Protein AF-A0A7S0AQD7-F1 (afdb_monomer)

Foldseek 3Di:
DDDFQAQWDDKDPDADDAQDKIWTWHPPDLQWWIKIWIWTHHNDPDDWDWDWAAADPVVPRPDTDIDTQDDFPQPPVRDGRGGTDGDDMGGHTYGQKAWQDWPALDWDFPDQDPQKGKTKTFFFAIDGPQARACPFFQWKFKFKAFPVRDGDDDGQDIDGDDPPVRGGPGHPDSVSTPTRPDMDIGIDGHDPDGFIWMFIFTQGNVRRTHSHYDIGDTDDDPNPPPPPPPPPPPPDDDDDDDDDDDDDDDDDDDDDPDPDPDDPDPFQFKKKKKWKFKKFLFADDLVVLQPDVLLVVLLLVLLCVQLVHDSVQKDKHKAWDDQPPPPPPDPDDPDPPPRGGMIMIIMMGIGDRPDPDDPVSSLCSCVPPCNQVSSQVSSQVSCCVRPNPPTDRMGTPDIDRMDMDGHPPPPPPDPPDPDPDPDDDDDDDDDDDDDDDDDDDDDPDPPPVVVVVVVVVVVVVVVVVVVVVVVVVPPPDDDDDDDDDDDDDDDDDDDDDDDDDDDDDDDDDDDDDDDDDDDDDDDDDDDDDDDDDDDDDDDDDDDDDDDPVPVVVVVVVVVVVVVVVVVVVVVVVVVVVVVVVVVVD

Nearest PDB structures (foldseek):
  9c3c-assembly1_A  TM=2.622E-01  e=1.000E-01  Oryctolagus cuniculus
  2qyg-assembly2_C  TM=3.353E-01  e=2.998E-01  Rhodopseudomonas palustris CGA009
  5n30-assembly1_A  TM=2.919E-01  e=1.829E-01  Mus musculus
  5n4h-assembly1_A  TM=2.894E-01  e=1.829E-01  Mus musculus
  6ifu-assembly1_D  TM=3.171E-01  e=3.168E-01  Streptococcus thermophilus ND03

Organism: NCBI:txid73915

Structure (mmCIF, N/CA/C/O backbone):
data_AF-A0A7S0AQD7-F1
#
_entry.id   AF-A0A7S0AQD7-F1
#
loop_
_atom_site.group_PDB
_atom_site.id
_atom_site.type_symbol
_atom_site.label_atom_id
_atom_site.label_alt_id
_atom_site.label_comp_id
_atom_site.label_asym_id
_atom_site.label_entity_id
_atom_site.label_seq_id
_atom_site.pdbx_PDB_ins_code
_atom_site.Cartn_x
_atom_site.Cartn_y
_atom_site.Cartn_z
_atom_site.occupancy
_atom_site.B_iso_or_equiv
_atom_site.auth_seq_id
_atom_site.auth_comp_id
_atom_site.auth_asym_id
_atom_site.auth_atom_id
_atom_site.pdbx_PDB_model_num
ATOM 1 N N . ALA A 1 1 ? 22.076 16.776 15.623 1.00 42.53 1 ALA A N 1
ATOM 2 C CA . ALA A 1 1 ? 21.385 16.447 14.354 1.00 42.53 1 ALA A CA 1
ATOM 3 C C . ALA A 1 1 ? 21.405 14.952 14.118 1.00 42.53 1 ALA A C 1
ATOM 5 O O . ALA A 1 1 ? 22.385 14.441 13.588 1.00 42.53 1 ALA A O 1
ATOM 6 N N . HIS A 1 2 ? 20.342 14.257 14.512 1.00 40.38 2 HIS A N 1
ATOM 7 C CA . HIS A 1 2 ? 20.218 12.824 14.259 1.00 40.38 2 HIS A CA 1
ATOM 8 C C . HIS A 1 2 ? 19.614 12.570 12.875 1.00 40.38 2 HIS A C 1
ATOM 10 O O . HIS A 1 2 ? 18.674 13.259 12.467 1.00 40.38 2 HIS A O 1
ATOM 16 N N . ALA A 1 3 ? 20.185 11.606 12.149 1.00 40.56 3 ALA A N 1
ATOM 17 C CA . ALA A 1 3 ? 19.622 11.102 10.904 1.00 40.56 3 ALA A CA 1
ATOM 18 C C . ALA A 1 3 ? 18.280 10.386 11.182 1.00 40.56 3 ALA A C 1
ATOM 20 O O . ALA A 1 3 ? 18.102 9.843 12.275 1.00 40.56 3 ALA A O 1
ATOM 21 N N . PRO A 1 4 ? 17.333 10.375 10.224 1.00 55.03 4 PRO A N 1
ATOM 22 C CA . PRO A 1 4 ? 16.108 9.585 10.340 1.00 55.03 4 PRO A CA 1
ATOM 23 C C . PRO A 1 4 ? 16.436 8.102 10.590 1.00 55.03 4 PRO A C 1
ATOM 25 O O . PRO A 1 4 ? 17.536 7.670 10.233 1.00 55.03 4 PRO A O 1
ATOM 28 N N . PRO A 1 5 ? 15.495 7.305 11.138 1.00 62.62 5 PRO A N 1
ATOM 29 C CA . PRO A 1 5 ? 15.662 5.879 11.451 1.00 62.62 5 PRO A CA 1
ATOM 30 C C . PRO A 1 5 ? 15.679 5.007 10.182 1.00 62.62 5 PRO A C 1
ATOM 32 O O . PRO A 1 5 ? 14.995 3.994 10.062 1.00 62.62 5 PRO A O 1
ATOM 35 N N . LEU A 1 6 ? 16.443 5.439 9.189 1.00 71.31 6 LEU A N 1
ATOM 36 C CA . LEU A 1 6 ? 16.831 4.647 8.051 1.00 71.31 6 LEU A CA 1
ATOM 37 C C . LEU A 1 6 ? 18.040 3.811 8.466 1.00 71.31 6 LEU A C 1
ATOM 39 O O . LEU A 1 6 ? 18.947 4.348 9.105 1.00 71.31 6 LEU A O 1
ATOM 43 N N . PRO A 1 7 ? 18.099 2.525 8.087 1.00 70.38 7 PRO A N 1
ATOM 44 C CA . PRO A 1 7 ? 19.323 1.745 8.169 1.00 70.38 7 PRO A CA 1
ATOM 45 C C . PRO A 1 7 ? 20.334 2.342 7.185 1.00 70.38 7 PRO A C 1
ATOM 47 O O . PRO A 1 7 ? 20.459 1.911 6.035 1.00 70.38 7 PRO A O 1
ATOM 50 N N . VAL A 1 8 ? 21.013 3.394 7.623 1.00 79.69 8 VAL A N 1
ATOM 51 C CA . VAL A 1 8 ? 22.197 3.937 6.980 1.00 79.69 8 VAL A CA 1
ATOM 52 C C . VAL A 1 8 ? 23.402 3.190 7.531 1.00 79.69 8 VAL A C 1
ATOM 54 O O . VAL A 1 8 ? 23.478 2.918 8.725 1.00 79.69 8 VAL A O 1
ATOM 57 N N . GLY A 1 9 ? 24.291 2.767 6.637 1.00 76.19 9 GLY A N 1
ATOM 58 C CA . GLY A 1 9 ? 25.615 2.304 7.029 1.00 76.19 9 GLY A CA 1
ATOM 59 C C . GLY A 1 9 ? 26.500 3.497 7.376 1.00 76.19 9 GLY A C 1
ATOM 60 O O . GLY A 1 9 ? 26.005 4.570 7.716 1.00 76.19 9 GLY A O 1
ATOM 61 N N . ASP A 1 10 ? 27.806 3.319 7.207 1.00 75.81 10 ASP A N 1
ATOM 62 C CA . ASP A 1 10 ? 28.794 4.327 7.581 1.00 75.81 10 ASP A CA 1
ATOM 63 C C . ASP A 1 10 ? 28.528 5.682 6.895 1.00 75.81 10 ASP A C 1
ATOM 65 O O . ASP A 1 10 ? 28.462 5.792 5.661 1.00 75.81 10 ASP A O 1
ATOM 69 N N . GLY A 1 11 ? 28.383 6.727 7.712 1.00 71.00 11 GLY A N 1
ATOM 70 C CA . GLY A 1 11 ? 28.195 8.102 7.250 1.00 71.00 11 GLY A CA 1
ATOM 71 C C . GLY A 1 11 ? 27.118 8.871 8.012 1.00 71.00 11 GLY A C 1
ATOM 72 O O . GLY A 1 11 ? 25.981 8.438 8.146 1.00 71.00 11 GLY A O 1
ATOM 73 N N . CYS A 1 12 ? 27.468 10.083 8.447 1.00 83.00 12 CYS A N 1
ATOM 74 C CA . CYS A 1 12 ? 26.589 11.020 9.169 1.00 83.00 12 CYS A CA 1
ATOM 75 C C . CYS A 1 12 ? 26.208 10.606 10.596 1.00 83.00 12 CYS A C 1
ATOM 77 O O . CYS A 1 12 ? 25.248 11.132 11.147 1.00 83.00 12 CYS A O 1
ATOM 79 N N . GLU A 1 13 ? 26.993 9.721 11.211 1.00 81.81 13 GLU A N 1
ATOM 80 C CA . GLU A 1 13 ? 26.879 9.367 12.635 1.00 81.81 13 GLU A CA 1
ATOM 81 C C . GLU A 1 13 ? 27.208 10.546 13.562 1.00 81.81 13 GLU A C 1
ATOM 83 O O . GLU A 1 13 ? 26.710 10.628 14.683 1.00 81.81 13 GLU A O 1
ATOM 88 N N . TRP A 1 14 ? 28.052 11.469 13.092 1.00 81.75 14 TRP A N 1
ATOM 89 C CA . TRP A 1 14 ? 28.499 12.619 13.869 1.00 81.75 14 TRP A CA 1
ATOM 90 C C . TRP A 1 14 ? 27.587 13.835 13.670 1.00 81.75 14 TRP A C 1
ATOM 92 O O . TRP A 1 14 ? 27.143 14.087 12.544 1.00 81.75 14 TRP A O 1
ATOM 102 N N . PRO A 1 15 ? 27.368 14.647 14.725 1.00 79.69 15 PRO A N 1
ATOM 103 C CA . PRO A 1 15 ? 26.637 15.901 14.611 1.00 79.69 15 PRO A CA 1
ATOM 104 C C . PRO A 1 15 ? 27.201 16.791 13.498 1.00 79.69 15 PRO A C 1
ATOM 106 O O . PRO A 1 15 ? 28.398 17.078 13.444 1.00 79.69 15 PRO A O 1
ATOM 109 N N . LEU A 1 16 ? 26.320 17.251 12.611 1.00 82.50 16 LEU A N 1
ATOM 110 C CA . LEU A 1 16 ? 26.675 18.157 11.524 1.00 82.50 16 LEU A CA 1
ATOM 111 C C . LEU A 1 16 ? 26.762 19.597 12.025 1.00 82.50 16 LEU A C 1
ATOM 113 O O . LEU A 1 16 ? 25.863 20.084 12.710 1.00 82.50 16 LEU A O 1
ATOM 117 N N . GLN A 1 17 ? 27.818 20.307 11.623 1.00 85.12 17 GLN A N 1
ATOM 118 C CA . GLN A 1 17 ? 27.912 21.750 11.839 1.00 85.12 17 GLN A CA 1
ATOM 119 C C . GLN A 1 17 ? 26.839 22.481 11.022 1.00 85.12 17 GLN A C 1
ATOM 121 O O . GLN A 1 17 ? 26.440 22.025 9.946 1.00 85.12 17 GLN A O 1
ATOM 126 N N . SER A 1 18 ? 26.395 23.635 11.515 1.00 83.06 18 SER A N 1
ATOM 127 C CA . SER A 1 18 ? 25.463 24.511 10.797 1.00 83.06 18 SER A CA 1
ATOM 128 C C . SER A 1 18 ? 25.981 24.818 9.383 1.00 83.06 18 SER A C 1
ATOM 130 O O . SER A 1 18 ? 27.152 25.160 9.214 1.00 83.06 18 SER A O 1
ATOM 132 N N . GLY A 1 19 ? 25.142 24.622 8.365 1.00 86.56 19 GLY A N 1
ATOM 133 C CA . GLY A 1 19 ? 25.490 24.818 6.952 1.00 86.56 19 GLY A CA 1
ATOM 134 C C . GLY A 1 19 ? 26.265 23.676 6.302 1.00 86.56 19 GLY A C 1
ATOM 135 O O . GLY A 1 19 ? 26.501 23.713 5.093 1.00 86.56 19 GLY A O 1
ATOM 136 N N . SER A 1 20 ? 26.667 22.655 7.060 1.00 90.94 20 SER A N 1
ATOM 137 C CA . SER A 1 20 ? 27.374 21.504 6.503 1.00 90.94 20 SER A CA 1
ATOM 138 C C . SER A 1 20 ? 26.413 20.489 5.878 1.00 90.94 20 SER A C 1
ATOM 140 O O . SER A 1 20 ? 25.196 20.510 6.084 1.00 90.94 20 SER A O 1
ATOM 142 N N . SER A 1 21 ? 26.959 19.597 5.059 1.00 91.31 21 SER A N 1
ATOM 143 C CA . SER A 1 21 ? 26.232 18.466 4.490 1.00 91.31 21 SER A CA 1
ATOM 144 C C . SER A 1 21 ? 27.010 17.190 4.726 1.00 91.31 21 SER A C 1
ATOM 146 O O . SER A 1 21 ? 28.240 17.210 4.719 1.00 91.31 21 SER A O 1
ATOM 148 N N . CYS A 1 22 ? 26.306 16.078 4.836 1.00 92.75 22 CYS A N 1
ATOM 149 C CA . CYS A 1 22 ? 26.914 14.768 4.906 1.00 92.75 22 CYS A CA 1
ATOM 150 C C . CYS A 1 22 ? 26.187 13.786 3.990 1.00 92.75 22 CYS A C 1
ATOM 152 O O . CYS A 1 22 ? 25.016 13.966 3.660 1.00 92.75 22 CYS A O 1
ATOM 154 N N . ARG A 1 23 ? 26.911 12.765 3.531 1.00 92.62 23 ARG A N 1
ATOM 155 C CA . ARG A 1 23 ? 26.369 11.685 2.713 1.00 92.62 23 ARG A CA 1
ATOM 156 C C . ARG A 1 23 ? 26.442 10.386 3.493 1.00 92.62 23 ARG A C 1
ATOM 158 O O . ARG A 1 23 ? 27.518 10.023 3.953 1.00 92.62 23 ARG A O 1
ATOM 165 N N . ALA A 1 24 ? 25.319 9.694 3.571 1.00 91.38 24 ALA A N 1
ATOM 166 C CA . ALA A 1 24 ? 25.226 8.349 4.106 1.00 91.38 24 ALA A CA 1
ATOM 167 C C . ALA A 1 24 ? 24.769 7.407 2.994 1.00 91.38 24 ALA A C 1
ATOM 169 O O . ALA A 1 24 ? 24.068 7.815 2.064 1.00 91.38 24 ALA A O 1
ATOM 170 N N . ARG A 1 25 ? 25.165 6.141 3.065 1.00 91.56 25 ARG A N 1
ATOM 171 C CA . ARG A 1 25 ? 24.617 5.098 2.191 1.00 91.56 25 ARG A CA 1
ATOM 172 C C . ARG A 1 25 ? 23.666 4.240 2.996 1.00 91.56 25 ARG A C 1
ATOM 174 O O . ARG A 1 25 ? 23.909 4.022 4.176 1.00 91.56 25 ARG A O 1
ATOM 181 N N . THR A 1 26 ? 22.605 3.738 2.378 1.00 90.56 26 THR A N 1
ATOM 182 C CA . THR A 1 26 ? 21.819 2.679 3.014 1.00 90.56 26 THR A CA 1
ATOM 183 C C . THR A 1 26 ? 22.696 1.450 3.245 1.00 90.56 26 THR A C 1
ATOM 185 O O . THR A 1 26 ? 23.664 1.214 2.511 1.00 90.56 26 THR A O 1
ATOM 188 N N . ILE A 1 27 ? 22.390 0.686 4.294 1.00 89.88 27 ILE A N 1
ATOM 189 C CA . ILE A 1 27 ? 23.103 -0.555 4.602 1.00 89.88 27 ILE A CA 1
ATOM 190 C C . ILE A 1 27 ? 23.053 -1.470 3.375 1.00 89.88 27 ILE A C 1
ATOM 192 O O . ILE A 1 27 ? 21.999 -1.679 2.773 1.00 89.88 27 ILE A O 1
ATOM 196 N N . GLY A 1 28 ? 24.207 -2.029 3.009 1.00 90.81 28 GLY A N 1
ATOM 197 C CA . GLY A 1 28 ? 24.297 -3.032 1.955 1.00 90.81 28 GLY A CA 1
ATOM 198 C C . GLY A 1 28 ? 23.646 -4.335 2.403 1.00 90.81 28 GLY A C 1
ATOM 199 O O . GLY A 1 28 ? 24.314 -5.180 2.987 1.00 90.81 28 GLY A O 1
ATOM 200 N N . HIS A 1 29 ? 22.354 -4.491 2.126 1.00 94.06 29 HIS A N 1
ATOM 201 C CA . HIS A 1 29 ? 21.588 -5.688 2.456 1.00 94.06 29 HIS A CA 1
ATOM 202 C C . HIS A 1 29 ? 20.755 -6.138 1.256 1.00 94.06 29 HIS A C 1
ATOM 204 O O . HIS A 1 29 ? 20.242 -5.309 0.516 1.00 94.06 29 HIS A O 1
ATOM 210 N N . GLU A 1 30 ? 20.546 -7.443 1.074 1.00 94.81 30 GLU A N 1
ATOM 211 C CA . GLU A 1 30 ? 19.727 -7.967 -0.038 1.00 94.81 30 GLU A CA 1
ATOM 212 C C . GLU A 1 30 ? 18.274 -7.451 -0.016 1.00 94.81 30 GLU A C 1
ATOM 214 O O . GLU A 1 30 ? 17.624 -7.324 -1.054 1.00 94.81 30 GLU A O 1
ATOM 219 N N . CYS A 1 31 ? 17.798 -7.097 1.178 1.00 93.62 31 CYS A N 1
ATOM 220 C CA . CYS A 1 31 ? 16.481 -6.517 1.412 1.00 93.62 31 CYS A CA 1
ATOM 221 C C . CYS A 1 31 ? 16.368 -5.038 1.057 1.00 93.62 31 CYS A C 1
ATOM 223 O O . CYS A 1 31 ? 15.244 -4.559 0.975 1.00 93.62 31 CYS A O 1
ATOM 225 N N . ILE A 1 32 ? 17.476 -4.307 0.922 1.00 92.81 32 ILE A N 1
ATOM 226 C CA . ILE A 1 32 ? 17.473 -2.849 0.783 1.00 92.81 32 ILE A CA 1
ATOM 227 C C . ILE A 1 32 ? 18.276 -2.486 -0.460 1.00 92.81 32 ILE A C 1
ATOM 229 O O . ILE A 1 32 ? 19.462 -2.794 -0.573 1.00 92.81 32 ILE A O 1
ATOM 233 N N . GLU A 1 33 ? 17.642 -1.810 -1.408 1.00 91.31 33 GLU A N 1
ATOM 234 C CA . GLU A 1 33 ? 18.372 -1.244 -2.529 1.00 91.31 33 GLU A CA 1
ATOM 235 C C . GLU A 1 33 ? 19.310 -0.128 -2.047 1.00 91.31 33 GLU A C 1
ATOM 237 O O . GLU A 1 33 ? 18.985 0.676 -1.166 1.00 91.31 33 GLU A O 1
ATOM 242 N N . GLN A 1 34 ? 20.527 -0.120 -2.589 1.00 91.12 34 GLN A N 1
ATOM 243 C CA . GLN A 1 34 ? 21.529 0.852 -2.187 1.00 91.12 34 GLN A CA 1
ATOM 244 C C . GLN A 1 34 ? 21.168 2.243 -2.713 1.00 91.12 34 GLN A C 1
ATOM 246 O O . GLN A 1 34 ? 21.213 2.507 -3.916 1.00 91.12 34 GLN A O 1
ATOM 251 N N . ALA A 1 35 ? 20.907 3.155 -1.784 1.00 90.56 35 ALA A N 1
ATOM 252 C CA . ALA A 1 35 ? 20.730 4.570 -2.040 1.00 90.56 35 ALA A CA 1
ATOM 253 C C . ALA A 1 35 ? 21.814 5.361 -1.306 1.00 90.56 35 ALA A C 1
ATOM 255 O O . ALA A 1 35 ? 22.261 5.001 -0.217 1.00 90.56 35 ALA A O 1
ATOM 256 N N . THR A 1 36 ? 22.242 6.466 -1.904 1.00 91.81 36 THR A N 1
ATOM 257 C CA . THR A 1 36 ? 23.051 7.479 -1.229 1.00 91.81 36 THR A CA 1
ATOM 258 C C . THR A 1 36 ? 22.141 8.628 -0.828 1.00 91.81 36 THR A C 1
ATOM 260 O O . THR A 1 36 ? 21.556 9.300 -1.679 1.00 91.81 36 THR A O 1
ATOM 263 N N . LEU A 1 37 ? 22.040 8.843 0.475 1.00 90.06 37 LEU A N 1
ATOM 264 C CA . LEU A 1 37 ? 21.275 9.898 1.114 1.00 90.06 37 LEU A CA 1
ATOM 265 C C . LEU A 1 37 ? 22.211 11.072 1.389 1.00 90.06 37 LEU A C 1
ATOM 267 O O . LEU A 1 37 ? 23.269 10.899 1.991 1.00 90.06 37 LEU A O 1
ATOM 271 N N . THR A 1 38 ? 21.855 12.269 0.937 1.00 90.38 38 THR A N 1
ATOM 272 C CA . THR A 1 38 ? 22.589 13.496 1.260 1.00 90.38 38 THR A CA 1
ATOM 273 C C . THR A 1 38 ? 21.762 14.320 2.225 1.00 90.38 38 THR A C 1
ATOM 275 O O . THR A 1 38 ? 20.690 14.806 1.869 1.00 90.38 38 THR A O 1
ATOM 278 N N . PHE A 1 39 ? 22.292 14.500 3.426 1.00 88.62 39 PHE A N 1
ATOM 279 C CA . PHE A 1 39 ? 21.726 15.334 4.470 1.00 88.62 39 PHE A CA 1
ATOM 280 C C . PHE A 1 39 ? 22.409 16.701 4.482 1.00 88.62 39 PHE A C 1
ATOM 282 O O . PHE A 1 39 ? 23.616 16.803 4.261 1.00 88.62 39 PHE A O 1
ATOM 289 N N . HIS A 1 40 ? 21.655 17.754 4.762 1.00 88.31 40 HIS A N 1
ATOM 290 C CA . HIS A 1 40 ? 22.141 19.117 4.918 1.00 88.31 40 HIS A CA 1
ATOM 291 C C . HIS A 1 40 ? 21.597 19.714 6.212 1.00 88.31 40 HIS A C 1
ATOM 293 O O . HIS A 1 40 ? 20.396 19.680 6.465 1.00 88.31 40 HIS A O 1
ATOM 299 N N . CYS A 1 41 ? 22.484 20.265 7.033 1.00 85.56 41 CYS A N 1
ATOM 300 C CA . CYS A 1 41 ? 22.106 21.017 8.219 1.00 85.56 41 CYS A CA 1
ATOM 301 C C . CYS A 1 41 ? 21.947 22.493 7.816 1.00 85.56 41 CYS A C 1
ATOM 303 O O . CYS A 1 41 ? 22.946 23.111 7.439 1.00 85.56 41 CYS A O 1
ATOM 305 N N . PRO A 1 42 ? 20.737 23.077 7.833 1.00 81.12 42 PRO A N 1
ATOM 306 C CA . PRO A 1 42 ? 20.544 24.458 7.402 1.00 81.12 42 PRO A CA 1
ATOM 307 C C . PRO A 1 42 ? 21.200 25.461 8.368 1.00 81.12 42 PRO A C 1
ATOM 309 O O . PRO A 1 42 ? 21.244 25.251 9.578 1.00 81.12 42 PRO A O 1
ATOM 312 N N . ASN A 1 43 ? 21.681 26.590 7.828 1.00 79.81 43 ASN A N 1
ATOM 313 C CA . ASN A 1 43 ? 22.330 27.655 8.613 1.00 79.81 43 ASN A CA 1
ATOM 314 C C . ASN A 1 43 ? 21.377 28.376 9.586 1.00 79.81 43 ASN A C 1
ATOM 316 O O . ASN A 1 43 ? 21.800 28.881 10.626 1.00 79.81 43 ASN A O 1
ATOM 320 N N . MET A 1 44 ? 20.095 28.458 9.230 1.00 71.25 44 MET A N 1
ATOM 321 C CA . MET A 1 44 ? 19.032 29.118 9.991 1.00 71.25 44 MET A CA 1
ATOM 322 C C . MET A 1 44 ? 17.817 28.188 10.065 1.00 71.25 44 MET A C 1
ATOM 324 O O . MET A 1 44 ? 17.685 27.301 9.225 1.00 71.25 44 MET A O 1
ATOM 328 N N . SER A 1 45 ? 16.948 28.373 11.064 1.00 60.16 45 SER A N 1
ATOM 329 C CA . SER A 1 45 ? 15.670 27.658 11.190 1.00 60.16 45 SER A CA 1
ATOM 330 C C . SER A 1 45 ? 14.710 28.091 10.078 1.00 60.16 45 SER A C 1
ATOM 332 O O . SER A 1 45 ? 13.815 28.910 10.263 1.00 60.16 45 SER A O 1
ATOM 334 N N . SER A 1 46 ? 14.936 27.598 8.865 1.00 56.28 46 SER A N 1
ATOM 335 C CA . SER A 1 46 ? 13.906 27.616 7.835 1.00 56.28 46 SER A CA 1
ATOM 336 C C . SER A 1 46 ? 12.957 26.446 8.070 1.00 56.28 46 SER A C 1
ATOM 338 O O . SER A 1 46 ? 13.405 25.390 8.503 1.00 56.28 46 SER A O 1
ATOM 340 N N . ALA A 1 47 ? 11.678 26.688 7.784 1.00 54.78 47 ALA A N 1
ATOM 341 C CA . ALA A 1 47 ? 10.516 25.838 8.033 1.00 54.78 47 ALA A CA 1
ATOM 342 C C . ALA A 1 47 ? 10.727 24.318 7.896 1.00 54.78 47 ALA A C 1
ATOM 344 O O . ALA A 1 47 ? 11.543 23.846 7.101 1.00 54.78 47 ALA A O 1
ATOM 345 N N . GLU A 1 48 ? 9.910 23.586 8.654 1.00 59.12 48 GLU A N 1
ATOM 346 C CA . GLU A 1 48 ? 9.775 22.131 8.640 1.00 59.12 48 GLU A CA 1
ATOM 347 C C . GLU A 1 48 ? 9.811 21.559 7.216 1.00 59.12 48 GLU A C 1
ATOM 349 O O . GLU A 1 48 ? 9.089 22.001 6.317 1.00 59.12 48 GLU A O 1
ATOM 354 N N . GLY A 1 49 ? 10.676 20.566 7.008 1.00 60.50 49 GLY A N 1
ATOM 355 C CA . GLY A 1 49 ? 10.780 19.835 5.755 1.00 60.50 49 GLY A CA 1
ATOM 356 C C . GLY A 1 49 ? 10.241 18.421 5.915 1.00 60.50 49 GLY A C 1
ATOM 357 O O . GLY A 1 49 ? 10.820 17.608 6.629 1.00 60.50 49 GLY A O 1
ATOM 358 N N . VAL A 1 50 ? 9.159 18.104 5.209 1.00 66.19 50 VAL A N 1
ATOM 359 C CA . VAL A 1 50 ? 8.714 16.721 5.011 1.00 66.19 50 VAL A CA 1
ATOM 360 C C . VAL A 1 50 ? 9.316 16.230 3.699 1.00 66.19 50 VAL A C 1
ATOM 362 O O . VAL A 1 50 ? 9.099 16.855 2.658 1.00 66.19 50 VAL A O 1
ATOM 365 N N . GLN A 1 51 ? 10.054 15.119 3.720 1.00 69.81 51 GLN A N 1
ATOM 366 C CA . GLN A 1 51 ? 10.494 14.465 2.487 1.00 69.81 51 GLN A CA 1
ATOM 367 C C . GLN A 1 51 ? 9.969 13.035 2.420 1.00 69.81 51 GLN A C 1
ATOM 369 O O . GLN A 1 51 ? 10.149 12.253 3.350 1.00 69.81 51 GLN A O 1
ATOM 374 N N . SER A 1 52 ? 9.324 12.703 1.302 1.00 72.31 52 SER A N 1
ATOM 375 C CA . SER A 1 52 ? 8.793 11.369 1.024 1.00 72.31 52 SER A CA 1
ATOM 376 C C . SER A 1 52 ? 9.699 10.640 0.035 1.00 72.31 52 SER A C 1
ATOM 378 O O . SER A 1 52 ? 10.003 11.154 -1.042 1.00 72.31 52 SER A O 1
ATOM 380 N N . LEU A 1 53 ? 10.131 9.439 0.407 1.00 72.81 53 LEU A N 1
ATOM 381 C CA . LEU A 1 53 ? 10.936 8.535 -0.407 1.00 72.81 53 LEU A CA 1
ATOM 382 C C . LEU A 1 53 ? 10.025 7.462 -0.988 1.00 72.81 53 LEU A C 1
ATOM 384 O O . LEU A 1 53 ? 9.484 6.669 -0.228 1.00 72.81 53 LEU A O 1
ATOM 388 N N . SER A 1 54 ? 9.847 7.421 -2.309 1.00 72.75 54 SER A N 1
ATOM 389 C CA . SER A 1 54 ? 9.067 6.351 -2.943 1.00 72.75 54 SER A CA 1
ATOM 390 C C . SER A 1 54 ? 9.713 5.002 -2.643 1.00 72.75 54 SER A C 1
ATOM 392 O O . SER A 1 54 ? 10.893 4.809 -2.920 1.00 72.75 54 SER A O 1
ATOM 394 N N . LEU A 1 55 ? 8.924 4.085 -2.105 1.00 69.44 55 LEU A N 1
ATOM 395 C CA . LEU A 1 55 ? 9.216 2.661 -2.068 1.00 69.44 55 LEU A CA 1
ATOM 396 C C . LEU A 1 55 ? 8.857 2.115 -3.461 1.00 69.44 55 LEU A C 1
ATOM 398 O O . LEU A 1 55 ? 7.965 2.647 -4.126 1.00 69.44 55 LEU A O 1
ATOM 402 N N . GLY A 1 56 ? 9.599 1.137 -3.973 1.00 67.06 56 GLY A N 1
ATOM 403 C CA . GLY A 1 56 ? 9.422 0.654 -5.342 1.00 67.06 56 GLY A CA 1
ATOM 404 C C . GLY A 1 56 ? 8.064 -0.018 -5.572 1.00 67.06 56 GLY A C 1
ATOM 405 O O . GLY A 1 56 ? 7.260 -0.214 -4.659 1.00 67.06 56 GLY A O 1
ATOM 406 N N . GLY A 1 57 ? 7.813 -0.446 -6.815 1.00 65.69 57 GLY A N 1
ATOM 407 C CA . GLY A 1 57 ? 6.516 -1.006 -7.229 1.00 65.69 57 GLY A CA 1
ATOM 408 C C . GLY A 1 57 ? 6.049 -2.245 -6.444 1.00 65.69 57 GLY A C 1
ATOM 409 O O . GLY A 1 57 ? 4.877 -2.605 -6.520 1.00 65.69 57 GLY A O 1
ATOM 410 N N . HIS A 1 58 ? 6.931 -2.880 -5.665 1.00 64.44 58 HIS A N 1
ATOM 411 C CA . HIS A 1 58 ? 6.617 -4.033 -4.818 1.00 64.44 58 HIS A CA 1
ATOM 412 C C . HIS A 1 58 ? 5.703 -3.713 -3.625 1.00 64.44 58 HIS A C 1
ATOM 414 O O . HIS A 1 58 ? 4.994 -4.608 -3.159 1.00 64.44 58 HIS A O 1
ATOM 420 N N . TRP A 1 59 ? 5.683 -2.462 -3.155 1.00 70.38 59 TRP A N 1
ATOM 421 C CA . TRP A 1 59 ? 4.825 -2.014 -2.048 1.00 70.38 59 TRP A CA 1
ATOM 422 C C . TRP A 1 59 ? 3.530 -1.342 -2.516 1.00 70.38 59 TRP A C 1
ATOM 424 O O . TRP A 1 59 ? 2.704 -0.944 -1.699 1.00 70.38 59 TRP A O 1
ATOM 434 N N . GLY A 1 60 ? 3.332 -1.261 -3.832 1.00 59.59 60 GLY A N 1
ATOM 435 C CA . GLY A 1 60 ? 2.372 -0.354 -4.448 1.00 59.59 60 GLY A CA 1
ATOM 436 C C . GLY A 1 60 ? 3.051 0.971 -4.815 1.00 59.59 60 GLY A C 1
ATOM 437 O O . GLY A 1 60 ? 4.022 1.366 -4.178 1.00 59.59 60 GLY A O 1
ATOM 438 N N . PRO A 1 61 ? 2.591 1.658 -5.866 1.00 48.38 61 PRO A N 1
ATOM 439 C CA . PRO A 1 61 ? 3.272 2.833 -6.406 1.00 48.38 61 PRO A CA 1
ATOM 440 C C . PRO A 1 61 ? 3.109 4.098 -5.554 1.00 48.38 61 PRO A C 1
ATOM 442 O O . PRO A 1 61 ? 3.840 5.054 -5.784 1.00 48.38 61 PRO A O 1
ATOM 445 N N . ASP A 1 62 ? 2.211 4.087 -4.566 1.00 57.09 62 ASP A N 1
ATOM 446 C CA . ASP A 1 62 ? 2.036 5.171 -3.589 1.00 57.09 62 ASP A CA 1
ATOM 447 C C . ASP A 1 62 ? 2.689 4.854 -2.243 1.00 57.09 62 ASP A C 1
ATOM 449 O O . ASP A 1 62 ? 2.537 5.593 -1.272 1.00 57.09 62 ASP A O 1
ATOM 453 N N . ALA A 1 63 ? 3.410 3.738 -2.147 1.00 62.97 63 ALA A N 1
ATOM 454 C CA . ALA A 1 63 ? 4.162 3.451 -0.949 1.00 62.97 63 ALA A CA 1
ATOM 455 C C . ALA A 1 63 ? 5.330 4.433 -0.878 1.00 62.97 63 ALA A C 1
ATOM 457 O O . ALA A 1 63 ? 6.207 4.452 -1.740 1.00 62.97 63 ALA A O 1
ATOM 458 N N . TYR A 1 64 ? 5.346 5.262 0.157 1.00 72.31 64 TYR A N 1
ATOM 459 C CA . TYR A 1 64 ? 6.459 6.148 0.439 1.00 72.31 64 TYR A CA 1
ATOM 460 C C . TYR A 1 64 ? 6.863 6.034 1.902 1.00 72.31 64 TYR A C 1
ATOM 462 O O . TYR A 1 64 ? 6.045 5.797 2.787 1.00 72.31 64 TYR A O 1
ATOM 470 N N . LEU A 1 65 ? 8.150 6.218 2.154 1.00 72.31 65 LEU A N 1
ATOM 471 C CA . LEU A 1 65 ? 8.688 6.428 3.480 1.00 72.31 65 LEU A CA 1
ATOM 472 C C . LEU A 1 65 ? 8.865 7.926 3.682 1.00 72.31 65 LEU A C 1
ATOM 474 O O . LEU A 1 65 ? 9.712 8.553 3.043 1.00 72.31 65 LEU A O 1
ATOM 478 N N . THR A 1 66 ? 8.067 8.503 4.569 1.00 65.94 66 THR A N 1
ATOM 479 C CA . THR A 1 66 ? 8.252 9.894 4.959 1.00 65.94 66 THR A CA 1
ATOM 480 C C . THR A 1 66 ? 9.302 9.979 6.047 1.00 65.94 66 THR A C 1
ATOM 482 O O . THR A 1 66 ? 9.174 9.377 7.109 1.00 65.94 66 THR A O 1
ATOM 485 N N . THR A 1 67 ? 10.348 10.753 5.790 1.00 68.19 67 THR A N 1
ATOM 486 C CA . THR A 1 67 ? 11.262 11.194 6.835 1.00 68.19 67 THR A CA 1
ATOM 487 C C . THR A 1 67 ? 10.824 12.580 7.271 1.00 68.19 67 THR A C 1
ATOM 489 O O . THR A 1 67 ? 10.790 13.507 6.455 1.00 68.19 67 THR A O 1
ATOM 492 N N . TRP A 1 68 ? 10.483 12.716 8.547 1.00 62.44 68 TRP A N 1
ATOM 493 C CA . TRP A 1 68 ? 10.217 14.008 9.157 1.00 62.44 68 TRP A CA 1
ATOM 494 C C . TRP A 1 68 ? 11.484 14.497 9.857 1.00 62.44 68 TRP A C 1
ATOM 496 O O . TRP A 1 68 ? 12.054 13.788 10.687 1.00 62.44 68 TRP A O 1
ATOM 506 N N . SER A 1 69 ? 11.952 15.691 9.499 1.00 62.09 69 SER A N 1
ATOM 507 C CA . SER A 1 69 ? 12.901 16.429 10.331 1.00 62.09 69 SER A CA 1
ATOM 508 C C . SER A 1 69 ? 12.072 17.250 11.313 1.00 62.09 69 SER A C 1
ATOM 510 O O . SER A 1 69 ? 11.520 18.281 10.927 1.00 62.09 69 SER A O 1
ATOM 512 N N . GLY A 1 70 ? 11.912 16.728 12.525 1.00 54.16 70 GLY A N 1
ATOM 513 C CA . GLY A 1 70 ? 10.981 17.279 13.495 1.00 54.16 70 GLY A CA 1
ATOM 514 C C . GLY A 1 70 ? 11.317 18.651 14.046 1.00 54.16 70 GLY A C 1
ATOM 515 O O . GLY A 1 70 ? 12.460 19.108 13.962 1.00 54.16 70 GLY A O 1
ATOM 516 N N . GLU A 1 71 ? 10.289 19.282 14.615 1.00 52.06 71 GLU A N 1
ATOM 517 C CA . GLU A 1 71 ? 10.426 20.467 15.453 1.00 52.06 71 GLU A CA 1
ATOM 518 C C . GLU A 1 71 ? 11.199 20.124 16.737 1.00 52.06 71 GLU A C 1
ATOM 520 O O . GLU A 1 71 ? 11.164 19.005 17.244 1.00 52.06 71 GLU A O 1
ATOM 525 N N . HIS A 1 72 ? 11.973 21.105 17.190 1.00 56.94 72 HIS A N 1
ATOM 526 C CA . HIS A 1 72 ? 12.988 21.008 18.228 1.00 56.94 72 HIS A CA 1
ATOM 527 C C . HIS A 1 72 ? 12.476 20.420 19.554 1.00 56.94 72 HIS A C 1
ATOM 529 O O . HIS A 1 72 ? 11.837 21.129 20.331 1.00 56.94 72 HIS A O 1
ATOM 535 N N . ASP A 1 73 ? 12.903 19.207 19.902 1.00 54.81 73 ASP A N 1
ATOM 536 C CA . ASP A 1 73 ? 13.033 18.846 21.311 1.00 54.81 73 ASP A CA 1
ATOM 537 C C . ASP A 1 73 ? 14.351 19.444 21.808 1.00 54.81 73 ASP A C 1
ATOM 539 O O . ASP A 1 73 ? 15.439 18.952 21.500 1.00 54.81 73 ASP A O 1
ATOM 543 N N . ALA A 1 74 ? 14.268 20.558 22.542 1.00 59.41 74 ALA A N 1
ATOM 544 C CA . ALA A 1 74 ? 15.406 21.012 23.327 1.00 59.41 74 ALA A CA 1
ATOM 545 C C . ALA A 1 74 ? 15.788 19.862 24.260 1.00 59.41 74 ALA A C 1
ATOM 547 O O . ALA A 1 74 ? 14.956 19.387 25.040 1.00 59.41 74 ALA A O 1
ATOM 548 N N . ASP A 1 75 ? 17.030 19.391 24.166 1.00 62.66 75 ASP A N 1
ATOM 549 C CA . ASP A 1 75 ? 17.495 18.387 25.106 1.00 62.66 75 ASP A CA 1
ATOM 550 C C . ASP A 1 75 ? 17.382 18.927 26.547 1.00 62.66 75 ASP A C 1
ATOM 552 O O . ASP A 1 75 ? 17.232 20.130 26.792 1.00 62.66 75 ASP A O 1
ATOM 556 N N . ALA A 1 76 ? 17.471 18.044 27.543 1.00 61.81 76 ALA A N 1
ATOM 557 C CA . ALA A 1 76 ? 17.393 18.448 28.950 1.00 61.81 76 ALA A CA 1
ATOM 558 C C . ALA A 1 76 ? 18.470 19.482 29.360 1.00 61.81 76 ALA A C 1
ATOM 560 O O . ALA A 1 76 ? 18.394 20.043 30.454 1.00 61.81 76 ALA A O 1
ATOM 561 N N . SER A 1 77 ? 19.471 19.733 28.507 1.00 66.94 77 SER A N 1
ATOM 562 C CA . SER A 1 77 ? 20.528 20.722 28.709 1.00 66.94 77 SER A CA 1
ATOM 563 C C . SER A 1 77 ? 20.268 22.072 28.026 1.00 66.94 77 SER A C 1
ATOM 565 O O . SER A 1 77 ? 21.059 22.998 28.205 1.00 66.94 77 SER A O 1
ATOM 567 N N . GLY A 1 78 ? 19.149 22.221 27.310 1.00 71.81 78 GLY A N 1
ATOM 568 C CA . GLY A 1 78 ? 18.785 23.442 26.595 1.00 71.81 78 GLY A CA 1
ATOM 569 C C . GLY A 1 78 ? 19.599 23.674 25.321 1.00 71.81 78 GLY A C 1
ATOM 570 O O . GLY A 1 78 ? 19.585 24.787 24.795 1.00 71.81 78 GLY A O 1
ATOM 571 N N . ASN A 1 79 ? 20.313 22.659 24.825 1.00 67.12 79 ASN A N 1
ATOM 572 C CA . ASN A 1 79 ? 20.973 22.749 23.532 1.00 67.12 79 ASN A CA 1
ATOM 573 C C . ASN A 1 79 ? 19.945 22.445 22.440 1.00 67.12 79 ASN A C 1
ATOM 575 O O . ASN A 1 79 ? 19.354 21.367 22.384 1.00 67.12 79 ASN A O 1
ATOM 579 N N . GLU A 1 80 ? 19.728 23.421 21.561 1.00 64.94 80 GLU A N 1
ATOM 580 C CA . GLU A 1 80 ? 18.885 23.264 20.379 1.00 64.94 80 GLU A CA 1
ATOM 581 C C . GLU A 1 80 ? 19.590 22.363 19.356 1.00 64.94 80 GLU A C 1
ATOM 583 O O . GLU A 1 80 ? 20.269 22.825 18.433 1.00 64.94 80 GLU A O 1
ATOM 588 N N . GLU A 1 81 ? 19.438 21.051 19.506 1.00 66.25 81 GLU A N 1
ATOM 589 C CA . GLU A 1 81 ? 19.783 20.121 18.444 1.00 66.25 81 GLU A CA 1
ATOM 590 C C . GLU A 1 81 ? 18.823 20.310 17.262 1.00 66.25 81 GLU A C 1
ATOM 592 O O . GLU A 1 81 ? 17.605 20.247 17.402 1.00 66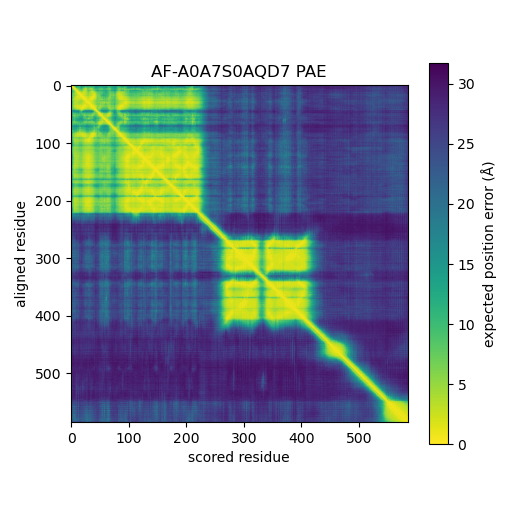.25 81 GLU A O 1
ATOM 597 N N . LYS A 1 82 ? 19.377 20.569 16.073 1.00 69.50 82 LYS A N 1
ATOM 598 C CA . LYS A 1 82 ? 18.618 20.650 14.814 1.00 69.50 82 LYS A CA 1
ATOM 599 C C . LYS A 1 82 ? 18.680 19.322 14.095 1.00 69.50 82 LYS A C 1
ATOM 601 O O . LYS A 1 82 ? 19.761 18.745 14.025 1.00 69.50 82 LYS A O 1
ATOM 606 N N . HIS A 1 83 ? 17.590 18.859 13.498 1.00 72.31 83 HIS A N 1
ATOM 607 C CA . HIS A 1 83 ? 17.640 17.712 12.592 1.00 72.31 83 HIS A CA 1
ATOM 608 C C . HIS A 1 83 ? 18.250 18.111 11.243 1.00 72.31 83 HIS A C 1
ATOM 610 O O . HIS A 1 83 ? 18.032 19.211 10.740 1.00 72.31 83 HIS A O 1
ATOM 616 N N . ALA A 1 84 ? 19.054 17.223 10.656 1.00 78.25 84 ALA A N 1
ATOM 617 C CA . ALA A 1 84 ? 19.570 17.441 9.311 1.00 78.25 84 ALA A CA 1
ATOM 618 C C . ALA A 1 84 ? 18.470 17.121 8.290 1.00 78.25 84 ALA A C 1
ATOM 620 O O . ALA A 1 84 ? 17.780 16.111 8.408 1.00 78.25 84 ALA A O 1
ATOM 621 N N . HIS A 1 85 ? 18.326 17.965 7.273 1.00 82.25 85 HIS A N 1
ATOM 622 C CA . HIS A 1 85 ? 17.324 17.797 6.230 1.00 82.25 85 HIS A CA 1
ATOM 623 C C . HIS A 1 85 ? 17.878 16.860 5.167 1.00 82.25 85 HIS A C 1
ATOM 625 O O . HIS A 1 85 ? 18.986 17.069 4.670 1.00 82.25 85 HIS A O 1
ATOM 631 N N . LEU A 1 86 ? 17.113 15.849 4.773 1.00 84.75 86 LEU A N 1
ATOM 632 C CA . LEU A 1 86 ? 17.437 15.097 3.572 1.00 84.75 86 LEU A CA 1
ATOM 633 C C . LEU A 1 86 ? 17.200 16.027 2.365 1.00 84.75 86 LEU A C 1
ATOM 635 O O . LEU A 1 86 ? 16.124 16.592 2.194 1.00 84.75 86 LEU A O 1
ATOM 639 N N . VAL A 1 87 ? 18.250 16.295 1.585 1.00 88.50 87 VAL A N 1
ATOM 640 C CA . VAL A 1 87 ? 18.197 17.235 0.445 1.00 88.50 87 VAL A CA 1
ATOM 641 C C . VAL A 1 87 ? 18.291 16.534 -0.895 1.00 88.50 87 VAL A C 1
ATOM 643 O O . VAL A 1 87 ? 17.848 17.069 -1.907 1.00 88.50 87 VAL A O 1
ATOM 646 N N . ASN A 1 88 ? 18.887 15.346 -0.921 1.00 87.38 88 ASN A N 1
ATOM 647 C CA . ASN A 1 88 ? 19.028 14.577 -2.141 1.00 87.38 88 ASN A CA 1
ATOM 648 C C . ASN A 1 88 ? 19.100 13.087 -1.828 1.00 87.38 88 ASN A C 1
ATOM 650 O O . ASN A 1 88 ? 19.782 12.675 -0.888 1.00 87.38 88 ASN A O 1
ATOM 654 N N . VAL A 1 89 ? 18.465 12.292 -2.678 1.00 88.31 89 VAL A N 1
ATOM 655 C CA . VAL A 1 89 ? 18.600 10.840 -2.702 1.00 88.31 89 VAL A CA 1
ATOM 656 C C . VAL A 1 89 ? 19.022 10.442 -4.103 1.00 88.31 89 VAL A C 1
ATOM 658 O O . VAL A 1 89 ? 18.336 10.736 -5.077 1.00 88.31 89 VAL A O 1
ATOM 661 N N . SER A 1 90 ? 20.178 9.792 -4.209 1.00 90.19 90 SER A N 1
ATOM 662 C CA . SER A 1 90 ? 20.677 9.251 -5.472 1.00 90.19 90 SER A CA 1
ATOM 663 C C . SER A 1 90 ? 20.790 7.733 -5.387 1.00 90.19 90 SER A C 1
ATOM 665 O O . SER A 1 90 ? 21.434 7.226 -4.469 1.00 90.19 90 SER A O 1
ATOM 667 N N . GLY A 1 91 ? 20.216 7.027 -6.359 1.00 87.75 91 GLY A N 1
ATOM 668 C CA . GLY A 1 91 ? 20.048 5.569 -6.346 1.00 87.75 91 GLY A CA 1
ATOM 669 C C . GLY A 1 91 ? 18.571 5.182 -6.236 1.00 87.75 91 GLY A C 1
ATOM 670 O O . GLY A 1 91 ? 17.707 6.059 -6.246 1.00 87.75 91 GLY A O 1
ATOM 671 N N . GLY A 1 92 ? 18.287 3.883 -6.159 1.00 81.31 92 GLY A N 1
ATOM 672 C CA . GLY A 1 92 ? 16.958 3.370 -5.829 1.00 81.31 92 GLY A CA 1
ATOM 673 C C . GLY A 1 92 ? 16.866 3.117 -4.328 1.00 81.31 92 GLY A C 1
ATOM 674 O O . GLY A 1 92 ? 17.762 2.501 -3.757 1.00 81.31 92 GLY A O 1
ATOM 675 N N . PHE A 1 93 ? 15.814 3.621 -3.683 1.00 81.56 93 PHE A N 1
ATOM 676 C CA . PHE A 1 93 ? 15.459 3.217 -2.326 1.00 81.56 93 PHE A CA 1
ATOM 677 C C . PHE A 1 93 ? 14.249 2.295 -2.423 1.00 81.56 93 PHE A C 1
ATOM 679 O O . PHE A 1 93 ? 13.118 2.753 -2.534 1.00 81.56 93 PHE A O 1
ATOM 686 N N . ASP A 1 94 ? 14.499 0.993 -2.425 1.00 86.31 94 ASP A N 1
ATOM 687 C CA . ASP A 1 94 ? 13.442 -0.007 -2.420 1.00 86.31 94 ASP A CA 1
ATOM 688 C C . ASP A 1 94 ? 13.718 -1.063 -1.358 1.00 86.31 94 ASP A C 1
ATOM 690 O O . ASP A 1 94 ? 14.870 -1.389 -1.058 1.00 86.31 94 ASP A O 1
ATOM 694 N N . ILE A 1 95 ? 12.647 -1.595 -0.783 1.00 90.31 95 ILE A N 1
ATOM 695 C CA . ILE A 1 95 ? 12.712 -2.636 0.233 1.00 90.31 95 ILE A CA 1
ATOM 696 C C . ILE A 1 95 ? 12.168 -3.910 -0.396 1.00 90.31 95 ILE A C 1
ATOM 698 O O . ILE A 1 95 ? 10.976 -4.060 -0.620 1.00 90.31 95 ILE A O 1
ATOM 702 N N . LYS A 1 96 ? 13.049 -4.848 -0.715 1.00 93.12 96 LYS A N 1
ATOM 703 C CA . LYS A 1 96 ? 12.690 -6.054 -1.476 1.00 93.12 96 LYS A CA 1
ATOM 704 C C . LYS A 1 96 ? 12.119 -7.168 -0.603 1.00 93.12 96 LYS A C 1
ATOM 706 O O . LYS A 1 96 ? 11.449 -8.066 -1.106 1.00 93.12 96 LYS A O 1
ATOM 711 N N . CYS A 1 97 ? 12.419 -7.121 0.691 1.00 95.50 97 CYS A N 1
ATOM 712 C CA . CYS A 1 97 ? 11.995 -8.113 1.669 1.00 95.50 97 CYS A CA 1
ATOM 713 C C . CYS A 1 97 ? 10.607 -7.794 2.212 1.00 95.50 97 CYS A C 1
ATOM 715 O O . CYS A 1 97 ? 10.344 -6.669 2.635 1.00 95.50 97 CYS A O 1
ATOM 717 N N . ARG A 1 98 ? 9.732 -8.798 2.229 1.00 94.81 98 ARG A N 1
ATOM 718 C CA . ARG A 1 98 ? 8.353 -8.664 2.692 1.00 94.81 98 ARG A CA 1
ATOM 719 C C . ARG A 1 98 ? 7.962 -9.837 3.580 1.00 94.81 98 ARG A C 1
ATOM 721 O O . ARG A 1 98 ? 8.105 -10.988 3.186 1.00 94.81 98 ARG A O 1
ATOM 728 N N . VAL A 1 99 ? 7.371 -9.544 4.736 1.00 96.25 99 VAL A N 1
ATOM 729 C CA . VAL A 1 99 ? 6.768 -10.571 5.597 1.00 96.25 99 VAL A CA 1
ATOM 730 C C . VAL A 1 99 ? 5.570 -11.183 4.894 1.00 96.25 99 VAL A C 1
ATOM 732 O O . VAL A 1 99 ? 4.708 -10.481 4.346 1.00 96.25 99 VAL A O 1
ATOM 735 N N . CYS A 1 100 ? 5.499 -12.502 4.925 1.00 94.69 100 CYS A N 1
ATOM 736 C CA . CYS A 1 100 ? 4.526 -13.204 4.141 1.00 94.69 100 CYS A CA 1
ATOM 737 C C . CYS A 1 100 ? 3.151 -13.323 4.797 1.00 94.69 100 CYS A C 1
ATOM 739 O O . CYS A 1 100 ? 2.777 -14.368 5.329 1.00 94.69 100 CYS A O 1
ATOM 741 N N . GLY A 1 101 ? 2.381 -12.244 4.690 1.00 93.25 101 GLY A N 1
ATOM 742 C CA . GLY A 1 101 ? 0.964 -12.214 5.029 1.00 93.25 101 GLY A CA 1
ATOM 743 C C . GLY A 1 101 ? 0.652 -12.471 6.506 1.00 93.25 101 GLY A C 1
ATOM 744 O O . GLY A 1 101 ? 1.475 -12.936 7.295 1.00 93.25 101 GLY A O 1
ATOM 745 N N . LEU A 1 102 ? -0.571 -12.112 6.889 1.00 94.25 102 LEU A N 1
ATOM 746 C CA . LEU A 1 102 ? -1.138 -12.437 8.195 1.00 94.25 102 LEU A CA 1
ATOM 747 C C . LEU A 1 102 ? -2.103 -13.600 8.015 1.00 94.25 102 LEU A C 1
ATOM 749 O O . LEU A 1 102 ? -2.890 -13.593 7.070 1.00 94.25 102 LEU A O 1
ATOM 753 N N . ALA A 1 103 ? -2.101 -14.570 8.932 1.00 92.44 103 ALA A N 1
ATOM 754 C CA . ALA A 1 103 ? -3.090 -15.650 8.875 1.00 92.44 103 ALA A CA 1
ATOM 755 C C . ALA A 1 103 ? -4.517 -15.122 9.061 1.00 92.44 103 ALA A C 1
ATOM 757 O O . ALA A 1 103 ? -5.470 -15.699 8.541 1.00 92.44 103 ALA A O 1
ATOM 758 N N . ARG A 1 104 ? -4.664 -14.036 9.828 1.00 89.62 104 ARG A N 1
ATOM 759 C CA . ARG A 1 104 ? -5.918 -13.306 10.012 1.00 89.62 104 ARG A CA 1
ATOM 760 C C . ARG A 1 104 ? -5.609 -11.810 10.039 1.00 89.62 104 ARG A C 1
ATOM 762 O O . ARG A 1 104 ? -4.846 -11.396 10.911 1.00 89.62 104 ARG A O 1
ATOM 769 N N . PRO A 1 105 ? -6.148 -11.012 9.102 1.00 82.44 105 PRO A N 1
ATOM 770 C CA . PRO A 1 105 ? -5.930 -9.569 9.108 1.00 82.44 105 PRO A CA 1
ATOM 771 C C . PRO A 1 105 ? -6.689 -8.887 10.251 1.00 82.44 105 PRO A C 1
ATOM 773 O O . PRO A 1 105 ? -6.179 -7.929 10.826 1.00 82.44 105 PRO A O 1
ATOM 776 N N . GLU A 1 106 ? -7.871 -9.403 10.596 1.00 89.38 106 GLU A N 1
ATOM 777 C CA . GLU A 1 106 ? -8.690 -8.937 11.715 1.00 89.38 106 GLU A CA 1
ATOM 778 C C . GLU A 1 106 ? -8.125 -9.458 13.037 1.00 89.38 106 GLU A C 1
ATOM 780 O O . GLU A 1 106 ? -8.083 -10.669 13.297 1.00 89.38 106 GLU A O 1
ATOM 785 N N . LEU A 1 107 ? -7.680 -8.526 13.875 1.00 94.38 107 LEU A N 1
ATOM 786 C CA . LEU A 1 107 ? -7.155 -8.821 15.197 1.00 94.38 107 LEU A CA 1
ATOM 787 C C . LEU A 1 107 ? -8.279 -8.697 16.216 1.00 94.38 107 LEU A C 1
ATOM 789 O O . LEU A 1 107 ? -8.902 -7.652 16.354 1.00 94.38 107 LEU A O 1
ATOM 793 N N . LYS A 1 108 ? -8.532 -9.788 16.938 1.00 95.06 108 LYS A N 1
ATOM 794 C CA . LYS A 1 108 ? -9.506 -9.802 18.025 1.00 95.06 108 LYS A CA 1
ATOM 795 C C . LYS A 1 108 ? -8.799 -9.479 19.328 1.00 95.06 108 LYS A C 1
ATOM 797 O O . LYS A 1 108 ? -8.091 -10.337 19.859 1.00 95.06 108 LYS A O 1
ATOM 802 N N . ASP A 1 109 ? -9.033 -8.278 19.832 1.00 96.06 109 ASP A N 1
ATOM 803 C CA . ASP A 1 109 ? -8.614 -7.900 21.171 1.00 96.06 109 ASP A CA 1
ATOM 804 C C . ASP A 1 109 ? -9.343 -8.750 22.230 1.00 96.06 109 ASP A C 1
ATOM 806 O O . ASP A 1 109 ? -10.551 -9.017 22.148 1.00 96.06 109 ASP A O 1
ATOM 810 N N . VAL A 1 110 ? -8.577 -9.280 23.182 1.00 96.44 110 VAL A N 1
ATOM 811 C CA . VAL A 1 110 ? -9.089 -10.055 24.317 1.00 96.44 110 VAL A CA 1
ATOM 812 C C . VAL A 1 110 ? -8.941 -9.331 25.650 1.00 96.44 110 VAL A C 1
ATOM 814 O O . VAL A 1 110 ? -9.435 -9.857 26.652 1.00 96.44 110 VAL A O 1
ATOM 817 N N . ASP A 1 111 ? -8.288 -8.168 25.681 1.00 95.75 111 ASP A N 1
ATOM 818 C CA . ASP A 1 111 ? -8.304 -7.304 26.854 1.00 95.75 111 ASP A CA 1
ATOM 819 C C . ASP A 1 111 ? -9.699 -6.673 27.001 1.00 95.75 111 ASP A C 1
ATOM 821 O O . ASP A 1 111 ? -10.482 -6.570 26.059 1.00 95.75 111 ASP A O 1
ATOM 825 N N . ILE A 1 112 ? -10.065 -6.367 28.239 1.00 94.88 112 ILE A N 1
ATOM 826 C CA . ILE A 1 112 ? -11.354 -5.752 28.584 1.00 94.88 112 ILE A CA 1
ATOM 827 C C . ILE A 1 112 ? -11.163 -4.362 29.182 1.00 94.88 112 ILE A C 1
ATOM 829 O O . ILE A 1 112 ? -12.136 -3.744 29.607 1.00 94.88 112 ILE A O 1
ATOM 833 N N . ARG A 1 113 ? -9.917 -3.911 29.329 1.00 95.25 113 ARG A N 1
ATOM 834 C CA . ARG A 1 113 ? -9.578 -2.611 29.895 1.00 95.25 113 ARG A CA 1
ATOM 835 C C . ARG A 1 113 ? -9.544 -1.588 28.771 1.00 95.25 113 ARG A C 1
ATOM 837 O O . ARG A 1 113 ? -8.861 -1.803 27.781 1.00 95.25 113 ARG A O 1
ATOM 844 N N . GLU A 1 114 ? -10.214 -0.464 28.986 1.00 93.50 114 GLU A N 1
ATOM 845 C CA . GLU A 1 114 ? -10.176 0.678 28.074 1.00 93.50 114 GLU A CA 1
ATOM 846 C C . GLU A 1 114 ? -8.737 1.100 27.754 1.00 93.50 114 GLU A C 1
ATOM 848 O O . GLU A 1 114 ? -7.876 1.189 28.643 1.00 93.50 114 GLU A O 1
ATOM 853 N N . GLY A 1 115 ? -8.477 1.340 26.472 1.00 94.50 115 GLY A N 1
ATOM 854 C CA . GLY A 1 115 ? -7.186 1.768 25.957 1.00 94.50 115 GLY A CA 1
ATOM 855 C C . GLY A 1 115 ? -6.093 0.711 26.082 1.00 94.50 115 GLY A C 1
ATOM 856 O O . GLY A 1 115 ? -4.919 1.066 26.069 1.00 94.50 115 GLY A O 1
ATOM 857 N N . HIS A 1 116 ? -6.425 -0.570 26.250 1.00 96.56 116 HIS A N 1
ATOM 858 C CA . HIS A 1 116 ? -5.449 -1.659 26.265 1.00 96.56 116 HIS A CA 1
ATOM 859 C C . HIS A 1 116 ? -5.858 -2.732 25.277 1.00 96.56 116 HIS A C 1
ATOM 861 O O . HIS A 1 116 ? -7.025 -3.079 25.193 1.00 96.56 116 HIS A O 1
ATOM 867 N N . VAL A 1 117 ? -4.875 -3.299 24.585 1.00 97.19 117 VAL A N 1
ATOM 868 C CA . VAL A 1 117 ? -5.101 -4.419 23.676 1.00 97.19 117 VAL A CA 1
ATOM 869 C C . VAL A 1 117 ? -4.235 -5.612 24.044 1.00 97.19 117 VAL A C 1
ATOM 871 O O . VAL A 1 117 ? -3.059 -5.474 24.390 1.00 97.19 117 VAL A O 1
ATOM 874 N N . ASP A 1 118 ? -4.818 -6.800 23.926 1.00 97.62 118 ASP A N 1
ATOM 875 C CA . ASP A 1 118 ? -4.145 -8.092 23.996 1.00 97.62 118 ASP A CA 1
ATOM 876 C C . ASP A 1 118 ? -4.565 -8.905 22.770 1.00 97.62 118 ASP A C 1
ATOM 878 O O . ASP A 1 118 ? -5.691 -9.395 22.677 1.00 97.62 118 ASP A O 1
ATOM 882 N N . VAL A 1 119 ? -3.664 -9.030 21.798 1.00 97.44 119 VAL A N 1
ATOM 883 C CA . VAL A 1 119 ? -3.937 -9.702 20.523 1.00 97.44 119 VAL A CA 1
ATOM 884 C C . VAL A 1 119 ? -2.910 -10.792 20.252 1.00 97.44 119 VAL A C 1
ATOM 886 O O . VAL A 1 119 ? -1.750 -10.720 20.667 1.00 97.44 119 VAL A O 1
ATOM 889 N N . ARG A 1 120 ? -3.333 -11.831 19.527 1.00 97.81 120 ARG A N 1
ATOM 890 C CA . ARG A 1 120 ? -2.429 -12.846 18.973 1.00 97.81 120 ARG A CA 1
ATOM 891 C C . ARG A 1 120 ? -2.252 -12.612 17.488 1.00 97.81 120 ARG A C 1
ATOM 893 O O . ARG A 1 120 ? -3.231 -12.595 16.745 1.00 97.81 120 ARG A O 1
ATOM 900 N N . LEU A 1 121 ? -1.003 -12.470 17.076 1.00 97.44 121 LEU A N 1
ATOM 901 C CA . LEU A 1 121 ? -0.619 -12.213 15.704 1.00 97.44 121 LEU A CA 1
ATOM 902 C C . LEU A 1 121 ? 0.052 -13.458 15.128 1.00 97.44 121 LEU A C 1
ATOM 904 O O . LEU A 1 121 ? 0.991 -13.997 15.709 1.00 97.44 121 LEU A O 1
ATOM 908 N N . HIS A 1 122 ? -0.446 -13.893 13.976 1.00 97.19 122 HIS A N 1
ATOM 909 C CA . HIS A 1 122 ? 0.097 -15.008 13.211 1.00 97.19 122 HIS A CA 1
ATOM 910 C C . HIS A 1 122 ? 0.526 -14.495 11.843 1.00 97.19 122 HIS A C 1
ATOM 912 O O . HIS A 1 122 ? -0.295 -13.894 11.141 1.00 97.19 122 HIS A O 1
ATOM 918 N N . PHE A 1 123 ? 1.784 -14.716 11.481 1.00 97.56 123 PHE A N 1
ATOM 919 C CA . PHE A 1 123 ? 2.351 -14.215 10.231 1.00 97.56 123 PHE A CA 1
ATOM 920 C C . PHE A 1 123 ? 3.345 -15.205 9.612 1.00 97.56 123 PHE A C 1
ATOM 922 O O . PHE A 1 123 ? 3.806 -16.145 10.267 1.00 97.56 123 PHE A O 1
ATOM 929 N N . GLY A 1 124 ? 3.615 -15.040 8.317 1.00 97.19 124 GLY A N 1
ATOM 930 C CA . GLY A 1 124 ? 4.541 -15.894 7.573 1.00 97.19 124 GLY A CA 1
ATOM 931 C C . GLY A 1 124 ? 5.979 -15.373 7.516 1.00 97.19 124 GLY A C 1
ATOM 932 O O . GLY A 1 124 ? 6.256 -14.274 7.987 1.00 97.19 124 GLY A O 1
ATOM 933 N N . PRO A 1 125 ? 6.902 -16.156 6.937 1.00 97.50 125 PRO A N 1
ATOM 934 C CA . PRO A 1 125 ? 8.318 -15.808 6.841 1.00 97.50 125 PRO A CA 1
ATOM 935 C C . PRO A 1 125 ? 8.585 -14.696 5.828 1.00 97.50 125 PRO A C 1
ATOM 937 O O . PRO A 1 125 ? 7.688 -14.253 5.113 1.00 97.50 125 PRO A O 1
ATOM 940 N N . ASN A 1 126 ? 9.826 -14.228 5.756 1.00 97.25 126 ASN A N 1
ATOM 941 C CA . ASN A 1 126 ? 10.239 -13.217 4.799 1.00 97.25 126 ASN A CA 1
ATOM 942 C C . ASN A 1 126 ? 10.309 -13.796 3.380 1.00 97.25 126 ASN A C 1
ATOM 944 O O . ASN A 1 126 ? 10.861 -14.872 3.153 1.00 97.25 126 ASN A O 1
ATOM 948 N N . ILE A 1 127 ? 9.787 -13.043 2.418 1.00 96.44 127 ILE A N 1
ATOM 949 C CA . ILE A 1 127 ? 9.905 -13.305 0.989 1.00 96.44 127 ILE A CA 1
ATOM 950 C C . ILE A 1 127 ? 10.859 -12.293 0.376 1.00 96.44 127 ILE A C 1
ATOM 952 O O . ILE A 1 127 ? 10.739 -11.091 0.611 1.00 96.44 127 ILE A O 1
ATOM 956 N N . LEU A 1 128 ? 11.735 -12.787 -0.493 1.00 95.50 128 LEU A N 1
ATOM 957 C CA . LEU A 1 128 ? 12.568 -11.997 -1.382 1.00 95.50 128 LEU A CA 1
ATOM 958 C C . LEU A 1 128 ? 12.433 -12.540 -2.808 1.00 95.50 128 LEU A C 1
ATOM 960 O O . LEU A 1 128 ? 12.642 -13.726 -3.052 1.00 95.50 128 LEU A O 1
ATOM 964 N N . ASN A 1 129 ? 12.082 -11.675 -3.764 1.00 93.69 129 ASN A N 1
ATOM 965 C CA . ASN A 1 129 ? 11.948 -12.028 -5.188 1.00 93.69 129 ASN A CA 1
ATOM 966 C C . ASN A 1 129 ? 11.021 -13.233 -5.465 1.00 93.69 129 ASN A C 1
ATOM 968 O O . ASN A 1 129 ? 11.273 -14.014 -6.380 1.00 93.69 129 ASN A O 1
ATOM 972 N N . GLY A 1 130 ? 9.956 -13.395 -4.674 1.00 94.25 130 GLY A N 1
ATOM 973 C CA . GLY A 1 130 ? 9.000 -14.498 -4.829 1.00 94.25 130 GLY A CA 1
ATOM 974 C C . GLY A 1 130 ? 9.450 -15.830 -4.224 1.00 94.25 130 GLY A C 1
ATOM 975 O O . GLY A 1 130 ? 8.802 -16.842 -4.460 1.00 94.25 130 GLY A O 1
ATOM 976 N N . PHE A 1 131 ? 10.523 -15.855 -3.434 1.00 96.31 131 PHE A N 1
ATOM 977 C CA . PHE A 1 131 ? 10.950 -17.030 -2.673 1.00 96.31 131 PHE A CA 1
ATOM 978 C C . PHE A 1 131 ? 10.991 -16.700 -1.188 1.00 96.31 131 PHE A C 1
ATOM 980 O O . PHE A 1 131 ? 11.349 -15.583 -0.818 1.00 96.31 131 PHE A O 1
ATOM 987 N N . ILE A 1 132 ? 10.663 -17.668 -0.335 1.00 96.62 132 ILE A N 1
ATOM 988 C CA . ILE A 1 132 ? 10.951 -17.571 1.096 1.00 96.62 132 ILE A CA 1
ATOM 989 C C . ILE A 1 132 ? 12.472 -17.509 1.241 1.00 96.62 132 ILE A C 1
ATOM 991 O O . ILE A 1 132 ? 13.174 -18.408 0.780 1.00 96.62 132 ILE A O 1
ATOM 995 N N . ASN A 1 133 ? 12.982 -16.421 1.809 1.00 96.81 133 ASN A N 1
ATOM 996 C CA . ASN A 1 133 ? 14.404 -16.236 2.069 1.00 96.81 133 ASN A CA 1
ATOM 997 C C . ASN A 1 133 ? 14.568 -15.391 3.332 1.00 96.81 133 ASN A C 1
ATOM 999 O O . ASN A 1 133 ? 14.348 -14.178 3.334 1.00 96.81 133 ASN A O 1
ATOM 1003 N N . GLU A 1 134 ? 14.973 -16.057 4.402 1.00 97.06 134 GLU A N 1
ATOM 1004 C CA . GLU A 1 134 ? 15.259 -15.482 5.707 1.00 97.06 134 GLU A CA 1
ATOM 1005 C C . GLU A 1 134 ? 16.768 -15.529 6.021 1.00 97.06 134 GLU A C 1
ATOM 1007 O O . GLU A 1 134 ? 17.173 -15.363 7.175 1.00 97.06 134 GLU A O 1
ATOM 1012 N N . SER A 1 135 ? 17.633 -15.761 5.024 1.00 95.75 135 SER A N 1
ATOM 1013 C CA . SER A 1 135 ? 19.083 -15.892 5.236 1.00 95.75 135 SER A CA 1
ATOM 1014 C C . SER A 1 135 ? 19.711 -14.608 5.794 1.00 95.75 135 SER A C 1
ATOM 1016 O O . SER A 1 135 ? 20.502 -14.683 6.734 1.00 95.75 135 SER A O 1
ATOM 1018 N N . GLY A 1 136 ? 19.280 -13.437 5.316 1.00 95.31 136 GLY A N 1
ATOM 1019 C CA . GLY A 1 136 ? 19.642 -12.130 5.867 1.00 95.31 136 GLY A CA 1
ATOM 1020 C C . GLY A 1 136 ? 18.782 -11.640 7.041 1.00 95.31 136 GLY A C 1
ATOM 1021 O O . GLY A 1 136 ? 18.937 -10.491 7.444 1.00 95.31 136 GLY A O 1
ATOM 1022 N N . ILE A 1 137 ? 17.868 -12.452 7.585 1.00 97.62 137 ILE A N 1
ATOM 1023 C CA . ILE A 1 137 ? 16.921 -12.050 8.641 1.00 97.62 137 ILE A CA 1
ATOM 1024 C C . ILE A 1 137 ? 17.285 -12.723 9.975 1.00 97.62 137 ILE A C 1
ATOM 1026 O O . ILE A 1 137 ? 17.447 -13.943 10.043 1.00 97.62 137 ILE A O 1
ATOM 1030 N N . LEU A 1 138 ? 17.398 -11.927 11.045 1.00 97.62 138 LEU A N 1
ATOM 1031 C CA . LEU A 1 138 ? 17.578 -12.403 12.426 1.00 97.62 138 LEU A CA 1
ATOM 1032 C C . LEU A 1 138 ? 16.246 -12.743 13.096 1.00 97.62 138 LEU A C 1
ATOM 1034 O O . LEU A 1 138 ? 16.172 -13.670 13.898 1.00 97.62 138 LEU A O 1
ATOM 1038 N N . GLY A 1 139 ? 15.199 -11.993 12.766 1.00 97.94 139 GLY A N 1
ATOM 1039 C CA . GLY A 1 139 ? 13.885 -12.134 13.372 1.00 97.94 139 GLY A CA 1
ATOM 1040 C C . GLY A 1 139 ? 12.933 -11.033 12.928 1.00 97.94 139 GLY A C 1
ATOM 1041 O O . GLY A 1 139 ? 13.136 -10.391 11.895 1.00 97.94 139 GLY A O 1
ATOM 1042 N N . TYR A 1 140 ? 11.892 -10.809 13.720 1.00 98.44 140 TYR A N 1
ATOM 1043 C CA . TYR A 1 140 ? 10.809 -9.880 13.416 1.00 98.44 140 TYR A CA 1
ATOM 1044 C C . TYR A 1 140 ? 10.490 -9.016 14.625 1.00 98.44 140 TYR A C 1
ATOM 1046 O O . TYR A 1 140 ? 10.214 -9.536 15.705 1.00 98.44 140 TYR A O 1
ATOM 1054 N N . ALA A 1 141 ? 10.487 -7.702 14.429 1.00 98.12 141 ALA A N 1
ATOM 1055 C CA . ALA A 1 141 ? 10.044 -6.732 15.418 1.00 98.12 141 ALA A CA 1
ATOM 1056 C C . ALA A 1 141 ? 8.582 -6.354 15.160 1.00 98.12 141 ALA A C 1
ATOM 1058 O O . ALA A 1 141 ? 8.162 -6.182 14.012 1.00 98.12 141 ALA A O 1
ATOM 1059 N N . VAL A 1 142 ? 7.804 -6.217 16.232 1.00 97.94 142 VAL A N 1
ATOM 1060 C CA . VAL A 1 142 ? 6.414 -5.760 16.165 1.00 97.94 142 VAL A CA 1
ATOM 1061 C C . VAL A 1 142 ? 6.308 -4.368 16.768 1.00 97.94 142 VAL A C 1
ATOM 1063 O O . VAL A 1 142 ? 6.722 -4.151 17.907 1.00 97.94 142 VAL A O 1
ATOM 1066 N N . HIS A 1 143 ? 5.719 -3.441 16.018 1.00 97.88 143 HIS A N 1
ATOM 1067 C CA . HIS A 1 143 ? 5.508 -2.055 16.433 1.00 97.88 143 HIS A CA 1
ATOM 1068 C C . HIS A 1 143 ? 4.032 -1.689 16.401 1.00 97.88 143 HIS A C 1
ATOM 1070 O O . HIS A 1 143 ? 3.269 -2.225 15.592 1.00 97.88 143 HIS A O 1
ATOM 1076 N N . LEU A 1 144 ? 3.662 -0.727 17.244 1.00 97.00 144 LEU A N 1
ATOM 1077 C CA . LEU A 1 144 ? 2.437 0.036 17.063 1.00 97.00 144 LEU A CA 1
ATOM 1078 C C . LEU A 1 144 ? 2.681 1.086 15.980 1.00 97.00 144 LEU A C 1
ATOM 1080 O O . LEU A 1 144 ? 3.708 1.764 16.009 1.00 97.00 144 LEU A O 1
ATOM 1084 N N . VAL A 1 145 ? 1.763 1.214 15.030 1.00 95.69 145 VAL A N 1
ATOM 1085 C CA . VAL A 1 145 ? 1.824 2.250 13.997 1.00 95.69 145 VAL A CA 1
ATOM 1086 C C . VAL A 1 145 ? 0.487 2.962 13.858 1.00 95.69 145 VAL A C 1
ATOM 1088 O O . VAL A 1 145 ? -0.563 2.352 14.063 1.00 95.69 145 VAL A O 1
ATOM 1091 N N . ASP A 1 146 ? 0.521 4.246 13.520 1.00 93.31 146 ASP A N 1
ATOM 1092 C CA . ASP A 1 146 ? -0.681 5.043 13.254 1.00 93.31 146 ASP A CA 1
ATOM 1093 C C . ASP A 1 146 ? -1.195 4.863 11.811 1.00 93.31 146 ASP A C 1
ATOM 1095 O O . ASP A 1 146 ? -0.677 4.069 11.014 1.00 93.31 146 ASP A O 1
ATOM 1099 N N . THR A 1 147 ? -2.237 5.617 11.452 1.00 87.06 147 THR A N 1
ATOM 1100 C CA . THR A 1 147 ? -2.786 5.661 10.087 1.00 87.06 147 THR A CA 1
ATOM 1101 C C . THR A 1 147 ? -1.826 6.248 9.054 1.00 87.06 147 THR A C 1
ATOM 1103 O O . THR A 1 147 ? -2.032 6.044 7.862 1.00 87.06 147 THR A O 1
ATOM 1106 N N . CYS A 1 148 ? -0.794 6.963 9.500 1.00 85.19 148 CYS A N 1
ATOM 1107 C CA . CYS A 1 148 ? 0.269 7.533 8.676 1.00 85.19 148 CYS A CA 1
ATOM 1108 C C . CYS A 1 148 ? 1.501 6.611 8.595 1.00 85.19 148 CYS A C 1
ATOM 1110 O O . CYS A 1 148 ? 2.507 6.989 8.000 1.00 85.19 148 CYS A O 1
ATOM 1112 N N . HIS A 1 149 ? 1.416 5.405 9.168 1.00 87.31 149 HIS A N 1
ATOM 1113 C CA . HIS A 1 149 ? 2.475 4.396 9.234 1.00 87.31 149 HIS A CA 1
ATOM 1114 C C . HIS A 1 149 ? 3.699 4.802 10.070 1.00 87.31 149 HIS A C 1
ATOM 1116 O O . HIS A 1 149 ? 4.753 4.170 9.963 1.00 87.31 149 HIS A O 1
ATOM 1122 N N . ASN A 1 150 ? 3.581 5.810 10.936 1.00 88.00 150 ASN A N 1
ATOM 1123 C CA . ASN A 1 150 ? 4.660 6.153 11.856 1.00 88.00 150 ASN A CA 1
ATOM 1124 C C . ASN A 1 150 ? 4.712 5.128 12.987 1.00 88.00 150 ASN A C 1
ATOM 1126 O O . ASN A 1 150 ? 3.677 4.752 13.534 1.00 88.00 150 ASN A O 1
ATOM 1130 N N . LYS A 1 151 ? 5.919 4.688 13.359 1.00 92.25 151 LYS A N 1
ATOM 1131 C CA . LYS A 1 151 ? 6.135 3.833 14.534 1.00 92.25 151 LYS A CA 1
ATOM 1132 C C . LYS A 1 151 ? 5.927 4.654 15.810 1.00 92.25 151 LYS A C 1
ATOM 1134 O O . LYS A 1 151 ? 6.562 5.689 15.981 1.00 92.25 151 LYS A O 1
ATOM 1139 N N . HIS A 1 152 ? 5.083 4.159 16.710 1.00 92.62 152 HIS A N 1
ATOM 1140 C CA . HIS A 1 152 ? 4.825 4.753 18.021 1.00 92.62 152 HIS A CA 1
ATOM 1141 C C . HIS A 1 152 ? 5.521 3.953 19.120 1.00 92.62 152 HIS A C 1
ATOM 1143 O O . HIS A 1 152 ? 5.275 2.756 19.276 1.00 92.62 152 HIS A O 1
ATOM 1149 N N . GLY A 1 153 ? 6.355 4.637 19.905 1.00 91.25 153 GLY A N 1
ATOM 1150 C CA . GLY A 1 153 ? 7.072 4.051 21.037 1.00 91.25 153 GLY A CA 1
ATOM 1151 C C . GLY A 1 153 ? 8.183 3.070 20.647 1.00 91.25 153 GLY A C 1
ATOM 1152 O O . GLY A 1 153 ? 8.670 3.043 19.516 1.00 91.25 153 GLY A O 1
ATOM 1153 N N . GLU A 1 154 ? 8.615 2.276 21.625 1.00 93.94 154 GLU A N 1
ATOM 1154 C CA . GLU A 1 154 ? 9.605 1.216 21.423 1.00 93.94 154 GLU A CA 1
ATOM 1155 C C . GLU A 1 154 ? 8.989 -0.019 20.746 1.00 93.94 154 GLU A C 1
ATOM 1157 O O . GLU A 1 154 ? 7.771 -0.138 20.580 1.00 93.94 154 GLU A O 1
ATOM 1162 N N . ARG A 1 155 ? 9.838 -0.979 20.356 1.00 96.00 155 ARG A N 1
ATOM 1163 C CA . ARG A 1 155 ? 9.365 -2.283 19.877 1.00 96.00 155 ARG A CA 1
ATOM 1164 C C . ARG A 1 155 ? 8.460 -2.915 20.942 1.00 96.00 155 ARG A C 1
ATOM 1166 O O . ARG A 1 155 ? 8.855 -3.055 22.097 1.00 96.00 155 ARG A O 1
ATOM 1173 N N . LEU A 1 156 ? 7.258 -3.331 20.554 1.00 97.50 156 LEU A N 1
ATOM 1174 C CA . LEU A 1 156 ? 6.324 -3.984 21.474 1.00 97.50 156 LEU A CA 1
ATOM 1175 C C . LEU A 1 156 ? 6.758 -5.416 21.775 1.00 97.50 156 LEU A C 1
ATOM 1177 O O . LEU A 1 156 ? 6.521 -5.942 22.861 1.00 97.50 156 LEU A O 1
ATOM 1181 N N . SER A 1 157 ? 7.335 -6.084 20.776 1.00 98.12 157 SER A N 1
ATOM 1182 C CA . SER A 1 157 ? 7.756 -7.472 20.891 1.00 98.12 157 SER A CA 1
ATOM 1183 C C . SER A 1 157 ? 8.720 -7.857 19.768 1.00 98.12 157 SER A C 1
ATOM 1185 O O . SER A 1 157 ? 8.853 -7.136 18.776 1.00 98.12 157 SER A O 1
ATOM 1187 N N . TYR A 1 158 ? 9.399 -8.989 19.935 1.00 98.00 158 TYR A N 1
ATOM 1188 C CA . TYR A 1 158 ? 10.385 -9.510 18.995 1.00 98.00 158 TYR A CA 1
ATOM 1189 C C . TYR A 1 158 ? 10.307 -11.039 18.934 1.00 98.00 158 TYR A C 1
ATOM 1191 O O . TYR A 1 158 ? 10.092 -11.686 19.961 1.00 98.00 158 TYR A O 1
ATOM 1199 N N . VAL A 1 159 ? 10.469 -11.608 17.740 1.00 97.88 159 VAL A N 1
ATOM 1200 C CA . VAL A 1 159 ? 10.475 -13.059 17.502 1.00 97.88 159 VAL A CA 1
ATOM 1201 C C . VAL A 1 159 ? 11.720 -13.422 16.718 1.00 97.88 159 VAL A C 1
ATOM 1203 O O . VAL A 1 159 ? 11.926 -12.888 15.629 1.00 97.88 159 VAL A O 1
ATOM 1206 N N . ASP A 1 160 ? 12.521 -14.340 17.249 1.00 98.19 160 ASP A N 1
ATOM 1207 C CA . ASP A 1 160 ? 13.657 -14.905 16.524 1.00 98.19 160 ASP A CA 1
ATOM 1208 C C . ASP A 1 160 ? 13.197 -15.652 15.269 1.00 98.19 160 ASP A C 1
ATOM 1210 O O . ASP A 1 160 ? 12.118 -16.253 15.236 1.00 98.19 160 ASP A O 1
ATOM 1214 N N . LYS A 1 161 ? 14.035 -15.641 14.230 1.00 96.62 161 LYS A N 1
ATOM 1215 C CA . LYS A 1 161 ? 13.819 -16.465 13.040 1.00 96.62 161 LYS A CA 1
ATOM 1216 C C . LYS A 1 161 ? 13.684 -17.938 13.441 1.00 96.62 161 LYS A C 1
ATOM 1218 O O . LYS A 1 161 ? 14.540 -18.487 14.132 1.00 96.62 161 LYS A O 1
ATOM 1223 N N . ALA A 1 162 ? 12.636 -18.597 12.955 1.00 92.81 162 ALA A N 1
ATOM 1224 C CA . ALA A 1 162 ? 12.418 -20.012 13.205 1.00 92.81 162 ALA A CA 1
ATOM 1225 C C . ALA A 1 162 ? 13.307 -20.869 12.276 1.00 92.81 162 ALA A C 1
ATOM 1227 O O . ALA A 1 162 ? 13.490 -20.521 11.107 1.00 92.81 162 ALA A O 1
ATOM 1228 N N . PRO A 1 163 ? 13.837 -22.018 12.737 1.00 91.19 163 PRO A N 1
ATOM 1229 C CA . PRO A 1 163 ? 14.578 -22.955 11.895 1.00 91.19 163 PRO A CA 1
ATOM 1230 C C . PRO A 1 163 ? 13.594 -23.772 11.043 1.00 91.19 163 PRO A C 1
ATOM 1232 O O . PRO A 1 163 ? 13.372 -24.957 11.267 1.00 91.19 163 PRO A O 1
ATOM 1235 N N . THR A 1 164 ? 12.925 -23.118 10.097 1.00 82.62 164 THR A N 1
ATOM 1236 C CA . THR A 1 164 ? 11.793 -23.713 9.371 1.00 82.62 164 THR A CA 1
ATOM 1237 C C . THR A 1 164 ? 12.219 -24.639 8.236 1.00 82.62 164 THR A C 1
ATOM 1239 O O . THR A 1 164 ? 11.423 -25.459 7.784 1.00 82.62 164 THR A O 1
ATOM 1242 N N . GLY A 1 165 ? 13.451 -24.491 7.736 1.00 89.19 165 GLY A N 1
ATOM 1243 C CA . GLY A 1 165 ? 13.907 -25.172 6.522 1.00 89.19 165 GLY A CA 1
ATOM 1244 C C . GLY A 1 165 ? 13.127 -24.766 5.263 1.00 89.19 165 GLY A C 1
ATOM 1245 O O . GLY A 1 165 ? 13.183 -25.479 4.266 1.00 89.19 165 GLY A O 1
ATOM 1246 N N . LEU A 1 166 ? 12.382 -23.651 5.305 1.00 92.69 166 LEU A N 1
ATOM 1247 C CA . LEU A 1 166 ? 11.565 -23.167 4.187 1.00 92.69 166 LEU A CA 1
ATOM 1248 C C . LEU A 1 166 ? 12.342 -22.278 3.207 1.00 92.69 166 LEU A C 1
ATOM 1250 O O . LEU A 1 166 ? 11.812 -21.963 2.138 1.00 92.69 166 LEU A O 1
ATOM 1254 N N . ASP A 1 167 ? 13.573 -21.889 3.543 1.00 95.44 167 ASP A N 1
ATOM 1255 C CA . ASP A 1 167 ? 14.428 -21.070 2.683 1.00 95.44 167 ASP A CA 1
ATOM 1256 C C . ASP A 1 167 ? 14.577 -21.690 1.282 1.00 95.44 167 ASP A C 1
ATOM 1258 O O . ASP A 1 167 ? 14.873 -22.873 1.114 1.00 95.44 167 ASP A O 1
ATOM 1262 N N . GLY A 1 168 ? 14.349 -20.870 0.255 1.00 94.62 168 GLY A N 1
ATOM 1263 C CA . GLY A 1 168 ? 14.347 -21.266 -1.153 1.00 94.62 168 GLY A CA 1
ATOM 1264 C C . GLY A 1 168 ? 12.998 -21.764 -1.683 1.00 94.62 168 GLY A C 1
ATOM 1265 O O . GLY A 1 168 ? 12.884 -22.030 -2.881 1.00 94.62 168 GLY A O 1
ATOM 1266 N N . THR A 1 169 ? 11.958 -21.868 -0.850 1.00 96.31 169 THR A N 1
ATOM 1267 C CA . THR A 1 169 ? 10.617 -22.272 -1.309 1.00 96.31 169 THR A CA 1
ATOM 1268 C C . THR A 1 169 ? 9.974 -21.164 -2.141 1.00 96.31 169 THR A C 1
ATOM 1270 O O . THR A 1 169 ? 9.863 -20.025 -1.691 1.00 96.31 169 THR A O 1
ATOM 1273 N N . ALA A 1 170 ? 9.524 -21.490 -3.355 1.00 95.38 170 ALA A N 1
ATOM 1274 C CA . ALA A 1 170 ? 8.842 -20.540 -4.233 1.00 95.38 170 ALA A CA 1
ATOM 1275 C C . ALA A 1 170 ? 7.435 -20.198 -3.719 1.00 95.38 170 ALA A C 1
ATOM 1277 O O . ALA A 1 170 ? 6.658 -21.085 -3.366 1.00 95.38 170 ALA A O 1
ATOM 1278 N N . VAL A 1 171 ? 7.092 -18.913 -3.753 1.00 95.25 171 VAL A N 1
ATOM 1279 C CA . VAL A 1 171 ? 5.778 -18.367 -3.412 1.00 95.25 171 VAL A CA 1
ATOM 1280 C C . VAL A 1 171 ? 5.202 -17.733 -4.672 1.00 95.25 171 VAL A C 1
ATOM 1282 O O . VAL A 1 171 ? 5.534 -16.606 -5.034 1.00 95.25 171 VAL A O 1
ATOM 1285 N N . ASN A 1 172 ? 4.350 -18.482 -5.373 1.00 90.94 172 ASN A N 1
ATOM 1286 C CA . ASN A 1 172 ? 3.778 -18.037 -6.649 1.00 90.94 172 ASN A CA 1
ATOM 1287 C C . ASN A 1 172 ? 2.627 -17.044 -6.455 1.00 90.94 172 ASN A C 1
ATOM 1289 O O . ASN A 1 172 ? 2.332 -16.240 -7.338 1.00 90.94 172 ASN A O 1
ATOM 1293 N N . SER A 1 173 ? 1.972 -17.098 -5.299 1.00 87.81 173 SER A N 1
ATOM 1294 C CA . SER A 1 173 ? 0.900 -16.193 -4.917 1.00 87.81 173 SER A CA 1
ATOM 1295 C C . SER A 1 173 ? 0.955 -15.889 -3.424 1.00 87.81 173 SER A C 1
ATOM 1297 O O . SER A 1 173 ? 1.481 -16.669 -2.633 1.00 87.81 173 SER A O 1
ATOM 1299 N N . VAL A 1 174 ? 0.340 -14.775 -3.017 1.00 77.38 174 VAL A N 1
ATOM 1300 C CA . VAL A 1 174 ? 0.181 -14.416 -1.594 1.00 77.38 174 VAL A CA 1
ATOM 1301 C C . VAL A 1 174 ? -0.523 -15.535 -0.805 1.00 77.38 174 VAL A C 1
ATOM 1303 O O . VAL A 1 174 ? -0.280 -15.687 0.388 1.00 77.38 174 VAL A O 1
ATOM 1306 N N . CYS A 1 175 ? -1.356 -16.342 -1.470 1.00 83.75 175 CYS A N 1
ATOM 1307 C CA . CYS A 1 175 ? -2.096 -17.449 -0.866 1.00 83.75 175 CYS A CA 1
ATOM 1308 C C . CYS A 1 175 ? -1.256 -18.715 -0.638 1.00 83.75 175 CYS A C 1
ATOM 1310 O O . CYS A 1 175 ? -1.613 -19.509 0.226 1.00 83.75 175 CYS A O 1
ATOM 1312 N N . ASP A 1 176 ? -0.156 -18.909 -1.373 1.00 89.88 176 ASP A N 1
ATOM 1313 C CA . ASP A 1 176 ? 0.699 -20.105 -1.246 1.00 89.88 176 ASP A CA 1
ATOM 1314 C C . ASP A 1 176 ? 1.615 -20.050 -0.025 1.00 89.88 176 ASP A C 1
ATOM 1316 O O . ASP A 1 176 ? 2.406 -20.957 0.239 1.00 89.88 176 ASP A O 1
ATOM 1320 N N . CYS A 1 177 ? 1.545 -18.952 0.709 1.00 92.56 177 CYS A N 1
ATOM 1321 C CA . CYS A 1 177 ? 2.516 -18.663 1.717 1.00 92.56 177 CYS A CA 1
ATOM 1322 C C . CYS A 1 177 ? 2.096 -19.144 3.105 1.00 92.56 177 CYS A C 1
ATOM 1324 O O . CYS A 1 177 ? 0.939 -18.960 3.492 1.00 92.56 177 CYS A O 1
ATOM 1326 N N . PRO A 1 178 ? 3.017 -19.710 3.904 1.00 95.38 178 PRO A N 1
ATOM 1327 C CA . PRO A 1 178 ? 2.691 -20.185 5.239 1.00 95.38 178 PRO A CA 1
ATOM 1328 C C . PRO A 1 178 ? 2.551 -19.012 6.222 1.00 95.38 178 PRO A C 1
ATOM 1330 O O . PRO A 1 178 ? 3.450 -18.719 7.008 1.00 95.38 178 PRO A O 1
ATOM 1333 N N . THR A 1 179 ? 1.386 -18.362 6.219 1.00 95.50 179 THR A N 1
ATOM 1334 C CA . THR A 1 179 ? 1.061 -17.170 7.026 1.00 95.50 179 THR A CA 1
ATOM 1335 C C . THR A 1 179 ? 0.962 -17.420 8.538 1.00 95.50 179 THR A C 1
ATOM 1337 O O . THR A 1 179 ? 0.615 -16.511 9.284 1.00 95.50 179 THR A O 1
ATOM 1340 N N . ALA A 1 180 ? 1.179 -18.648 9.008 1.00 95.25 180 ALA A N 1
ATOM 1341 C CA . ALA A 1 180 ? 1.082 -19.034 10.419 1.00 95.25 180 ALA A CA 1
ATOM 1342 C C . ALA A 1 180 ? 2.392 -19.633 10.959 1.00 95.25 180 ALA A C 1
ATOM 1344 O O . ALA A 1 180 ? 2.375 -20.355 11.952 1.00 95.25 180 ALA A O 1
ATOM 1345 N N . THR A 1 181 ? 3.509 -19.346 10.286 1.00 96.75 181 THR A N 1
ATOM 1346 C CA . THR A 1 181 ? 4.847 -19.815 10.674 1.00 96.75 181 THR A CA 1
ATOM 1347 C C . THR A 1 181 ? 5.272 -19.221 12.014 1.00 96.75 181 THR A C 1
ATOM 1349 O O . THR A 1 181 ? 5.796 -19.925 12.873 1.00 96.75 181 THR A O 1
ATOM 1352 N N . TYR A 1 182 ? 4.979 -17.938 12.215 1.00 97.94 182 TYR A N 1
ATOM 1353 C CA . TYR A 1 182 ? 5.261 -17.209 13.440 1.00 97.94 182 TYR A CA 1
ATOM 1354 C C . TYR A 1 182 ? 3.971 -16.922 14.201 1.00 97.94 182 TYR A C 1
ATOM 1356 O O . TYR A 1 182 ? 2.912 -16.688 13.612 1.00 97.94 182 TYR A O 1
ATOM 1364 N N . ASN A 1 183 ? 4.060 -16.941 15.530 1.00 97.31 183 ASN A N 1
ATOM 1365 C CA . ASN A 1 183 ? 2.954 -16.646 16.432 1.00 97.31 183 ASN A CA 1
ATOM 1366 C C . ASN A 1 183 ? 3.472 -15.853 17.628 1.00 97.31 183 ASN A C 1
ATOM 1368 O O . ASN A 1 183 ? 4.349 -16.320 18.352 1.00 97.31 183 ASN A O 1
ATOM 1372 N N . ILE A 1 184 ? 2.900 -14.677 17.849 1.00 97.88 184 ILE A N 1
ATOM 1373 C CA . ILE A 1 184 ? 3.315 -13.764 18.906 1.00 97.88 184 ILE A CA 1
ATOM 1374 C C . ILE A 1 184 ? 2.094 -13.162 19.596 1.00 97.88 184 ILE A C 1
ATOM 1376 O O . ILE A 1 184 ? 1.075 -12.869 18.967 1.00 97.88 184 ILE A O 1
ATOM 1380 N N . ARG A 1 185 ? 2.183 -12.979 20.914 1.00 97.94 185 ARG A N 1
ATOM 1381 C CA . ARG A 1 185 ? 1.161 -12.286 21.701 1.00 97.94 185 ARG A CA 1
ATOM 1382 C C . ARG A 1 185 ? 1.631 -10.866 21.979 1.00 97.94 185 ARG A C 1
ATOM 1384 O O . ARG A 1 185 ? 2.679 -10.687 22.592 1.00 97.94 185 ARG A O 1
ATOM 1391 N N . VAL A 1 186 ? 0.846 -9.883 21.562 1.00 98.06 186 VAL A N 1
ATOM 1392 C CA . VAL A 1 186 ? 1.152 -8.462 21.730 1.00 98.06 186 VAL A CA 1
ATOM 1393 C C . VAL A 1 186 ? 0.205 -7.886 22.766 1.00 98.06 186 VAL A C 1
ATOM 1395 O O . VAL A 1 186 ? -1.007 -8.053 22.660 1.00 98.06 186 VAL A O 1
ATOM 1398 N N . ARG A 1 187 ? 0.775 -7.228 23.775 1.00 97.94 187 ARG A N 1
ATOM 1399 C CA . ARG A 1 187 ? 0.046 -6.538 24.836 1.00 97.94 187 ARG A CA 1
ATOM 1400 C C . ARG A 1 187 ? 0.564 -5.121 24.930 1.00 97.94 187 ARG A C 1
ATOM 1402 O O . ARG A 1 187 ? 1.752 -4.941 25.176 1.00 97.94 187 ARG A O 1
ATOM 1409 N N . THR A 1 188 ? -0.304 -4.140 24.748 1.00 97.44 188 THR A N 1
ATOM 1410 C CA . THR A 1 188 ? 0.094 -2.734 24.834 1.00 97.44 188 THR A CA 1
ATOM 1411 C C . THR A 1 188 ? -1.071 -1.861 25.263 1.00 97.44 188 THR A C 1
ATOM 1413 O O . THR A 1 188 ? -2.229 -2.214 25.048 1.00 97.44 188 THR A O 1
ATOM 1416 N N . ALA A 1 189 ? -0.755 -0.717 25.864 1.00 96.94 189 ALA A N 1
ATOM 1417 C CA . ALA A 1 189 ? -1.697 0.387 25.939 1.00 96.94 189 ALA A CA 1
ATOM 1418 C C . ALA A 1 189 ? -1.767 1.067 24.563 1.00 96.94 189 ALA A C 1
ATOM 1420 O O . ALA A 1 189 ? -0.744 1.201 23.884 1.00 96.94 189 ALA A O 1
ATOM 1421 N N . LEU A 1 190 ? -2.965 1.462 24.151 1.00 95.56 190 LEU A N 1
ATOM 1422 C CA . LEU A 1 190 ? -3.194 2.287 22.976 1.00 95.56 190 LEU A CA 1
ATOM 1423 C C . LEU A 1 190 ? -3.169 3.764 23.389 1.00 95.56 190 LEU A C 1
ATOM 1425 O O . LEU A 1 190 ? -3.818 4.130 24.374 1.00 95.56 190 LEU A O 1
ATOM 1429 N N . PRO A 1 191 ? -2.448 4.627 22.656 1.00 95.06 191 PRO A N 1
ATOM 1430 C CA . PRO A 1 191 ? -2.593 6.065 22.819 1.00 95.06 191 PRO A CA 1
ATOM 1431 C C . PRO A 1 191 ? -4.042 6.505 22.552 1.00 95.06 191 PRO A C 1
ATOM 1433 O O . PRO A 1 191 ? -4.773 5.882 21.782 1.00 95.06 191 PRO A O 1
ATOM 1436 N N . ALA A 1 192 ? -4.479 7.583 23.199 1.00 92.25 192 ALA A N 1
ATOM 1437 C CA . ALA A 1 192 ? -5.836 8.091 23.022 1.00 92.25 192 ALA A CA 1
ATOM 1438 C C . ALA A 1 192 ? -6.003 8.808 21.669 1.00 92.25 192 ALA A C 1
ATOM 1440 O O . ALA A 1 192 ? -5.123 9.554 21.252 1.00 92.25 192 ALA A O 1
ATOM 1441 N N . GLY A 1 193 ? -7.177 8.662 21.046 1.00 82.19 193 GLY A N 1
ATOM 1442 C CA . GLY A 1 193 ? -7.638 9.548 19.968 1.00 82.19 193 GLY A CA 1
ATOM 1443 C C . GLY A 1 193 ? -7.315 9.124 18.533 1.00 82.19 193 GLY A C 1
ATOM 1444 O O . GLY A 1 193 ? -7.764 9.803 17.613 1.00 82.19 193 GLY A O 1
ATOM 1445 N N . GLU A 1 194 ? -6.616 8.008 18.318 1.00 87.81 194 GLU A N 1
ATOM 1446 C CA . GLU A 1 194 ? -6.224 7.559 16.977 1.00 87.81 194 GLU A CA 1
ATOM 1447 C C . GLU A 1 194 ? -6.493 6.068 16.735 1.00 87.81 194 GLU A C 1
ATOM 1449 O O . GLU A 1 194 ? -6.607 5.259 17.655 1.00 87.81 194 GLU A O 1
ATOM 1454 N N . SER A 1 195 ? -6.620 5.712 15.454 1.00 92.81 195 SER A N 1
ATOM 1455 C CA . SER A 1 195 ? -6.707 4.325 14.998 1.00 92.81 195 SER A CA 1
ATOM 1456 C C . SER A 1 195 ? -5.304 3.766 14.798 1.00 92.81 195 SER A C 1
ATOM 1458 O O . SER A 1 195 ? -4.574 4.215 13.916 1.00 92.81 195 SER A O 1
ATOM 1460 N N . PHE A 1 196 ? -4.945 2.753 15.580 1.00 95.62 196 PHE A N 1
ATOM 1461 C CA . PHE A 1 196 ? -3.633 2.118 15.497 1.00 95.62 196 PHE A CA 1
ATOM 1462 C C . PHE A 1 196 ? -3.689 0.795 14.744 1.00 95.62 196 PHE A C 1
ATOM 1464 O O . PHE A 1 196 ? -4.725 0.140 14.662 1.00 95.62 196 PHE A O 1
ATOM 1471 N N . ARG A 1 197 ? -2.550 0.376 14.206 1.00 96.94 197 ARG A N 1
ATOM 1472 C CA . ARG A 1 197 ? -2.320 -0.941 13.607 1.00 96.94 197 ARG A CA 1
ATOM 1473 C C . ARG A 1 197 ? -1.056 -1.537 14.215 1.00 96.94 197 ARG A C 1
ATOM 1475 O O . ARG A 1 197 ? -0.206 -0.823 14.740 1.00 96.94 197 ARG A O 1
ATOM 1482 N N . LEU A 1 198 ? -0.900 -2.850 14.109 1.00 97.50 198 LEU A N 1
ATOM 1483 C CA . LEU A 1 198 ? 0.397 -3.498 14.313 1.00 97.50 198 LEU A CA 1
ATOM 1484 C C . LEU A 1 198 ? 1.145 -3.614 12.991 1.00 97.50 198 LEU A C 1
ATOM 1486 O O . LEU A 1 198 ? 0.547 -4.018 11.989 1.00 97.50 198 LEU A O 1
ATOM 1490 N N . MET A 1 199 ? 2.446 -3.333 13.022 1.00 97.56 199 MET A N 1
ATOM 1491 C CA . MET A 1 199 ? 3.379 -3.576 11.925 1.00 97.56 199 MET A CA 1
ATOM 1492 C C . MET A 1 199 ? 4.420 -4.619 12.330 1.00 97.56 199 MET A C 1
ATOM 1494 O O . MET A 1 199 ? 5.054 -4.488 13.375 1.00 97.56 199 MET A O 1
ATOM 1498 N N . VAL A 1 200 ? 4.623 -5.625 11.479 1.00 97.62 200 VAL A N 1
ATOM 1499 C CA . VAL A 1 200 ? 5.677 -6.640 11.603 1.00 97.62 200 VAL A CA 1
ATOM 1500 C C . VAL A 1 200 ? 6.805 -6.294 10.640 1.00 97.62 200 VAL A C 1
ATOM 1502 O O . VAL A 1 200 ? 6.648 -6.429 9.425 1.00 97.62 200 VAL A O 1
ATOM 1505 N N . ALA A 1 201 ? 7.933 -5.842 11.178 1.00 97.19 201 ALA A N 1
ATOM 1506 C CA . ALA A 1 201 ? 9.109 -5.448 10.414 1.00 97.19 201 ALA A CA 1
ATOM 1507 C C . ALA A 1 201 ? 10.213 -6.516 10.532 1.00 97.19 201 ALA A C 1
ATOM 1509 O O . ALA A 1 201 ? 10.567 -6.898 11.652 1.00 97.19 201 ALA A O 1
ATOM 1510 N N . PRO A 1 202 ? 10.783 -7.002 9.414 1.00 97.62 202 PRO A N 1
ATOM 1511 C CA . PRO A 1 202 ? 11.958 -7.863 9.462 1.00 97.62 202 PRO A CA 1
ATOM 1512 C C . PRO A 1 202 ? 13.147 -7.146 10.108 1.00 97.62 202 PRO A C 1
ATOM 1514 O O . PRO A 1 202 ? 13.364 -5.954 9.880 1.00 97.62 202 PRO A O 1
ATOM 1517 N N . VAL A 1 203 ? 13.936 -7.886 10.878 1.00 97.31 203 VAL A N 1
ATOM 1518 C CA . VAL A 1 203 ? 15.199 -7.423 11.460 1.00 97.31 203 VAL A CA 1
ATOM 1519 C C . VAL A 1 203 ? 16.333 -8.097 10.715 1.00 97.31 203 VAL A C 1
ATOM 1521 O O . VAL A 1 203 ? 16.427 -9.324 10.697 1.00 97.31 203 VAL A O 1
ATOM 1524 N N . ILE A 1 204 ? 17.164 -7.301 10.051 1.00 96.62 204 ILE A N 1
ATOM 1525 C CA . ILE A 1 204 ? 18.238 -7.809 9.199 1.00 96.62 204 ILE A CA 1
ATOM 1526 C C . ILE A 1 204 ? 19.435 -8.289 10.028 1.00 96.62 204 ILE A C 1
ATOM 1528 O O . ILE A 1 204 ? 19.558 -7.974 11.208 1.00 96.62 204 ILE A O 1
ATOM 1532 N N . SER A 1 205 ? 20.336 -9.037 9.392 1.00 95.56 205 SER A N 1
ATOM 1533 C CA . SER A 1 205 ? 21.561 -9.625 9.969 1.00 95.56 205 SER A CA 1
ATOM 1534 C C . SER A 1 205 ? 22.452 -8.650 10.748 1.00 95.56 205 SER A C 1
ATOM 1536 O O . SER A 1 205 ? 23.179 -9.064 11.646 1.00 95.56 205 SER A O 1
ATOM 1538 N N . THR A 1 206 ? 22.374 -7.353 10.451 1.00 92.50 206 THR A N 1
ATOM 1539 C CA . THR A 1 206 ? 23.097 -6.289 11.161 1.00 92.50 206 THR A CA 1
ATOM 1540 C C . THR A 1 206 ? 22.392 -5.806 12.436 1.00 92.50 206 THR A C 1
ATOM 1542 O O . THR A 1 206 ? 22.881 -4.896 13.094 1.00 92.50 206 THR A O 1
ATOM 1545 N N . GLY A 1 207 ? 21.241 -6.382 12.795 1.00 93.56 207 GLY A N 1
ATOM 1546 C CA . GLY A 1 207 ? 20.441 -6.002 13.964 1.00 93.56 207 GLY A CA 1
ATOM 1547 C C . GLY A 1 207 ? 19.496 -4.821 13.732 1.00 93.56 207 GLY A C 1
ATOM 1548 O O . GLY A 1 207 ? 18.721 -4.479 14.623 1.00 93.56 207 GLY A O 1
ATOM 1549 N N . HIS A 1 208 ? 19.526 -4.210 12.546 1.00 93.06 208 HIS A N 1
ATOM 1550 C CA . HIS A 1 208 ? 18.631 -3.110 12.202 1.00 93.06 208 HIS A CA 1
ATOM 1551 C C . HIS A 1 208 ? 17.255 -3.625 11.772 1.00 93.06 208 HIS A C 1
ATOM 1553 O O . HIS A 1 208 ? 17.126 -4.614 11.054 1.00 93.06 208 HIS A O 1
ATOM 1559 N N . GLU A 1 209 ? 16.207 -2.928 12.190 1.00 94.56 209 GLU A N 1
ATOM 1560 C CA . GLU A 1 209 ? 14.839 -3.186 11.746 1.00 94.56 209 GLU A CA 1
ATOM 1561 C C . GLU A 1 209 ? 14.602 -2.503 10.397 1.00 94.56 209 GLU A C 1
ATOM 1563 O O . GLU A 1 209 ? 15.039 -1.369 10.177 1.00 94.56 209 GLU A O 1
ATOM 1568 N N . LEU A 1 210 ? 13.872 -3.156 9.493 1.00 93.81 210 LEU A N 1
ATOM 1569 C CA . LEU A 1 210 ? 13.403 -2.478 8.291 1.00 93.81 210 LEU A CA 1
ATOM 1570 C C . LEU A 1 210 ? 12.391 -1.376 8.670 1.00 93.81 210 LEU A C 1
ATOM 1572 O O . LEU A 1 210 ? 11.607 -1.535 9.616 1.00 93.81 210 LEU A O 1
ATOM 1576 N N . PRO A 1 211 ? 12.396 -0.233 7.958 1.00 90.62 211 PRO A N 1
ATOM 1577 C CA . PRO A 1 211 ? 11.523 0.892 8.291 1.00 90.62 211 PRO A CA 1
ATOM 1578 C C . PRO A 1 211 ? 10.052 0.606 7.959 1.00 90.62 211 PRO A C 1
ATOM 1580 O O . PRO A 1 211 ? 9.171 1.211 8.561 1.00 90.62 211 PRO A O 1
ATOM 1583 N N . VAL A 1 212 ? 9.791 -0.339 7.052 1.00 91.12 212 VAL A N 1
ATOM 1584 C CA . VAL A 1 212 ? 8.446 -0.783 6.668 1.00 91.12 212 VAL A CA 1
ATOM 1585 C C . VAL A 1 212 ? 8.286 -2.280 6.882 1.00 91.12 212 VAL A C 1
ATOM 1587 O O . VAL A 1 212 ? 9.257 -3.041 6.886 1.00 91.12 212 VAL A O 1
ATOM 1590 N N . GLY A 1 213 ? 7.040 -2.702 7.049 1.00 94.06 213 GLY A N 1
ATOM 1591 C CA . GLY A 1 213 ? 6.694 -4.078 7.342 1.00 94.06 213 GLY A CA 1
ATOM 1592 C C . GLY A 1 213 ? 5.271 -4.419 6.927 1.00 94.06 213 GLY A C 1
ATOM 1593 O O . GLY A 1 213 ? 4.554 -3.622 6.326 1.00 94.06 213 GLY A O 1
ATOM 1594 N N . LEU A 1 214 ? 4.856 -5.634 7.258 1.00 95.25 214 LEU A N 1
ATOM 1595 C CA . LEU A 1 214 ? 3.488 -6.082 7.045 1.00 95.25 214 LEU A CA 1
ATOM 1596 C C . LEU A 1 214 ? 2.576 -5.495 8.119 1.00 95.25 214 LEU A C 1
ATOM 1598 O O . LEU A 1 214 ? 2.837 -5.655 9.309 1.00 95.25 214 LEU A O 1
ATOM 1602 N N . MET A 1 215 ? 1.489 -4.858 7.697 1.00 95.56 215 MET A N 1
ATOM 1603 C CA . MET A 1 215 ? 0.530 -4.225 8.597 1.00 95.56 215 MET A CA 1
ATOM 1604 C C . MET A 1 215 ? -0.726 -5.075 8.787 1.00 95.56 215 MET A C 1
ATOM 1606 O O . MET A 1 215 ? -1.188 -5.758 7.872 1.00 95.56 215 MET A O 1
ATOM 1610 N N . SER A 1 216 ? -1.287 -5.005 9.988 1.00 96.62 216 SER A N 1
ATOM 1611 C CA . SER A 1 216 ? -2.595 -5.573 10.329 1.00 96.62 216 SER A CA 1
ATOM 1612 C C . SER A 1 216 ? -3.752 -4.634 9.980 1.00 96.62 216 SER A C 1
ATOM 1614 O O . SER A 1 216 ? -3.551 -3.491 9.545 1.00 96.62 216 SER A O 1
ATOM 1616 N N . ALA A 1 217 ? -4.986 -5.123 10.149 1.00 94.62 217 ALA A N 1
ATOM 1617 C CA . ALA A 1 217 ? -6.154 -4.252 10.203 1.00 94.62 217 ALA A CA 1
ATOM 1618 C C . ALA A 1 217 ? -6.044 -3.258 11.375 1.00 94.62 217 ALA A C 1
ATOM 1620 O O . ALA A 1 217 ? -5.173 -3.385 12.239 1.00 94.62 217 ALA A O 1
ATOM 1621 N N . VAL A 1 218 ? -6.922 -2.252 11.384 1.00 95.00 218 VAL A N 1
ATOM 1622 C CA . VAL A 1 218 ? -7.038 -1.340 12.528 1.00 95.00 218 VAL A CA 1
ATOM 1623 C C . VAL A 1 218 ? -7.348 -2.159 13.781 1.00 95.00 218 VAL A C 1
ATOM 1625 O O . VAL A 1 218 ? -8.177 -3.067 13.746 1.00 95.00 218 VAL A O 1
ATOM 1628 N N . LEU A 1 219 ? -6.640 -1.862 14.865 1.00 94.94 219 LEU A N 1
ATOM 1629 C CA . LEU A 1 219 ? -6.897 -2.418 16.180 1.00 94.94 219 LEU A CA 1
ATOM 1630 C C . LEU A 1 219 ? -8.179 -1.794 16.722 1.00 94.94 219 LEU A C 1
ATOM 1632 O O . LEU A 1 219 ? -8.231 -0.597 16.995 1.00 94.94 219 LEU A O 1
ATOM 1636 N N . GLU A 1 220 ? -9.201 -2.622 16.883 1.00 92.38 220 GLU A N 1
ATOM 1637 C CA . GLU A 1 220 ? -10.412 -2.256 17.602 1.00 92.38 220 GLU A CA 1
ATOM 1638 C C . GLU A 1 220 ? -10.231 -2.649 19.069 1.00 92.38 220 GLU A C 1
ATOM 1640 O O . GLU A 1 220 ? -10.120 -3.836 19.388 1.00 92.38 220 GLU A O 1
ATOM 1645 N N . ASP A 1 221 ? -10.176 -1.653 19.954 1.00 91.81 221 ASP A N 1
ATOM 1646 C CA . ASP A 1 221 ? -10.257 -1.884 21.396 1.00 91.81 221 ASP A CA 1
ATOM 1647 C C . ASP A 1 221 ? -11.625 -2.501 21.703 1.00 91.81 221 ASP A C 1
ATOM 1649 O O . ASP A 1 221 ? -12.680 -1.933 21.396 1.00 91.81 221 ASP A O 1
ATOM 1653 N N . LYS A 1 222 ? -11.613 -3.698 22.292 1.00 84.19 222 LYS A N 1
ATOM 1654 C CA . LYS A 1 222 ? -12.839 -4.426 22.607 1.00 84.19 222 LYS A CA 1
ATOM 1655 C C . LYS A 1 222 ? -13.530 -3.873 23.852 1.00 84.19 222 LYS A C 1
ATOM 1657 O O . LYS A 1 222 ? -14.514 -4.472 24.299 1.00 84.19 222 LYS A O 1
ATOM 1662 N N . TYR A 1 223 ? -13.091 -2.751 24.415 1.00 78.62 223 TYR A N 1
ATOM 1663 C CA . TYR A 1 223 ? -13.830 -2.019 25.432 1.00 78.62 223 TYR A CA 1
ATOM 1664 C C . TYR A 1 223 ? -15.165 -1.497 24.878 1.00 78.62 223 TYR A C 1
ATOM 1666 O O . TYR A 1 223 ? -15.399 -0.321 24.614 1.00 78.62 223 TYR A O 1
ATOM 1674 N N . THR A 1 224 ? -16.108 -2.421 24.719 1.00 55.38 224 THR A N 1
ATOM 1675 C CA . THR A 1 224 ? -17.514 -2.123 24.556 1.00 55.38 224 THR A CA 1
ATOM 1676 C C . THR A 1 224 ? -17.955 -1.652 25.927 1.00 55.38 224 THR A C 1
ATOM 1678 O O . THR A 1 224 ? -18.297 -2.456 26.799 1.00 55.38 224 THR A O 1
ATOM 1681 N N . ILE A 1 225 ? -17.969 -0.334 26.128 1.00 55.16 225 ILE A N 1
ATOM 1682 C CA . ILE A 1 225 ? -18.877 0.243 27.108 1.00 55.16 225 ILE A CA 1
ATOM 1683 C C . ILE A 1 225 ? -20.256 -0.153 26.601 1.00 55.16 225 ILE A C 1
ATOM 1685 O O . ILE A 1 225 ? -20.852 0.526 25.764 1.00 55.16 225 ILE A O 1
ATOM 1689 N N . SER A 1 226 ? -20.762 -1.292 27.071 1.00 48.00 226 SER A N 1
ATOM 1690 C CA . SER A 1 226 ? -22.181 -1.579 27.022 1.00 48.00 226 SER A CA 1
ATOM 1691 C C . SER A 1 226 ? -22.799 -0.506 27.899 1.00 48.00 226 SER A C 1
ATOM 1693 O O . SER A 1 226 ? -22.983 -0.696 29.104 1.00 48.00 226 SER A O 1
ATOM 1695 N N . THR A 1 227 ? -23.038 0.663 27.297 1.00 46.59 227 THR A N 1
ATOM 1696 C CA . THR A 1 227 ? -23.836 1.746 27.845 1.00 46.59 227 THR A CA 1
ATOM 1697 C C . THR A 1 227 ? -25.234 1.173 27.889 1.00 46.59 227 THR A C 1
ATOM 1699 O O . THR A 1 227 ? -26.079 1.395 27.028 1.00 46.59 227 THR A O 1
ATOM 1702 N N . THR A 1 228 ? -25.437 0.316 28.881 1.00 47.28 228 THR A N 1
ATOM 1703 C CA . THR A 1 228 ? -26.731 -0.153 29.304 1.00 47.28 228 THR A CA 1
ATOM 1704 C C . THR A 1 228 ? -27.338 1.107 29.871 1.00 47.28 228 THR A C 1
ATOM 1706 O O . THR A 1 228 ? -27.071 1.474 31.014 1.00 47.28 228 THR A O 1
ATOM 1709 N N . GLY A 1 229 ? -28.040 1.845 29.012 1.00 49.88 229 GLY A N 1
ATOM 1710 C CA . GLY A 1 229 ? -28.882 2.951 29.407 1.00 49.88 229 GLY A CA 1
ATOM 1711 C C . GLY A 1 229 ? -29.926 2.403 30.365 1.00 49.88 229 GLY A C 1
ATOM 1712 O O . GLY A 1 229 ? -31.037 2.078 29.966 1.00 49.88 229 GLY A O 1
ATOM 1713 N N . SER A 1 230 ? -29.559 2.272 31.638 1.00 43.19 230 SER A N 1
ATOM 1714 C CA . SER A 1 230 ? -30.503 2.262 32.735 1.00 43.19 230 SER A CA 1
ATOM 1715 C C . SER A 1 230 ? -31.095 3.660 32.742 1.00 43.19 230 SER A C 1
ATOM 1717 O O . SER A 1 230 ? -30.574 4.572 33.383 1.00 43.19 230 SER A O 1
ATOM 1719 N N . THR A 1 231 ? -32.163 3.845 31.970 1.00 43.53 231 THR A N 1
ATOM 1720 C CA . THR A 1 231 ? -33.132 4.915 32.174 1.00 43.53 231 THR A CA 1
ATOM 1721 C C . THR A 1 231 ? -33.699 4.756 33.581 1.00 43.53 231 THR A C 1
ATOM 1723 O O . THR A 1 231 ? -34.762 4.175 33.789 1.00 43.53 231 THR A O 1
ATOM 1726 N N . THR A 1 232 ? -32.961 5.245 34.573 1.00 44.38 232 THR A N 1
ATOM 1727 C CA . THR A 1 232 ? -33.492 5.538 35.895 1.00 44.38 232 THR A CA 1
ATOM 1728 C C . THR A 1 232 ? -34.466 6.687 35.690 1.00 44.38 232 THR A C 1
ATOM 1730 O O . THR A 1 232 ? -34.063 7.817 35.421 1.00 44.38 232 THR A O 1
ATOM 1733 N N . ALA A 1 233 ? -35.761 6.378 35.732 1.00 41.91 233 ALA A N 1
ATOM 1734 C CA . ALA A 1 233 ? -36.818 7.372 35.720 1.00 41.91 233 ALA A CA 1
ATOM 1735 C C . ALA A 1 233 ? -36.656 8.277 36.950 1.00 41.91 233 ALA A C 1
ATOM 1737 O O . ALA A 1 233 ? -37.030 7.918 38.066 1.00 41.91 233 ALA A O 1
ATOM 1738 N N . THR A 1 234 ? -36.061 9.450 36.753 1.00 38.88 234 THR A N 1
ATOM 1739 C CA . THR A 1 234 ? -36.031 10.510 37.756 1.00 38.88 234 THR A CA 1
ATOM 1740 C C . THR A 1 234 ? -37.421 11.135 37.807 1.00 38.88 234 THR A C 1
ATOM 1742 O O . THR A 1 234 ? -37.756 12.020 37.021 1.00 38.88 234 THR A O 1
ATOM 1745 N N . THR A 1 235 ? -38.257 10.639 38.717 1.00 39.47 235 THR A N 1
ATOM 1746 C CA . THR A 1 235 ? -39.539 11.254 39.067 1.00 39.47 235 THR A CA 1
ATOM 1747 C C . THR A 1 235 ? -39.271 12.640 39.653 1.00 39.47 235 THR A C 1
ATOM 1749 O O . THR A 1 235 ? -38.799 12.771 40.781 1.00 39.47 235 THR A O 1
ATOM 1752 N N . ALA A 1 236 ? -39.552 13.684 38.875 1.00 40.00 236 ALA A N 1
ATOM 1753 C CA . ALA A 1 236 ? -39.546 15.059 39.349 1.00 40.00 236 ALA A CA 1
ATOM 1754 C C . ALA A 1 236 ? -40.733 15.280 40.300 1.00 40.00 236 ALA A C 1
ATOM 1756 O O . ALA A 1 236 ? -41.896 15.209 39.903 1.00 40.00 236 ALA A O 1
ATOM 1757 N N . THR A 1 237 ? -40.429 15.551 41.568 1.00 39.25 237 THR A N 1
ATOM 1758 C CA . THR A 1 237 ? -41.391 15.976 42.588 1.00 39.25 237 THR A CA 1
ATOM 1759 C C . THR A 1 237 ? -41.875 17.391 42.273 1.00 39.25 237 THR A C 1
ATOM 1761 O O . THR A 1 237 ? -41.179 18.366 42.551 1.00 39.25 237 THR A O 1
ATOM 1764 N N . ALA A 1 238 ? -43.076 17.506 41.705 1.00 38.47 238 ALA A N 1
ATOM 1765 C CA . ALA A 1 238 ? -43.813 18.759 41.624 1.00 38.47 238 ALA A CA 1
ATOM 1766 C C . ALA A 1 238 ? -44.814 18.843 42.786 1.00 38.47 238 ALA A C 1
ATOM 1768 O O . ALA A 1 238 ? -45.742 18.047 42.914 1.00 38.47 238 ALA A O 1
ATOM 1769 N N . THR A 1 239 ? -44.590 19.827 43.648 1.00 48.72 239 THR A N 1
ATOM 1770 C CA . THR A 1 239 ? -45.470 20.253 44.735 1.00 48.72 239 THR A CA 1
ATOM 1771 C C . THR A 1 239 ? -46.732 20.889 44.155 1.00 48.72 239 THR A C 1
ATOM 1773 O O . THR A 1 239 ? -46.606 21.922 43.506 1.00 48.72 239 THR A O 1
ATOM 1776 N N . THR A 1 240 ? -47.934 20.347 44.400 1.00 34.91 240 THR A N 1
ATOM 1777 C CA . THR A 1 240 ? -49.161 21.137 44.676 1.00 34.91 240 THR A CA 1
ATOM 1778 C C . THR A 1 240 ? -50.393 20.274 45.019 1.00 34.91 240 THR A C 1
ATOM 1780 O O . THR A 1 240 ? -50.807 19.402 44.268 1.00 34.91 240 THR A O 1
ATOM 1783 N N . THR A 1 241 ? -50.962 20.597 46.185 1.00 33.59 241 THR A N 1
ATOM 1784 C CA . THR A 1 241 ? -52.392 20.745 46.534 1.00 33.59 241 THR A CA 1
ATOM 1785 C C . THR A 1 241 ? -53.399 19.603 46.302 1.00 33.59 241 THR A C 1
ATOM 1787 O O . THR A 1 241 ? -53.968 19.428 45.234 1.00 33.59 241 THR A O 1
ATOM 1790 N N . THR A 1 242 ? -53.706 18.925 47.412 1.00 38.34 242 THR A N 1
ATOM 1791 C CA . THR A 1 242 ? -55.028 18.545 47.955 1.00 38.34 242 THR A CA 1
ATOM 1792 C C . THR A 1 242 ? -56.266 18.607 47.036 1.00 38.34 242 THR A C 1
ATOM 1794 O O . THR A 1 242 ? -56.764 19.695 46.763 1.00 38.34 242 THR A O 1
ATOM 1797 N N . ALA A 1 243 ? -56.874 17.450 46.728 1.00 42.25 243 ALA A N 1
ATOM 1798 C CA . ALA A 1 243 ? -58.185 16.994 47.244 1.00 42.25 243 ALA A CA 1
ATOM 1799 C C . ALA A 1 243 ? -58.845 15.909 46.356 1.00 42.25 243 ALA A C 1
ATOM 1801 O O . ALA A 1 243 ? -58.737 15.933 45.137 1.00 42.25 243 ALA A O 1
ATOM 1802 N N . ALA A 1 244 ? -59.632 15.056 47.023 1.00 36.91 244 ALA A N 1
ATOM 1803 C CA . ALA A 1 244 ? -60.662 14.137 46.520 1.00 36.91 244 ALA A CA 1
ATOM 1804 C C . ALA A 1 244 ? -60.233 12.747 46.003 1.00 36.91 244 ALA A C 1
ATOM 1806 O O . ALA A 1 244 ? -59.912 12.508 44.844 1.00 36.91 244 ALA A O 1
ATOM 1807 N N . THR A 1 245 ? -60.377 11.806 46.933 1.00 47.38 245 THR A N 1
ATOM 1808 C CA . THR A 1 245 ? -60.628 10.374 46.784 1.00 47.38 245 TH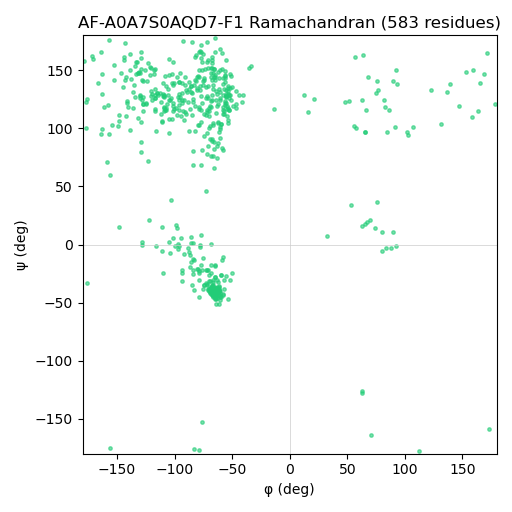R A CA 1
ATOM 1809 C C . THR A 1 245 ? -61.653 10.056 45.686 1.00 47.38 245 THR A C 1
ATOM 1811 O O . THR A 1 245 ? -62.808 10.458 45.808 1.00 47.38 245 THR A O 1
ATOM 1814 N N . VAL A 1 246 ? -61.279 9.240 44.693 1.00 33.06 246 VAL A N 1
ATOM 1815 C CA . VAL A 1 246 ? -62.216 8.372 43.958 1.00 33.06 246 VAL A CA 1
ATOM 1816 C C . VAL A 1 246 ? -61.542 7.030 43.671 1.00 33.06 246 VAL A C 1
ATOM 1818 O O . VAL A 1 246 ? -60.487 6.948 43.048 1.00 33.06 246 VAL A O 1
ATOM 1821 N N . THR A 1 247 ? -62.176 5.976 44.167 1.00 49.22 247 THR A N 1
ATOM 1822 C CA . THR A 1 247 ? -61.908 4.565 43.896 1.00 49.22 247 THR A CA 1
ATOM 1823 C C . THR A 1 247 ? -62.256 4.216 42.442 1.00 49.22 247 THR A C 1
ATOM 1825 O O . THR A 1 247 ? -63.383 4.462 42.023 1.00 49.22 247 THR A O 1
ATOM 1828 N N . ALA A 1 248 ? -61.339 3.588 41.698 1.00 35.97 248 ALA A N 1
ATOM 1829 C CA . ALA A 1 248 ? -61.643 2.823 40.478 1.00 35.97 248 ALA A CA 1
ATOM 1830 C C . ALA A 1 248 ? -60.542 1.762 40.265 1.00 35.97 248 ALA A C 1
ATOM 1832 O O . ALA A 1 248 ? -59.376 2.095 40.092 1.00 35.97 248 ALA A O 1
ATOM 1833 N N . THR A 1 249 ? -60.816 0.498 40.590 1.00 33.28 249 THR A N 1
ATOM 1834 C CA . THR A 1 249 ? -61.174 -0.583 39.648 1.00 33.28 249 THR A CA 1
ATOM 1835 C C . THR A 1 249 ? -60.037 -0.954 38.691 1.00 33.28 249 THR A C 1
ATOM 1837 O O . THR A 1 249 ? -59.854 -0.362 37.630 1.00 33.28 249 THR A O 1
ATOM 1840 N N . THR A 1 250 ? -59.309 -2.004 39.066 1.00 38.00 250 THR A N 1
ATOM 1841 C CA . THR A 1 250 ? -58.401 -2.775 38.216 1.00 38.00 250 THR A CA 1
ATOM 1842 C C . THR A 1 250 ? -59.158 -3.331 37.011 1.00 38.00 250 THR A C 1
ATOM 1844 O O . THR A 1 250 ? -60.005 -4.209 37.155 1.00 38.00 250 THR A O 1
ATOM 1847 N N . THR A 1 251 ? -58.835 -2.829 35.819 1.00 34.12 251 THR A N 1
ATOM 1848 C CA . THR A 1 251 ? -59.240 -3.441 34.549 1.00 34.12 251 THR A CA 1
ATOM 1849 C C . THR A 1 251 ? -57.988 -3.992 33.883 1.00 34.12 251 THR A C 1
ATOM 1851 O O . THR A 1 251 ? -57.137 -3.248 33.405 1.00 34.12 251 THR A O 1
ATOM 1854 N N . THR A 1 252 ? -57.854 -5.312 33.916 1.00 46.12 252 THR A N 1
ATOM 1855 C CA . THR A 1 252 ? -56.955 -6.087 33.065 1.00 46.12 252 THR A CA 1
ATOM 1856 C C . THR A 1 252 ? -57.535 -6.096 31.653 1.00 46.12 252 THR A C 1
ATOM 1858 O O . THR A 1 252 ? -58.575 -6.709 31.421 1.00 46.12 252 THR A O 1
ATOM 1861 N N . THR A 1 253 ? -56.867 -5.430 30.710 1.00 32.28 253 THR A N 1
ATOM 1862 C CA . THR A 1 253 ? -57.209 -5.498 29.283 1.00 32.28 253 THR A CA 1
ATOM 1863 C C . THR A 1 253 ? -56.119 -6.277 28.558 1.00 32.28 253 THR A C 1
ATOM 1865 O O . THR A 1 253 ? -54.954 -5.887 28.570 1.00 32.28 253 THR A O 1
ATOM 1868 N N . ALA A 1 254 ? -56.519 -7.410 27.986 1.00 44.97 254 ALA A N 1
ATOM 1869 C CA . ALA A 1 254 ? -55.727 -8.222 27.076 1.00 44.97 254 ALA A CA 1
ATOM 1870 C C . ALA A 1 254 ? -55.547 -7.528 25.715 1.00 44.97 254 ALA A C 1
ATOM 1872 O O . ALA A 1 254 ? -56.337 -6.655 25.354 1.00 44.97 254 ALA A O 1
ATOM 1873 N N . ASP A 1 255 ? -54.508 -7.968 25.003 1.00 47.53 255 ASP A N 1
ATOM 1874 C CA . ASP A 1 255 ? -54.142 -7.687 23.612 1.00 47.53 255 ASP A CA 1
ATOM 1875 C C . ASP A 1 255 ? -55.222 -7.027 22.745 1.00 47.53 255 ASP A C 1
ATOM 1877 O O . ASP A 1 255 ? -56.242 -7.628 22.397 1.00 47.53 255 ASP A O 1
ATOM 1881 N N . ALA A 1 256 ? -54.918 -5.812 22.295 1.00 33.91 256 ALA A N 1
ATOM 1882 C CA . ALA A 1 256 ? -55.525 -5.222 21.117 1.00 33.91 256 ALA A CA 1
ATOM 1883 C C . ALA A 1 256 ? -54.399 -4.752 20.193 1.00 33.91 256 ALA A C 1
ATOM 1885 O O . ALA A 1 256 ? -53.635 -3.849 20.535 1.00 33.91 256 ALA A O 1
ATOM 1886 N N . ALA A 1 257 ? -54.307 -5.385 19.022 1.00 45.47 257 ALA A N 1
ATOM 1887 C CA . ALA A 1 257 ? -53.475 -4.949 17.913 1.00 45.47 257 ALA A CA 1
ATOM 1888 C C . ALA A 1 257 ? -53.806 -3.489 17.570 1.00 45.47 257 ALA A C 1
ATOM 1890 O O . ALA A 1 257 ? -54.870 -3.176 17.031 1.00 45.47 257 ALA A O 1
ATOM 1891 N N . VAL A 1 258 ? -52.890 -2.589 17.918 1.00 34.31 258 VAL A N 1
ATOM 1892 C CA . VAL A 1 258 ? -52.948 -1.187 17.524 1.00 34.31 258 VAL A CA 1
ATOM 1893 C C . VAL A 1 258 ? -52.507 -1.119 16.066 1.00 34.31 258 VAL A C 1
ATOM 1895 O O . VAL A 1 258 ? -51.327 -1.250 15.755 1.00 34.31 258 VAL A O 1
ATOM 1898 N N . ASN A 1 259 ? -53.470 -0.925 15.164 1.00 41.72 259 ASN A N 1
ATOM 1899 C CA . ASN A 1 259 ? -53.202 -0.440 13.815 1.00 41.72 259 ASN A CA 1
ATOM 1900 C C . ASN A 1 259 ? -52.709 1.005 13.925 1.00 41.72 259 ASN A C 1
ATOM 1902 O O . ASN A 1 259 ? -53.494 1.955 13.918 1.00 41.72 259 ASN A O 1
ATOM 1906 N N . THR A 1 260 ? -51.399 1.164 14.064 1.00 35.06 260 THR A N 1
ATOM 1907 C CA . THR A 1 260 ? -50.723 2.449 13.948 1.00 35.06 260 THR A CA 1
ATOM 1908 C C . THR A 1 260 ? -50.768 2.862 12.481 1.00 35.06 260 THR A C 1
ATOM 1910 O O . THR A 1 260 ? -50.139 2.239 11.628 1.00 35.06 260 THR A O 1
ATOM 1913 N N . THR A 1 261 ? -51.538 3.903 12.171 1.00 48.56 261 THR A N 1
ATOM 1914 C CA . THR A 1 261 ? -51.494 4.594 10.880 1.00 48.56 261 THR A CA 1
ATOM 1915 C C . THR A 1 261 ? -50.086 5.166 10.710 1.00 48.56 261 THR A C 1
ATOM 1917 O O . THR A 1 261 ? -49.755 6.190 11.307 1.00 48.56 261 THR A O 1
ATOM 1920 N N . GLY A 1 262 ? -49.236 4.434 9.984 1.00 41.47 262 GLY A N 1
ATOM 1921 C CA . GLY A 1 262 ? -47.830 4.762 9.783 1.00 41.47 262 GLY A CA 1
ATOM 1922 C C . GLY A 1 262 ? -47.672 6.137 9.150 1.00 41.47 262 GLY A C 1
ATOM 1923 O O . GLY A 1 262 ? -48.295 6.437 8.129 1.00 41.47 262 GLY A O 1
ATOM 1924 N N . ALA A 1 263 ? -46.831 6.972 9.760 1.00 50.34 263 ALA A N 1
ATOM 1925 C CA . ALA A 1 263 ? -46.247 8.099 9.054 1.00 50.34 263 ALA A CA 1
ATOM 1926 C C . ALA A 1 263 ? -45.585 7.554 7.773 1.00 50.34 263 ALA A C 1
ATOM 1928 O O . ALA A 1 263 ? -44.945 6.502 7.851 1.00 50.34 263 ALA A O 1
ATOM 1929 N N . PRO A 1 264 ? -45.776 8.196 6.607 1.00 51.44 264 PRO A N 1
ATOM 1930 C CA . PRO A 1 264 ? -45.216 7.701 5.360 1.00 51.44 264 PRO A CA 1
ATOM 1931 C C . PRO A 1 264 ? -43.701 7.560 5.515 1.00 51.44 264 PRO A C 1
ATOM 1933 O O . PRO A 1 264 ? -43.013 8.531 5.835 1.00 51.44 264 PRO A O 1
ATOM 1936 N N . GLU A 1 265 ? -43.212 6.334 5.335 1.00 51.91 265 GLU A N 1
ATOM 1937 C CA . GLU A 1 265 ? -41.789 6.028 5.241 1.00 51.91 265 GLU A CA 1
ATOM 1938 C C . GLU A 1 265 ? -41.184 6.967 4.184 1.00 51.91 265 GLU A C 1
ATOM 1940 O O . GLU A 1 265 ? -41.734 7.060 3.079 1.00 51.91 265 GLU A O 1
ATOM 1945 N N . PRO A 1 266 ? -40.142 7.750 4.522 1.00 57.28 266 PRO A N 1
ATOM 1946 C CA . PRO A 1 266 ? -39.571 8.707 3.589 1.00 57.28 266 PRO A CA 1
ATOM 1947 C C . PRO A 1 266 ? -39.118 7.953 2.340 1.00 57.28 266 PRO A C 1
ATOM 1949 O O . PRO A 1 266 ? -38.278 7.059 2.416 1.00 57.28 266 PRO A O 1
ATOM 1952 N N . ALA A 1 267 ? -39.712 8.293 1.195 1.00 60.91 267 ALA A N 1
ATOM 1953 C CA . ALA A 1 267 ? -39.370 7.683 -0.079 1.00 60.91 267 ALA A CA 1
ATOM 1954 C C . ALA A 1 267 ? -37.874 7.902 -0.343 1.00 60.91 267 ALA A C 1
ATOM 1956 O O . ALA A 1 267 ? -37.425 9.034 -0.521 1.00 60.91 267 ALA A O 1
ATOM 1957 N N . VAL A 1 268 ? -37.099 6.817 -0.323 1.00 63.22 268 VAL A N 1
ATOM 1958 C CA . VAL A 1 268 ? -35.661 6.850 -0.594 1.00 63.22 268 VAL A CA 1
ATOM 1959 C C . VAL A 1 268 ? -35.477 7.294 -2.044 1.00 63.22 268 VAL A C 1
ATOM 1961 O O . VAL A 1 268 ? -35.896 6.595 -2.966 1.00 63.22 268 VAL A O 1
ATOM 1964 N N . ALA A 1 269 ? -34.906 8.480 -2.248 1.00 73.88 269 ALA A N 1
ATOM 1965 C CA . ALA A 1 269 ? -34.715 9.051 -3.576 1.00 73.88 269 ALA A CA 1
ATOM 1966 C C . ALA A 1 269 ? -33.732 8.204 -4.404 1.00 73.88 269 ALA A C 1
ATOM 1968 O O . ALA A 1 269 ? -32.733 7.705 -3.883 1.00 73.88 269 ALA A O 1
ATOM 1969 N N . ALA A 1 270 ? -34.015 8.055 -5.700 1.00 90.81 270 ALA A N 1
ATOM 1970 C CA . ALA A 1 270 ? -33.047 7.513 -6.647 1.00 90.81 270 ALA A CA 1
ATOM 1971 C C . ALA A 1 270 ? -31.893 8.514 -6.819 1.00 90.81 270 ALA A C 1
ATOM 1973 O O . ALA A 1 270 ? -32.079 9.724 -6.669 1.00 90.81 270 ALA A O 1
ATOM 1974 N N . ALA A 1 271 ? -30.698 8.031 -7.142 1.00 95.38 271 ALA A N 1
ATOM 1975 C CA . ALA A 1 271 ? -29.534 8.891 -7.337 1.00 95.38 271 ALA A CA 1
ATOM 1976 C C . ALA A 1 271 ? -28.870 8.599 -8.680 1.00 95.38 271 ALA A C 1
ATOM 1978 O O . ALA A 1 271 ? -28.761 7.446 -9.095 1.00 95.38 271 ALA A O 1
ATOM 1979 N N . ARG A 1 272 ? -28.407 9.654 -9.347 1.00 96.62 272 ARG A N 1
ATOM 1980 C CA . ARG A 1 272 ? -27.645 9.590 -10.589 1.00 96.62 272 ARG A CA 1
ATOM 1981 C C . ARG A 1 272 ? -26.257 10.172 -10.357 1.00 96.62 272 ARG A C 1
ATOM 1983 O O . ARG A 1 272 ? -26.132 11.297 -9.886 1.00 96.62 272 ARG A O 1
ATOM 1990 N N . ILE A 1 273 ? -25.212 9.423 -10.691 1.00 97.19 273 ILE A N 1
ATOM 1991 C CA . ILE A 1 273 ? -23.823 9.893 -10.610 1.00 97.19 273 ILE A CA 1
ATOM 1992 C C . ILE A 1 273 ? -23.284 10.023 -12.024 1.00 97.19 273 ILE A C 1
ATOM 1994 O O . ILE A 1 273 ? -23.274 9.045 -12.764 1.00 97.19 273 ILE A O 1
ATOM 1998 N N . VAL A 1 274 ? -22.819 11.212 -12.394 1.00 97.94 274 VAL A N 1
ATOM 1999 C CA . VAL A 1 274 ? -22.225 11.474 -13.710 1.00 97.94 274 VAL A CA 1
ATOM 2000 C C . VAL A 1 274 ? -20.769 11.870 -13.523 1.00 97.94 274 VAL A C 1
ATOM 2002 O O . VAL A 1 274 ? -20.451 12.697 -12.669 1.00 97.94 274 VAL A O 1
ATOM 2005 N N . GLY A 1 275 ? -19.870 11.300 -14.317 1.00 97.50 275 GLY A N 1
ATOM 2006 C CA . GLY A 1 275 ? -18.462 11.671 -14.276 1.00 97.50 275 GLY A CA 1
ATOM 2007 C C . GLY A 1 275 ? -17.729 11.342 -15.564 1.00 97.50 275 GLY A C 1
ATOM 2008 O O . GLY A 1 275 ? -18.291 10.769 -16.499 1.00 97.50 275 GLY A O 1
ATOM 2009 N N . THR A 1 276 ? -16.461 11.744 -15.612 1.00 97.94 276 THR A N 1
ATOM 2010 C CA . THR A 1 276 ? -15.605 11.542 -16.784 1.00 97.94 276 THR A CA 1
ATOM 2011 C C . THR A 1 276 ? -14.185 11.196 -16.362 1.00 97.94 276 THR A C 1
ATOM 2013 O O . THR A 1 276 ? -13.679 11.786 -15.408 1.00 97.94 276 THR A O 1
ATOM 2016 N N . PHE A 1 277 ? -13.503 10.326 -17.098 1.00 97.44 277 PHE A N 1
ATOM 2017 C CA . PHE A 1 277 ? -12.062 10.106 -16.949 1.00 97.44 277 PHE A CA 1
ATOM 2018 C C . PHE A 1 277 ? -11.378 9.957 -18.309 1.00 97.44 277 PHE A C 1
ATOM 2020 O O . PHE A 1 277 ? -12.033 9.785 -19.335 1.00 97.44 277 PHE A O 1
ATOM 2027 N N . GLN A 1 278 ? -10.055 10.082 -18.327 1.00 97.06 278 GLN A N 1
ATOM 2028 C CA . GLN A 1 278 ? -9.248 10.082 -19.546 1.00 97.06 278 GLN A CA 1
ATOM 2029 C C . GLN A 1 278 ? -8.329 8.865 -19.583 1.00 97.06 278 GLN A C 1
ATOM 2031 O O . GLN A 1 278 ? -7.591 8.611 -18.630 1.00 97.06 278 GLN A O 1
ATOM 2036 N N . LEU A 1 279 ? -8.339 8.144 -20.699 1.00 96.69 279 LEU A N 1
ATOM 2037 C CA . LEU A 1 279 ? -7.482 6.994 -20.969 1.00 96.69 279 LEU A CA 1
ATOM 2038 C C . LEU A 1 279 ? -6.389 7.364 -21.971 1.00 96.69 279 LEU A C 1
ATOM 2040 O O . LEU A 1 279 ? -6.679 7.939 -23.017 1.00 96.69 279 LEU A O 1
ATOM 2044 N N . ASP A 1 280 ? -5.150 6.983 -21.680 1.00 95.06 280 ASP A N 1
ATOM 2045 C CA . ASP A 1 280 ? -4.068 6.926 -22.658 1.00 95.06 280 ASP A CA 1
ATOM 2046 C C . ASP A 1 280 ? -4.011 5.510 -23.234 1.00 95.06 280 ASP A C 1
ATOM 2048 O O . ASP A 1 280 ? -3.738 4.544 -22.516 1.00 95.06 280 ASP A O 1
ATOM 2052 N N . VAL A 1 281 ? -4.303 5.388 -24.530 1.00 94.81 281 VAL A N 1
ATOM 2053 C CA . VAL A 1 281 ? -4.241 4.113 -25.261 1.00 94.81 281 VAL A CA 1
ATOM 2054 C C . VAL A 1 281 ? -2.921 3.959 -26.031 1.00 94.81 281 VAL A C 1
ATOM 2056 O O . VAL A 1 281 ? -2.789 3.102 -26.908 1.00 94.81 281 VAL A O 1
ATOM 2059 N N . GLY A 1 282 ? -1.926 4.797 -25.727 1.00 88.81 282 GLY A N 1
ATOM 2060 C CA . GLY A 1 282 ? -0.595 4.764 -26.316 1.00 88.81 282 GLY A CA 1
ATOM 2061 C C . GLY A 1 282 ? -0.618 5.028 -27.821 1.00 88.81 282 GLY A C 1
ATOM 2062 O O . GLY A 1 282 ? -1.136 6.040 -28.297 1.00 88.81 282 GLY A O 1
ATOM 2063 N N . SER A 1 283 ? -0.023 4.110 -28.586 1.00 80.44 283 SER A N 1
ATOM 2064 C CA . SER A 1 283 ? 0.029 4.162 -30.053 1.00 80.44 283 SER A CA 1
ATOM 2065 C C . SER A 1 283 ? -1.196 3.549 -30.740 1.00 80.44 283 SER A C 1
ATOM 2067 O O . SER A 1 283 ? -1.237 3.498 -31.972 1.00 80.44 283 SER A O 1
ATOM 2069 N N . ALA A 1 284 ? -2.185 3.068 -29.979 1.00 80.88 284 ALA A N 1
ATOM 2070 C CA . ALA A 1 284 ? -3.388 2.487 -30.555 1.00 80.88 284 ALA A CA 1
ATOM 2071 C C . ALA A 1 284 ? -4.235 3.536 -31.281 1.00 80.88 284 ALA A C 1
ATOM 2073 O O . ALA A 1 284 ? -4.272 4.715 -30.925 1.00 80.88 284 ALA A O 1
ATOM 2074 N N . ASN A 1 285 ? -4.982 3.087 -32.289 1.00 90.62 285 ASN A N 1
ATOM 2075 C CA . ASN A 1 285 ? -5.986 3.923 -32.924 1.00 90.62 285 ASN A CA 1
ATOM 2076 C C . ASN A 1 285 ? -7.155 4.140 -31.948 1.00 90.62 285 ASN A C 1
ATOM 2078 O O . ASN A 1 285 ? -8.021 3.276 -31.821 1.00 90.62 285 ASN A O 1
ATOM 2082 N N . ALA A 1 286 ? -7.193 5.299 -31.282 1.00 94.81 286 ALA A N 1
ATOM 2083 C CA . ALA A 1 286 ? -8.249 5.666 -30.332 1.00 94.81 286 ALA A CA 1
ATOM 2084 C C . ALA A 1 286 ? -9.668 5.518 -30.909 1.00 94.81 286 ALA A C 1
ATOM 2086 O O . ALA A 1 286 ? -10.593 5.180 -30.176 1.00 94.81 286 ALA A O 1
ATOM 2087 N N . THR A 1 287 ? -9.842 5.709 -32.222 1.00 96.19 287 THR A N 1
ATOM 2088 C CA . THR A 1 287 ? -11.146 5.539 -32.885 1.00 96.19 287 THR A CA 1
ATOM 2089 C C . THR A 1 287 ? -11.565 4.072 -32.924 1.00 96.19 287 THR A C 1
ATOM 2091 O O . THR A 1 287 ? -12.721 3.753 -32.671 1.00 96.19 287 THR A O 1
ATOM 2094 N N . GLU A 1 288 ? -10.625 3.169 -33.214 1.00 96.38 288 GLU A N 1
ATOM 2095 C CA . GLU A 1 288 ? -10.886 1.727 -33.214 1.00 96.38 288 GLU A CA 1
ATOM 2096 C C . GLU A 1 288 ? -11.078 1.197 -31.790 1.00 96.38 288 GLU A C 1
ATOM 2098 O O . GLU A 1 288 ? -11.957 0.372 -31.564 1.00 96.38 288 GLU A O 1
ATOM 2103 N N . PHE A 1 289 ? -10.294 1.695 -30.829 1.00 96.88 289 PHE A N 1
ATOM 2104 C CA . PHE A 1 289 ? -10.436 1.351 -29.413 1.00 96.88 289 PHE A CA 1
ATOM 2105 C C . PHE A 1 289 ? -11.815 1.753 -28.870 1.00 96.88 289 PHE A C 1
ATOM 2107 O O . PHE A 1 289 ? -12.493 0.941 -28.249 1.00 96.88 289 PHE A O 1
ATOM 2114 N N . ALA A 1 290 ? -12.263 2.982 -29.145 1.00 97.62 290 ALA A N 1
ATOM 2115 C CA . ALA A 1 290 ? -13.554 3.484 -28.672 1.00 97.62 290 ALA A CA 1
ATOM 2116 C C . ALA A 1 290 ? -14.764 2.816 -29.358 1.00 97.62 290 ALA A C 1
ATOM 2118 O O . ALA A 1 290 ? -15.844 2.763 -28.771 1.00 97.62 290 ALA A O 1
ATOM 2119 N N . ALA A 1 291 ? -14.599 2.308 -30.585 1.00 97.75 291 ALA A N 1
ATOM 2120 C CA . ALA A 1 291 ? -15.660 1.634 -31.335 1.00 97.75 291 ALA A CA 1
ATOM 2121 C C . ALA A 1 291 ? -15.820 0.140 -30.987 1.00 97.75 291 ALA A C 1
ATOM 2123 O O . ALA A 1 291 ? -16.813 -0.468 -31.391 1.00 97.75 291 ALA A O 1
ATOM 2124 N N . ASP A 1 292 ? -14.866 -0.465 -30.272 1.00 98.12 292 ASP A N 1
ATOM 2125 C CA . ASP A 1 292 ? -14.889 -1.894 -29.960 1.00 98.12 292 ASP A CA 1
ATOM 2126 C C . ASP A 1 292 ? -15.863 -2.202 -28.796 1.00 98.12 292 ASP A C 1
ATOM 2128 O O . ASP A 1 292 ? -15.669 -1.727 -27.669 1.00 98.12 292 ASP A O 1
ATOM 2132 N N . PRO A 1 293 ? -16.917 -3.016 -29.016 1.00 98.12 293 PRO A N 1
ATOM 2133 C CA . PRO A 1 293 ? -17.878 -3.350 -27.968 1.00 98.12 293 PRO A CA 1
ATOM 2134 C C . PRO A 1 293 ? -17.260 -4.158 -26.816 1.00 98.12 293 PRO A C 1
ATOM 2136 O O . PRO A 1 293 ? -17.732 -4.039 -25.686 1.00 98.12 293 PRO A O 1
ATOM 2139 N N . ALA A 1 294 ? -16.201 -4.940 -27.061 1.00 98.06 294 ALA A N 1
ATOM 2140 C CA . ALA A 1 294 ? -15.513 -5.695 -26.014 1.00 98.06 294 ALA A CA 1
ATOM 2141 C C . ALA A 1 294 ? -14.707 -4.769 -25.091 1.00 98.06 294 ALA A C 1
ATOM 2143 O O . ALA A 1 294 ? -14.676 -4.978 -23.879 1.00 98.06 294 ALA A O 1
ATOM 2144 N N . VAL A 1 295 ? -14.133 -3.694 -25.642 1.00 98.06 295 VAL A N 1
ATOM 2145 C CA . VAL A 1 295 ? -13.489 -2.631 -24.856 1.00 98.06 295 VAL A CA 1
ATOM 2146 C C . VAL A 1 295 ? -14.523 -1.916 -23.990 1.00 98.06 295 VAL A C 1
ATOM 2148 O O . VAL A 1 295 ? -14.309 -1.755 -22.790 1.00 98.06 295 VAL A O 1
ATOM 2151 N N . LYS A 1 296 ? -15.677 -1.544 -24.560 1.00 98.19 296 LYS A N 1
ATOM 2152 C CA . LYS A 1 296 ? -16.768 -0.911 -23.803 1.00 98.19 296 LYS A CA 1
ATOM 2153 C C . LYS A 1 296 ? -17.253 -1.791 -22.643 1.00 98.19 296 LYS A C 1
ATOM 2155 O O . LYS A 1 296 ? -17.443 -1.285 -21.535 1.00 98.19 296 LYS A O 1
ATOM 2160 N N . ALA A 1 297 ? -17.424 -3.092 -22.878 1.00 97.94 297 ALA A N 1
ATOM 2161 C CA . ALA A 1 297 ? -17.806 -4.050 -21.842 1.00 97.94 297 ALA A CA 1
ATOM 2162 C C . ALA A 1 297 ? -16.734 -4.161 -20.744 1.00 97.94 297 ALA A C 1
ATOM 2164 O O . ALA A 1 297 ? -17.062 -4.060 -19.565 1.00 97.94 297 ALA A O 1
ATOM 2165 N N . ALA A 1 298 ? -15.454 -4.270 -21.116 1.00 97.75 298 ALA A N 1
ATOM 2166 C CA . ALA A 1 298 ? -14.348 -4.319 -20.160 1.00 97.75 298 ALA A CA 1
ATOM 2167 C C . ALA A 1 298 ? -14.276 -3.056 -19.285 1.00 97.75 298 ALA A C 1
ATOM 2169 O O . ALA A 1 298 ? -14.177 -3.168 -18.068 1.00 97.75 298 ALA A O 1
ATOM 2170 N N . VAL A 1 299 ? -14.404 -1.863 -19.881 1.00 98.19 299 VAL A N 1
ATOM 2171 C CA . VAL A 1 299 ? -14.435 -0.589 -19.138 1.00 98.19 299 VAL A CA 1
ATOM 2172 C C . VAL A 1 299 ? -15.613 -0.546 -18.160 1.00 98.19 299 VAL A C 1
ATOM 2174 O O . VAL A 1 299 ? -15.448 -0.121 -17.017 1.00 98.19 299 VAL A O 1
ATOM 2177 N N . THR A 1 300 ? -16.786 -1.023 -18.585 1.00 98.31 300 THR A N 1
ATOM 2178 C CA . THR A 1 300 ? -17.991 -1.075 -17.741 1.00 98.31 300 THR A CA 1
ATOM 2179 C C . THR A 1 300 ? -17.794 -2.022 -16.554 1.00 98.31 300 THR A C 1
ATOM 2181 O O . THR A 1 300 ? -18.038 -1.625 -15.416 1.00 98.31 300 THR A O 1
ATOM 2184 N N . ALA A 1 301 ? -17.265 -3.227 -16.789 1.00 97.56 301 ALA A N 1
ATOM 2185 C CA . ALA A 1 301 ? -16.985 -4.219 -15.750 1.00 97.56 301 ALA A CA 1
ATOM 2186 C C . ALA A 1 301 ? -15.922 -3.748 -14.740 1.00 97.56 301 ALA A C 1
ATOM 2188 O O . ALA A 1 301 ? -16.039 -3.988 -13.533 1.00 97.56 301 ALA A O 1
ATOM 2189 N N . SER A 1 302 ? -14.883 -3.048 -15.209 1.00 97.56 302 SER A N 1
ATOM 2190 C CA . SER A 1 302 ? -13.860 -2.470 -14.332 1.00 97.56 302 SER A CA 1
ATOM 2191 C C . SER A 1 302 ? -14.432 -1.381 -13.431 1.00 97.56 302 SER A C 1
ATOM 2193 O O . SER A 1 302 ? -14.139 -1.366 -12.236 1.00 97.56 302 SER A O 1
ATOM 2195 N N . LEU A 1 303 ? -15.280 -0.505 -13.977 1.00 97.25 303 LEU A N 1
ATOM 2196 C CA . LEU A 1 303 ? -15.931 0.546 -13.200 1.00 97.25 303 LEU A CA 1
ATOM 2197 C C . LEU A 1 303 ? -16.927 -0.046 -12.189 1.00 97.25 303 LEU A C 1
ATOM 2199 O O . LEU A 1 303 ? -16.895 0.340 -11.023 1.00 97.25 303 LEU A O 1
ATOM 2203 N N . ALA A 1 304 ? -17.730 -1.034 -12.602 1.00 97.25 304 ALA A N 1
ATOM 2204 C CA . ALA A 1 304 ? -18.652 -1.787 -11.743 1.00 97.25 304 ALA A CA 1
ATOM 2205 C C . ALA A 1 304 ? -17.942 -2.386 -10.522 1.00 97.25 304 ALA A C 1
ATOM 2207 O O . ALA A 1 304 ? -18.387 -2.214 -9.386 1.00 97.25 304 ALA A O 1
ATOM 2208 N N . SER A 1 305 ? -16.793 -3.026 -10.760 1.00 96.19 305 SER A N 1
ATOM 2209 C CA . SER A 1 305 ? -15.968 -3.641 -9.716 1.00 96.19 305 SER A CA 1
ATOM 2210 C C . SER A 1 305 ? -15.398 -2.605 -8.745 1.00 96.19 305 SER A C 1
ATOM 2212 O O . SER A 1 305 ? -15.383 -2.844 -7.540 1.00 96.19 305 SER A O 1
ATOM 2214 N N . LEU A 1 306 ? -14.963 -1.445 -9.253 1.00 94.69 306 LEU A N 1
ATOM 2215 C CA . LEU A 1 306 ? -14.392 -0.373 -8.435 1.00 94.69 306 LEU A CA 1
ATOM 2216 C C . LEU A 1 306 ? -15.434 0.260 -7.500 1.00 94.69 306 LEU A C 1
ATOM 2218 O O . LEU A 1 306 ? -15.163 0.472 -6.318 1.00 94.69 306 LEU A O 1
ATOM 2222 N N . VAL A 1 307 ? -16.632 0.562 -8.011 1.00 96.12 307 VAL A N 1
ATOM 2223 C CA . VAL A 1 307 ? -17.682 1.213 -7.207 1.00 96.12 307 VAL A CA 1
ATOM 2224 C C . VAL A 1 307 ? -18.543 0.227 -6.412 1.00 96.12 307 VAL A C 1
ATOM 2226 O O . VAL A 1 307 ? -19.205 0.634 -5.460 1.00 96.12 307 VAL A O 1
ATOM 2229 N N . GLY A 1 308 ? -18.494 -1.066 -6.739 1.00 95.75 308 GLY A N 1
ATOM 2230 C CA . GLY A 1 308 ? -19.274 -2.108 -6.072 1.00 95.75 308 GLY A CA 1
ATOM 2231 C C . GLY A 1 308 ? -20.750 -2.113 -6.474 1.00 95.75 308 GLY A C 1
ATOM 2232 O O . GLY A 1 308 ? -21.605 -2.365 -5.627 1.00 95.75 308 GLY A O 1
ATOM 2233 N N . VAL A 1 309 ? -21.056 -1.824 -7.744 1.00 96.69 309 VAL A N 1
ATOM 2234 C CA . VAL A 1 309 ? -22.429 -1.866 -8.284 1.00 96.69 309 VAL A CA 1
ATOM 2235 C C . VAL A 1 309 ? -22.546 -2.859 -9.440 1.00 96.69 309 VAL A C 1
ATOM 2237 O O . VAL A 1 309 ? -21.562 -3.085 -10.142 1.00 96.69 309 VAL A O 1
ATOM 2240 N N . PRO A 1 310 ? -23.734 -3.443 -9.673 1.00 97.25 310 PRO A N 1
ATOM 2241 C CA . PRO A 1 310 ? -24.009 -4.224 -10.875 1.00 97.25 310 PRO A CA 1
ATOM 2242 C C . PRO A 1 310 ? -23.760 -3.439 -12.175 1.00 97.25 310 PRO A C 1
ATOM 2244 O O . PRO A 1 310 ? -24.060 -2.248 -12.256 1.00 97.25 310 PRO A O 1
ATOM 2247 N N . GLU A 1 311 ? -23.274 -4.116 -13.221 1.00 97.50 311 GLU A N 1
ATOM 2248 C CA . GLU A 1 311 ? -23.000 -3.506 -14.538 1.00 97.50 311 GLU A CA 1
ATOM 2249 C C . GLU A 1 311 ? -24.250 -2.895 -15.195 1.00 97.50 311 GLU A C 1
ATOM 2251 O O . GLU A 1 311 ? -24.144 -1.940 -15.958 1.00 97.50 311 GLU A O 1
ATOM 2256 N N . GLU A 1 312 ? -25.441 -3.401 -14.865 1.00 97.50 312 GLU A N 1
ATOM 2257 C CA . GLU A 1 312 ? -26.733 -2.898 -15.359 1.00 97.50 312 GLU A CA 1
ATOM 2258 C C . GLU A 1 312 ? -27.070 -1.474 -14.893 1.00 97.50 312 GLU A C 1
ATOM 2260 O O . GLU A 1 312 ? -27.896 -0.812 -15.517 1.00 97.50 312 GLU A O 1
ATOM 2265 N N . TYR A 1 313 ? -26.416 -0.980 -13.838 1.00 97.12 313 TYR A N 1
ATOM 2266 C CA . TYR A 1 313 ? -26.580 0.395 -13.359 1.00 97.12 313 TYR A CA 1
ATOM 2267 C C . TYR A 1 313 ? -25.628 1.380 -14.040 1.00 97.12 313 TYR A C 1
ATOM 2269 O O . TYR A 1 313 ? -25.686 2.575 -13.753 1.00 97.12 313 TYR A O 1
ATOM 2277 N N . LEU A 1 314 ? -24.743 0.905 -14.921 1.00 98.00 314 LEU A N 1
ATOM 2278 C CA . LEU A 1 314 ? -23.715 1.715 -15.562 1.00 98.00 314 LEU A CA 1
ATOM 2279 C C . LEU A 1 314 ? -23.989 1.911 -17.048 1.00 98.00 314 LEU A C 1
ATOM 2281 O O . LEU A 1 314 ? -24.132 0.965 -17.819 1.00 98.00 314 LEU A O 1
ATOM 2285 N N . ASN A 1 315 ? -23.945 3.169 -17.474 1.00 97.88 315 ASN A N 1
ATOM 2286 C CA . ASN A 1 315 ? -23.901 3.533 -18.879 1.00 97.88 315 ASN A CA 1
ATOM 2287 C C . ASN A 1 315 ? -22.592 4.264 -19.177 1.00 97.88 315 ASN A C 1
ATOM 2289 O O . ASN A 1 315 ? -22.344 5.351 -18.658 1.00 97.88 315 ASN A O 1
ATOM 2293 N N . VAL A 1 316 ? -21.750 3.654 -20.008 1.00 98.31 316 VAL A N 1
ATOM 2294 C CA . VAL A 1 316 ? -20.435 4.179 -20.393 1.00 98.31 316 VAL A CA 1
ATOM 2295 C C . VAL A 1 316 ? -20.458 4.614 -21.857 1.00 98.31 316 VAL A C 1
ATOM 2297 O O . VAL A 1 316 ? -21.004 3.920 -22.716 1.00 98.31 316 VAL A O 1
ATOM 2300 N N . THR A 1 317 ? -19.830 5.742 -22.175 1.00 98.31 317 THR A N 1
ATOM 2301 C CA . THR A 1 317 ? -19.607 6.220 -23.544 1.00 98.31 317 THR A CA 1
ATOM 2302 C C . THR A 1 317 ? -18.125 6.526 -23.738 1.00 98.31 317 THR A C 1
ATOM 2304 O O . THR A 1 317 ? -17.526 7.245 -22.946 1.00 98.31 317 THR A O 1
ATOM 2307 N N . LEU A 1 318 ? -17.527 5.950 -24.785 1.00 98.25 318 LEU A N 1
ATOM 2308 C CA . LEU A 1 318 ? -16.125 6.157 -25.145 1.00 98.25 318 LEU A CA 1
ATOM 2309 C C . LEU A 1 318 ? -16.055 7.143 -26.311 1.00 98.25 318 LEU A C 1
ATOM 2311 O O . LEU A 1 318 ? -16.576 6.860 -27.391 1.00 98.25 318 LEU A O 1
ATOM 2315 N N . THR A 1 319 ? -15.397 8.279 -26.105 1.00 98.19 319 THR A N 1
ATOM 2316 C CA . THR A 1 319 ? -15.222 9.318 -27.121 1.00 98.19 319 THR A CA 1
ATOM 2317 C C . THR A 1 319 ? -13.730 9.476 -27.423 1.00 98.19 319 THR A C 1
ATOM 2319 O O . THR A 1 319 ? -12.975 9.865 -26.529 1.00 98.19 319 THR A O 1
ATOM 2322 N N . PRO A 1 320 ? -13.256 9.191 -28.651 1.00 96.88 320 PRO A N 1
ATOM 2323 C CA . PRO A 1 320 ? -11.855 9.405 -28.994 1.00 96.88 320 PRO A CA 1
ATOM 2324 C C . PRO A 1 320 ? -11.539 10.900 -28.912 1.00 96.88 320 PRO A C 1
ATOM 2326 O O . PRO A 1 320 ? -12.201 11.720 -29.554 1.00 96.88 320 PRO A O 1
ATOM 2329 N N . GLU A 1 321 ? -10.533 11.268 -28.121 1.00 94.12 321 GLU A N 1
ATOM 2330 C CA . GLU A 1 321 ? -10.111 12.658 -28.017 1.00 94.12 321 GLU A CA 1
ATOM 2331 C C . GLU A 1 321 ? -9.066 12.915 -29.111 1.00 94.12 321 GLU A C 1
ATOM 2333 O O . GLU A 1 321 ? -8.054 12.207 -29.185 1.00 94.12 321 GLU A O 1
ATOM 2338 N N . PRO A 1 322 ? -9.289 13.888 -30.017 1.00 85.00 322 PRO A N 1
ATOM 2339 C CA . PRO A 1 322 ? -8.288 14.208 -31.019 1.00 85.00 322 PRO A CA 1
ATOM 2340 C C . PRO A 1 322 ? -6.997 14.597 -30.291 1.00 85.00 322 PRO A C 1
ATOM 2342 O O . PRO A 1 322 ? -7.071 15.333 -29.300 1.00 85.00 322 PRO A O 1
ATOM 2345 N N . PRO A 1 323 ? -5.819 14.137 -30.757 1.00 79.31 323 PRO A N 1
ATOM 2346 C CA . PRO A 1 323 ? -4.559 14.425 -30.090 1.00 79.31 323 PRO A CA 1
ATOM 2347 C C . PRO A 1 323 ? -4.471 15.932 -29.907 1.00 79.31 323 PRO A C 1
ATOM 2349 O O . PRO A 1 323 ? -4.500 16.681 -30.890 1.00 79.31 323 PRO A O 1
ATOM 2352 N N . SER A 1 324 ? -4.458 16.379 -28.647 1.00 73.69 324 SER A N 1
ATOM 2353 C CA . SER A 1 324 ? -4.481 17.804 -28.350 1.00 73.69 324 SER A CA 1
ATOM 2354 C C . SER A 1 324 ? -3.243 18.412 -28.997 1.00 73.69 324 SER A C 1
ATOM 2356 O O . SER A 1 324 ? -2.108 18.218 -28.555 1.00 73.69 324 SER A O 1
ATOM 2358 N N . ARG A 1 325 ? -3.444 19.098 -30.129 1.00 63.88 325 ARG A N 1
ATOM 2359 C CA . ARG A 1 325 ? -2.375 19.764 -30.866 1.00 63.88 325 ARG A CA 1
ATOM 2360 C C . ARG A 1 325 ? -1.977 20.962 -30.029 1.00 63.88 325 ARG A C 1
ATOM 2362 O O . ARG A 1 325 ? -2.385 22.088 -30.298 1.00 63.88 325 ARG A O 1
ATOM 2369 N N . ARG A 1 326 ? -1.206 20.718 -28.970 1.00 58.38 326 ARG A N 1
ATOM 2370 C CA . ARG A 1 326 ? -0.565 21.768 -28.197 1.00 58.38 326 ARG A CA 1
ATOM 2371 C C . ARG A 1 326 ? 0.346 22.480 -29.180 1.00 58.38 326 ARG A C 1
ATOM 2373 O O . ARG A 1 326 ? 1.418 21.986 -29.519 1.00 58.38 326 ARG A O 1
ATOM 2380 N N . LEU A 1 327 ? -0.114 23.628 -29.670 1.00 56.66 327 LEU A N 1
ATOM 2381 C CA . LEU A 1 327 ? 0.671 24.594 -30.424 1.00 56.66 327 LEU A CA 1
ATOM 2382 C C . LEU A 1 327 ? 1.737 25.167 -29.478 1.00 56.66 327 LEU A C 1
ATOM 2384 O O . LEU A 1 327 ? 1.689 26.329 -29.092 1.00 56.66 327 LEU A O 1
ATOM 2388 N N . ARG A 1 328 ? 2.684 24.337 -29.029 1.00 56.09 328 ARG A N 1
ATOM 2389 C CA . ARG A 1 328 ? 3.870 24.808 -28.324 1.00 56.09 328 ARG A CA 1
ATOM 2390 C C . ARG A 1 328 ? 4.767 25.435 -29.379 1.00 56.09 328 ARG A C 1
ATOM 2392 O O . ARG A 1 328 ? 5.217 24.770 -30.311 1.00 56.09 328 ARG A O 1
ATOM 2399 N N . GLY A 1 329 ? 4.917 26.751 -29.279 1.00 51.97 329 GLY A N 1
ATOM 2400 C CA . GLY A 1 329 ? 5.666 27.567 -30.221 1.00 51.97 329 GLY A CA 1
ATOM 2401 C C . GLY A 1 329 ? 7.086 27.045 -30.420 1.00 51.97 329 GLY A C 1
ATOM 2402 O O . GLY A 1 329 ? 7.851 26.991 -29.470 1.00 51.97 329 GLY A O 1
ATOM 2403 N N . ARG A 1 330 ? 7.382 26.651 -31.664 1.00 53.12 330 ARG A N 1
ATOM 2404 C CA . ARG A 1 330 ? 8.646 26.682 -32.437 1.00 53.12 330 ARG A CA 1
ATOM 2405 C C . ARG A 1 330 ? 10.035 26.517 -31.784 1.00 53.12 330 ARG A C 1
ATOM 2407 O O . ARG A 1 330 ? 11.010 26.619 -32.521 1.00 53.12 330 ARG A O 1
ATOM 2414 N N . VAL A 1 331 ? 10.197 26.198 -30.506 1.00 54.38 331 VAL A N 1
ATOM 2415 C CA . VAL A 1 331 ? 11.522 26.133 -29.866 1.00 54.38 331 VAL A CA 1
ATOM 2416 C C . VAL A 1 331 ? 11.700 24.807 -29.130 1.00 54.38 331 VAL A C 1
ATOM 2418 O O . VAL A 1 331 ? 11.496 24.733 -27.927 1.00 54.38 331 VAL A O 1
ATOM 2421 N N . ALA A 1 332 ? 12.024 23.749 -29.882 1.00 48.38 332 ALA A N 1
ATOM 2422 C CA . ALA A 1 332 ? 12.916 22.638 -29.501 1.00 48.38 332 ALA A CA 1
ATOM 2423 C C . ALA A 1 332 ? 12.701 21.450 -30.453 1.00 48.38 332 ALA A C 1
ATOM 2425 O O . ALA A 1 332 ? 11.642 20.830 -30.499 1.00 48.38 332 ALA A O 1
ATOM 2426 N N . LEU A 1 333 ? 13.737 21.137 -31.221 1.00 56.59 333 LEU A N 1
ATOM 2427 C CA . LEU A 1 333 ? 13.714 20.280 -32.404 1.00 56.59 333 LEU A CA 1
ATOM 2428 C C . LEU A 1 333 ? 14.281 18.876 -32.114 1.00 56.59 333 LEU A C 1
ATOM 2430 O O . LEU A 1 333 ? 15.032 18.352 -32.932 1.00 56.59 333 LEU A O 1
ATOM 2434 N N . SER A 1 334 ? 14.028 18.258 -30.947 1.00 53.84 334 SER A N 1
ATOM 2435 C CA . SER A 1 334 ? 14.746 16.997 -30.625 1.00 53.84 334 SER A CA 1
ATOM 2436 C C . SER A 1 334 ? 14.052 15.933 -29.771 1.00 53.84 334 SER A C 1
ATOM 2438 O O . SER A 1 334 ? 14.714 14.988 -29.362 1.00 53.84 334 SER A O 1
ATOM 2440 N N . ARG A 1 335 ? 12.734 15.983 -29.563 1.00 52.28 335 ARG A N 1
ATOM 2441 C CA . ARG A 1 335 ? 11.949 14.783 -29.209 1.00 52.28 335 ARG A CA 1
ATOM 2442 C C . ARG A 1 335 ? 10.475 15.091 -29.434 1.00 52.28 335 ARG A C 1
ATOM 2444 O O . ARG A 1 335 ? 9.825 15.685 -28.578 1.00 52.28 335 ARG A O 1
ATOM 2451 N N . LEU A 1 336 ? 9.958 14.724 -30.610 1.00 49.88 336 LEU A N 1
ATOM 2452 C CA . LEU A 1 336 ? 8.520 14.539 -30.788 1.00 49.88 336 LEU A CA 1
ATOM 2453 C C . LEU A 1 336 ? 8.117 13.399 -29.845 1.00 49.88 336 LEU A C 1
ATOM 2455 O O . LEU A 1 336 ? 8.137 12.233 -30.225 1.00 49.88 336 LEU A O 1
ATOM 2459 N N . LEU A 1 337 ? 7.805 13.733 -28.595 1.00 54.97 337 LEU A N 1
ATOM 2460 C CA . LEU A 1 337 ? 6.956 12.885 -27.778 1.00 54.97 337 LEU A CA 1
ATOM 2461 C C . LEU A 1 337 ? 5.643 12.813 -28.553 1.00 54.97 337 LEU A C 1
ATOM 2463 O O . LEU A 1 337 ? 4.924 13.810 -28.645 1.00 54.97 337 LEU A O 1
ATOM 2467 N N . GLN A 1 338 ? 5.413 11.684 -29.225 1.00 62.12 338 GLN A N 1
ATOM 2468 C CA . GLN A 1 338 ? 4.114 11.356 -29.791 1.00 62.12 338 GLN A CA 1
ATOM 2469 C C . GLN A 1 338 ? 3.132 11.474 -28.631 1.00 62.12 338 GLN A C 1
ATOM 2471 O O . GLN A 1 338 ? 3.165 10.663 -27.712 1.00 62.12 338 GLN A O 1
ATOM 2476 N N . ALA A 1 339 ? 2.348 12.552 -28.611 1.00 63.75 339 ALA A N 1
ATOM 2477 C CA . ALA A 1 339 ? 1.248 12.664 -27.675 1.00 63.75 339 ALA A CA 1
ATOM 2478 C C . ALA A 1 339 ? 0.355 11.448 -27.943 1.00 63.75 339 ALA A C 1
ATOM 2480 O O . ALA A 1 339 ? -0.122 11.300 -29.072 1.00 63.75 339 ALA A O 1
ATOM 2481 N N . GLY A 1 340 ? 0.247 10.559 -26.951 1.00 72.06 340 GLY A N 1
ATOM 2482 C CA . GLY A 1 340 ? -0.561 9.348 -27.035 1.00 72.06 340 GLY A CA 1
ATOM 2483 C C . GLY A 1 340 ? -1.977 9.688 -27.479 1.00 72.06 340 GLY A C 1
ATOM 2484 O O . GLY A 1 340 ? -2.482 10.788 -27.217 1.00 72.06 340 GLY A O 1
ATOM 2485 N N . ALA A 1 341 ? -2.597 8.779 -28.222 1.00 87.06 341 ALA A N 1
ATOM 2486 C CA . ALA A 1 341 ? -3.997 8.940 -28.566 1.00 87.06 341 ALA A CA 1
ATOM 2487 C C . ALA A 1 341 ? -4.819 8.779 -27.274 1.00 87.06 341 ALA A C 1
ATOM 2489 O O . ALA A 1 341 ? -4.684 7.778 -26.574 1.00 87.06 341 ALA A O 1
ATOM 2490 N N . GLY A 1 342 ? -5.622 9.790 -26.934 1.00 93.69 342 GLY A N 1
ATOM 2491 C CA . GLY A 1 342 ? -6.457 9.785 -25.734 1.00 93.69 342 GLY A CA 1
ATOM 2492 C C . GLY A 1 342 ? -7.878 9.312 -26.035 1.00 93.69 342 GLY A C 1
ATOM 2493 O O . GLY A 1 342 ? -8.407 9.561 -27.121 1.00 93.69 342 GLY A O 1
ATOM 2494 N N . VAL A 1 343 ? -8.520 8.652 -25.076 1.00 97.19 343 VAL A N 1
ATOM 2495 C CA . VAL A 1 343 ? -9.952 8.326 -25.116 1.00 97.19 343 VAL A CA 1
ATOM 2496 C C . VAL A 1 343 ? -10.606 8.880 -23.859 1.00 97.19 343 VAL A C 1
ATOM 2498 O O . VAL A 1 343 ? -10.245 8.498 -22.747 1.00 97.19 343 VAL A O 1
ATOM 2501 N N . ARG A 1 344 ? -11.598 9.753 -24.036 1.00 97.31 344 ARG A N 1
ATOM 2502 C CA . ARG A 1 344 ? -12.447 10.225 -22.946 1.00 97.31 344 ARG A CA 1
ATOM 2503 C C . ARG A 1 344 ? -13.521 9.187 -22.664 1.00 97.31 344 ARG A C 1
ATOM 2505 O O . ARG A 1 344 ? -14.180 8.706 -23.586 1.00 97.31 344 ARG A O 1
ATOM 2512 N N . VAL A 1 345 ? -13.706 8.869 -21.393 1.00 98.25 345 VAL A N 1
ATOM 2513 C CA . VAL A 1 345 ? -14.752 7.976 -20.911 1.00 98.25 345 VAL A CA 1
ATOM 2514 C C . VAL A 1 345 ? -15.748 8.789 -20.110 1.00 98.25 345 VAL A C 1
ATOM 2516 O O . VAL A 1 345 ? -15.422 9.275 -19.030 1.00 98.25 345 VAL A O 1
ATOM 2519 N N . ASP A 1 346 ? -16.957 8.926 -20.637 1.00 98.31 346 ASP A N 1
ATOM 2520 C CA . ASP A 1 346 ? -18.093 9.523 -19.945 1.00 98.31 346 ASP A CA 1
ATOM 2521 C C . ASP A 1 346 ? -18.929 8.389 -19.338 1.00 98.31 346 ASP A C 1
ATOM 2523 O O . ASP A 1 346 ? -19.258 7.422 -20.031 1.00 98.31 346 ASP A O 1
ATOM 2527 N N . TYR A 1 347 ? -19.264 8.468 -18.050 1.00 98.25 347 TYR A N 1
ATOM 2528 C CA . TYR A 1 347 ? -20.055 7.438 -17.375 1.00 98.25 347 TYR A CA 1
ATOM 2529 C C . TYR A 1 347 ? -21.232 8.033 -16.604 1.00 98.25 347 TYR A C 1
ATOM 2531 O O . TYR A 1 347 ? -21.175 9.147 -16.082 1.00 98.25 347 TYR A O 1
ATOM 2539 N N . THR A 1 348 ? -22.320 7.270 -16.538 1.00 98.06 348 THR A N 1
ATOM 2540 C CA . THR A 1 348 ? -23.508 7.558 -15.731 1.00 98.06 348 THR A CA 1
ATOM 2541 C C . THR A 1 348 ? -23.869 6.319 -14.919 1.00 98.06 348 THR A C 1
ATOM 2543 O O . THR A 1 348 ? -23.975 5.233 -15.484 1.00 98.06 348 THR A O 1
ATOM 2546 N N . ILE A 1 349 ? -24.033 6.487 -13.607 1.00 97.50 349 ILE A N 1
ATOM 254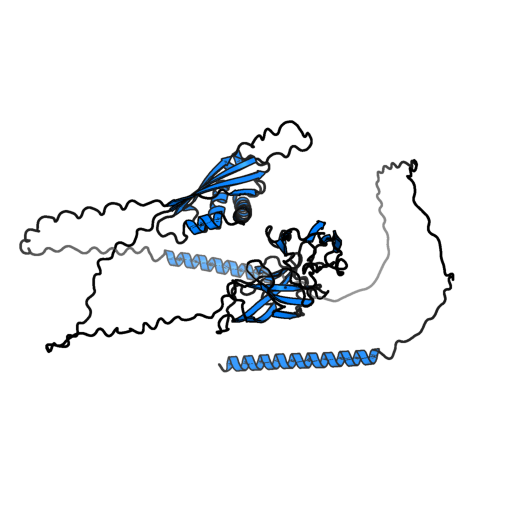7 C CA . ILE A 1 349 ? -24.472 5.450 -12.668 1.00 97.50 349 ILE A CA 1
ATOM 2548 C C . ILE A 1 349 ? -25.893 5.788 -12.222 1.00 97.50 349 ILE A C 1
ATOM 2550 O O . ILE A 1 349 ? -26.097 6.843 -11.621 1.00 97.50 349 ILE A O 1
ATOM 2554 N N . GLU A 1 350 ? -26.863 4.923 -12.504 1.00 97.19 350 GLU A N 1
ATOM 2555 C CA . GLU A 1 350 ? -28.255 5.085 -12.069 1.00 97.19 350 GLU A CA 1
ATOM 2556 C C . GLU A 1 350 ? -28.554 4.119 -10.920 1.00 97.19 350 GLU A C 1
ATOM 2558 O O . GLU A 1 350 ? -28.648 2.910 -11.112 1.00 97.19 350 GLU A O 1
ATOM 2563 N N . LEU A 1 351 ? -28.691 4.652 -9.705 1.00 95.75 351 LEU A N 1
ATOM 2564 C CA . LEU A 1 351 ? -29.031 3.859 -8.530 1.00 95.75 351 LEU A CA 1
ATOM 2565 C C . LEU A 1 351 ? -30.544 3.825 -8.314 1.00 95.75 351 LEU A C 1
ATOM 2567 O O . LEU A 1 351 ? -31.151 4.889 -8.124 1.00 95.75 351 LEU A O 1
ATOM 2571 N N . PRO A 1 352 ? -31.161 2.633 -8.241 1.00 94.56 352 PRO A N 1
ATOM 2572 C CA . PRO A 1 352 ? -32.537 2.530 -7.792 1.00 94.56 352 PRO A CA 1
ATOM 2573 C C . PRO A 1 352 ? -32.655 2.900 -6.309 1.00 94.56 352 PRO A C 1
ATOM 2575 O O . PRO A 1 352 ? -31.713 2.770 -5.520 1.00 94.56 352 PRO A O 1
ATOM 2578 N N . SER A 1 353 ? -33.854 3.322 -5.913 1.00 89.44 353 SER A N 1
ATOM 2579 C CA . SER A 1 353 ? -34.207 3.512 -4.506 1.00 89.44 353 SER A CA 1
ATOM 2580 C C . SER A 1 353 ? -33.969 2.215 -3.722 1.00 89.44 353 SER A C 1
ATOM 2582 O O . SER A 1 353 ? -34.484 1.165 -4.107 1.00 89.44 353 SER A O 1
ATOM 2584 N N . GLY A 1 354 ? -33.212 2.286 -2.624 1.00 86.62 354 GLY A N 1
ATOM 2585 C CA . GLY A 1 354 ? -32.893 1.122 -1.787 1.00 86.62 354 GLY A CA 1
ATOM 2586 C C . GLY A 1 354 ? -31.620 0.362 -2.177 1.00 86.62 354 GLY A C 1
ATOM 2587 O O . GLY A 1 354 ? -31.390 -0.729 -1.657 1.00 86.62 354 GLY A O 1
ATOM 2588 N N . ALA A 1 355 ? -30.782 0.909 -3.067 1.00 91.00 355 ALA A N 1
ATOM 2589 C CA . ALA A 1 355 ? -29.449 0.361 -3.312 1.00 91.00 355 ALA A CA 1
ATOM 2590 C C . ALA A 1 355 ? -28.620 0.292 -2.011 1.00 91.00 355 ALA A C 1
ATOM 2592 O O . ALA A 1 355 ? -28.647 1.209 -1.194 1.00 91.00 355 ALA A O 1
ATOM 2593 N N . ALA A 1 356 ? -27.862 -0.797 -1.834 1.00 88.06 356 ALA A N 1
ATOM 2594 C CA . ALA A 1 356 ? -27.082 -1.050 -0.617 1.00 88.06 356 ALA A CA 1
ATOM 2595 C C . ALA A 1 356 ? -25.899 -0.083 -0.414 1.00 88.06 356 ALA A C 1
ATOM 2597 O O . ALA A 1 356 ? -25.372 0.015 0.691 1.00 88.06 356 ALA A O 1
ATOM 2598 N N . VAL A 1 357 ? -25.470 0.611 -1.473 1.00 90.56 357 VAL A N 1
ATOM 2599 C CA . VAL A 1 357 ? -24.347 1.557 -1.458 1.00 90.56 357 VAL A CA 1
ATOM 2600 C C . VAL A 1 357 ? -24.891 2.963 -1.679 1.00 90.56 357 VAL A C 1
ATOM 2602 O O . VAL A 1 357 ? -25.654 3.190 -2.621 1.00 90.56 357 VAL A O 1
ATOM 2605 N N . SER A 1 358 ? -24.502 3.914 -0.827 1.00 92.88 358 SER A N 1
ATOM 2606 C CA . SER A 1 358 ? -24.938 5.300 -0.982 1.00 92.88 358 SER A CA 1
ATOM 2607 C C . SER A 1 358 ? -24.229 5.979 -2.160 1.00 92.88 358 SER A C 1
ATOM 2609 O O . SER A 1 358 ? -23.084 5.665 -2.501 1.00 92.88 358 SER A O 1
ATOM 2611 N N . ALA A 1 359 ? -24.895 6.955 -2.783 1.00 93.69 359 ALA A N 1
ATOM 2612 C CA . ALA A 1 359 ? -24.298 7.715 -3.879 1.00 93.69 359 ALA A CA 1
ATOM 2613 C C . ALA A 1 359 ? -23.045 8.502 -3.447 1.00 93.69 359 ALA A C 1
ATOM 2615 O O . ALA A 1 359 ? -22.107 8.654 -4.231 1.00 93.69 359 ALA A O 1
ATOM 2616 N N . GLY A 1 360 ? -23.016 8.958 -2.189 1.00 91.06 360 GLY A N 1
ATOM 2617 C CA . GLY A 1 360 ? -21.870 9.650 -1.599 1.00 91.06 360 GLY A CA 1
ATOM 2618 C C . GLY A 1 360 ? -20.649 8.743 -1.458 1.00 91.06 360 GLY A C 1
ATOM 2619 O O . GLY A 1 360 ? -19.557 9.138 -1.860 1.00 91.06 360 GLY A O 1
ATOM 2620 N N . ASP A 1 361 ? -20.836 7.508 -0.984 1.00 90.19 361 ASP A N 1
ATOM 2621 C CA . ASP A 1 361 ? -19.734 6.552 -0.814 1.00 90.19 361 ASP A CA 1
ATOM 2622 C C . ASP A 1 361 ? -19.090 6.185 -2.155 1.00 90.19 361 ASP A C 1
ATOM 2624 O O . ASP A 1 361 ? -17.869 6.073 -2.257 1.00 90.19 361 ASP A O 1
ATOM 2628 N N . MET A 1 362 ? -19.890 6.042 -3.215 1.00 94.12 362 MET A N 1
ATOM 2629 C CA . MET A 1 362 ? -19.349 5.786 -4.552 1.00 94.12 362 MET A CA 1
ATOM 2630 C C . MET A 1 362 ? -18.593 6.982 -5.122 1.00 94.12 362 MET A C 1
ATOM 2632 O O . MET A 1 362 ? -17.521 6.802 -5.698 1.00 94.12 362 MET A O 1
ATOM 2636 N N . ALA A 1 363 ? -19.128 8.196 -4.962 1.00 93.12 363 ALA A N 1
ATOM 2637 C CA . ALA A 1 363 ? -18.427 9.404 -5.381 1.00 93.12 363 ALA A CA 1
ATOM 2638 C C . ALA A 1 363 ? -17.090 9.550 -4.636 1.00 93.12 363 ALA A C 1
ATOM 2640 O O . ALA A 1 363 ? -16.083 9.863 -5.266 1.00 93.12 363 ALA A O 1
ATOM 2641 N N . ALA A 1 364 ? -17.059 9.237 -3.336 1.00 89.19 364 ALA A N 1
ATOM 2642 C CA . ALA A 1 364 ? -15.842 9.231 -2.531 1.00 89.19 364 ALA A CA 1
ATOM 2643 C C . ALA A 1 364 ? -14.830 8.176 -3.008 1.00 89.19 364 ALA A C 1
ATOM 2645 O O . ALA A 1 364 ? -13.654 8.493 -3.153 1.00 89.19 364 ALA A O 1
ATOM 2646 N N . ARG A 1 365 ? -15.270 6.952 -3.339 1.00 91.44 365 ARG A N 1
ATOM 2647 C CA . ARG A 1 365 ? -14.393 5.906 -3.907 1.00 91.44 365 ARG A CA 1
ATOM 2648 C C . ARG A 1 365 ? -13.799 6.297 -5.259 1.00 91.44 365 ARG A C 1
ATOM 2650 O O . ARG A 1 365 ? -12.642 6.002 -5.519 1.00 91.44 365 ARG A O 1
ATOM 2657 N N . LEU A 1 366 ? -14.568 6.979 -6.109 1.00 93.38 366 LEU A N 1
ATOM 2658 C CA . LEU A 1 366 ? -14.089 7.475 -7.406 1.00 93.38 366 LEU A CA 1
ATOM 2659 C C . LEU A 1 366 ? -13.127 8.667 -7.278 1.00 93.38 366 LEU A C 1
ATOM 2661 O O . LEU A 1 366 ? -12.360 8.926 -8.201 1.00 93.38 366 LEU A O 1
ATOM 2665 N N . GLN A 1 367 ? -13.175 9.389 -6.157 1.00 93.50 367 GLN A N 1
ATOM 2666 C CA . GLN A 1 367 ? -12.279 10.505 -5.834 1.00 93.50 367 GLN A CA 1
ATOM 2667 C C . GLN A 1 367 ? -11.107 10.101 -4.935 1.00 93.50 367 GLN A C 1
ATOM 2669 O O . GLN A 1 367 ? -10.261 10.944 -4.633 1.00 93.50 367 GLN A O 1
ATOM 2674 N N . ALA A 1 368 ? -11.058 8.846 -4.488 1.00 88.25 368 ALA A N 1
ATOM 2675 C CA . ALA A 1 368 ? -9.966 8.356 -3.669 1.00 88.25 368 ALA A CA 1
ATOM 2676 C C . ALA A 1 368 ? -8.636 8.534 -4.420 1.00 88.25 368 ALA A C 1
ATOM 2678 O O . ALA A 1 368 ? -8.581 8.410 -5.646 1.00 88.25 368 ALA A O 1
ATOM 2679 N N . ALA A 1 369 ? -7.568 8.867 -3.691 1.00 56.78 369 ALA A N 1
ATOM 2680 C CA . ALA A 1 369 ? -6.271 9.185 -4.292 1.00 56.78 369 ALA A CA 1
ATOM 2681 C C . ALA A 1 369 ? -5.736 8.041 -5.179 1.00 56.78 369 ALA A C 1
ATOM 2683 O O . ALA A 1 369 ? -5.104 8.291 -6.204 1.00 56.78 369 ALA A O 1
ATOM 2684 N N . ASP A 1 370 ? -6.081 6.800 -4.836 1.00 80.75 370 ASP A N 1
ATOM 2685 C CA . ASP A 1 370 ? -5.711 5.565 -5.524 1.00 80.75 370 ASP A CA 1
ATOM 2686 C C . ASP A 1 370 ? -6.678 5.166 -6.658 1.00 80.75 370 ASP A C 1
ATOM 2688 O O . ASP A 1 370 ? -6.395 4.230 -7.411 1.00 80.75 370 ASP A O 1
ATOM 2692 N N . ALA A 1 371 ? -7.807 5.865 -6.841 1.00 88.38 371 ALA A N 1
ATOM 2693 C CA . ALA A 1 371 ? -8.853 5.481 -7.795 1.00 88.38 371 ALA A CA 1
ATOM 2694 C C . ALA A 1 371 ? -8.322 5.355 -9.231 1.00 88.38 371 ALA A C 1
ATOM 2696 O O . ALA A 1 371 ? -8.679 4.425 -9.954 1.00 88.38 371 ALA A O 1
ATOM 2697 N N . THR A 1 372 ? -7.409 6.245 -9.633 1.00 92.06 372 THR A N 1
ATOM 2698 C CA . THR A 1 372 ? -6.770 6.221 -10.960 1.00 92.06 372 THR A CA 1
ATOM 2699 C C . THR A 1 372 ? -5.968 4.936 -11.170 1.00 92.06 372 THR A C 1
ATOM 2701 O O . THR A 1 372 ? -6.029 4.318 -12.238 1.00 92.06 372 THR A O 1
ATOM 2704 N N . GLN A 1 373 ? -5.240 4.494 -10.147 1.00 86.44 373 GLN A N 1
ATOM 2705 C CA . GLN A 1 373 ? -4.380 3.323 -10.228 1.00 86.44 373 GLN A CA 1
ATOM 2706 C C . GLN A 1 373 ? -5.180 2.020 -10.110 1.00 86.44 373 GLN A C 1
ATOM 2708 O O . GLN A 1 373 ? -4.997 1.109 -10.923 1.00 86.44 373 GLN A O 1
ATOM 2713 N N . SER A 1 374 ? -6.104 1.952 -9.151 1.00 89.88 374 SER A N 1
ATOM 2714 C CA . SER A 1 374 ? -7.027 0.829 -8.966 1.00 89.88 374 SER A CA 1
ATOM 2715 C C . SER A 1 374 ? -7.862 0.591 -10.228 1.00 89.88 374 SER A C 1
ATOM 2717 O O . SER A 1 374 ? -7.980 -0.550 -10.694 1.00 89.88 374 SER A O 1
ATOM 2719 N N . LEU A 1 375 ? -8.351 1.667 -10.858 1.00 96.12 375 LEU A N 1
ATOM 2720 C CA . LEU A 1 375 ? -9.046 1.589 -12.141 1.00 96.12 375 LEU A CA 1
ATOM 2721 C C . LEU A 1 375 ? -8.110 1.141 -13.270 1.00 96.12 375 LEU A C 1
ATOM 2723 O O . LEU A 1 375 ? -8.498 0.273 -14.043 1.00 96.12 375 LEU A O 1
ATOM 2727 N N . THR A 1 376 ? -6.878 1.659 -13.349 1.00 96.56 376 THR A N 1
ATOM 2728 C CA . THR A 1 376 ? -5.895 1.265 -14.381 1.00 96.56 376 THR A CA 1
ATOM 2729 C C . THR A 1 376 ? -5.555 -0.227 -14.323 1.00 96.56 376 THR A C 1
ATOM 2731 O O . THR A 1 376 ? -5.541 -0.897 -15.358 1.00 96.56 376 THR A O 1
ATOM 2734 N N . SER A 1 377 ? -5.312 -0.763 -13.124 1.00 92.81 377 SER A N 1
ATOM 2735 C CA . SER A 1 377 ? -4.998 -2.183 -12.916 1.00 92.81 377 SER A CA 1
ATOM 2736 C C . SER A 1 377 ? -6.178 -3.076 -13.309 1.00 92.81 377 SER A C 1
ATOM 2738 O O . SER A 1 377 ? -6.045 -3.969 -14.151 1.00 92.81 377 SER A O 1
ATOM 2740 N N . THR A 1 378 ? -7.366 -2.763 -12.780 1.00 95.12 378 THR A N 1
ATOM 2741 C CA . THR A 1 378 ? -8.597 -3.515 -13.063 1.00 95.12 378 THR A CA 1
ATOM 2742 C C . THR A 1 378 ? -8.962 -3.449 -14.546 1.00 95.12 378 THR A C 1
ATOM 2744 O O . THR A 1 378 ? -9.381 -4.447 -15.132 1.00 95.12 378 THR A O 1
ATOM 2747 N N . LEU A 1 379 ? -8.785 -2.286 -15.179 1.00 97.19 379 LEU A N 1
ATOM 2748 C CA . LEU A 1 379 ? -9.029 -2.086 -16.604 1.00 97.19 379 LEU A CA 1
ATOM 2749 C C . LEU A 1 379 ? -8.052 -2.876 -17.468 1.00 97.19 379 LEU A C 1
ATOM 2751 O O . LEU A 1 379 ? -8.479 -3.533 -18.412 1.00 97.19 379 LEU A O 1
ATOM 2755 N N . SER A 1 380 ? -6.762 -2.863 -17.132 1.00 95.50 380 SER A N 1
ATOM 2756 C CA . SER A 1 380 ? -5.743 -3.621 -17.865 1.00 95.50 380 SER A CA 1
ATOM 2757 C C . SER A 1 380 ? -6.032 -5.121 -17.835 1.00 95.50 380 SER A C 1
ATOM 2759 O O . SER A 1 380 ? -5.995 -5.771 -18.879 1.00 95.50 380 SER A O 1
ATOM 2761 N N . GLN A 1 381 ? -6.402 -5.657 -16.668 1.00 95.06 381 GLN A N 1
ATOM 2762 C CA . GLN A 1 381 ? -6.798 -7.058 -16.533 1.00 95.06 381 GLN A CA 1
ATOM 2763 C C . GLN A 1 381 ? -8.044 -7.376 -17.374 1.00 95.06 381 GLN A C 1
ATOM 2765 O O . GLN A 1 381 ? -8.035 -8.323 -18.160 1.00 95.06 381 GLN A O 1
ATOM 2770 N N . LYS A 1 382 ? -9.113 -6.579 -17.244 1.00 96.62 382 LYS A N 1
ATOM 2771 C CA . LYS A 1 382 ? -10.381 -6.830 -17.949 1.00 96.62 382 LYS A CA 1
ATOM 2772 C C . LYS A 1 382 ? -10.256 -6.668 -19.461 1.00 96.62 382 LYS A C 1
ATOM 2774 O O . LYS A 1 382 ? -10.857 -7.439 -20.205 1.00 96.62 382 LYS A O 1
ATOM 2779 N N . LEU A 1 383 ? -9.441 -5.724 -19.929 1.00 96.88 383 LEU A N 1
ATOM 2780 C CA . LEU A 1 383 ? -9.107 -5.602 -21.347 1.00 96.88 383 LEU A CA 1
ATOM 2781 C C . LEU A 1 383 ? -8.314 -6.816 -21.830 1.00 96.88 383 LEU A C 1
ATOM 2783 O O . LEU A 1 383 ? -8.644 -7.377 -22.869 1.00 96.88 383 LEU A O 1
ATOM 2787 N N . GLN A 1 384 ? -7.321 -7.286 -21.076 1.00 95.81 384 GLN A N 1
ATOM 2788 C CA . GLN A 1 384 ? -6.573 -8.479 -21.468 1.00 95.81 384 GLN A CA 1
ATOM 2789 C C . GLN A 1 384 ? -7.474 -9.724 -21.558 1.00 95.81 384 GLN A C 1
ATOM 2791 O O . GLN A 1 384 ? -7.334 -10.511 -22.493 1.00 95.81 384 GLN A O 1
ATOM 2796 N N . GLU A 1 385 ? -8.432 -9.878 -20.640 1.00 95.81 385 GLU A N 1
ATOM 2797 C CA . GLU A 1 385 ? -9.438 -10.950 -20.671 1.00 95.81 385 GLU A CA 1
ATOM 2798 C C . GLU A 1 385 ? -10.377 -10.833 -21.888 1.00 95.81 385 GLU A C 1
ATOM 2800 O O . GLU A 1 385 ? -10.687 -11.840 -22.525 1.00 95.81 385 GLU A O 1
ATOM 2805 N N . ALA A 1 386 ? -10.819 -9.618 -22.231 1.00 96.75 386 ALA A N 1
ATOM 2806 C CA . ALA A 1 386 ? -11.824 -9.389 -23.271 1.00 96.75 386 ALA A CA 1
ATOM 2807 C C . ALA A 1 386 ? -11.256 -9.361 -24.701 1.00 96.75 386 ALA A C 1
ATOM 2809 O O . ALA A 1 386 ? -11.896 -9.846 -25.634 1.00 96.75 386 ALA A O 1
ATOM 2810 N N . VAL A 1 387 ? -10.074 -8.768 -24.889 1.00 96.56 387 VAL A N 1
ATOM 2811 C CA . VAL A 1 387 ? -9.497 -8.465 -26.213 1.00 96.56 387 VAL A CA 1
ATOM 2812 C C . VAL A 1 387 ? -8.060 -8.972 -26.388 1.00 96.56 387 VAL A C 1
ATOM 2814 O O . VAL A 1 387 ? -7.465 -8.792 -27.455 1.00 96.56 387 VAL A O 1
ATOM 2817 N N . GLY A 1 388 ? -7.493 -9.647 -25.384 1.00 95.50 388 GLY A N 1
ATOM 2818 C CA . GLY A 1 388 ? -6.153 -10.228 -25.453 1.00 95.50 388 GLY A CA 1
ATOM 2819 C C . GLY A 1 388 ? -5.073 -9.162 -25.642 1.00 95.50 388 GLY A C 1
ATOM 2820 O O . GLY A 1 388 ? -5.012 -8.182 -24.908 1.00 95.50 388 GLY A O 1
ATOM 2821 N N . THR A 1 389 ? -4.215 -9.346 -26.646 1.00 94.75 389 THR A N 1
ATOM 2822 C CA . THR A 1 389 ? -3.121 -8.418 -26.984 1.00 94.75 389 THR A CA 1
ATOM 2823 C C . THR A 1 389 ? -3.469 -7.474 -28.138 1.00 94.75 389 THR A C 1
ATOM 2825 O O . THR A 1 389 ? -2.567 -6.925 -28.769 1.00 94.75 389 THR A O 1
ATOM 2828 N N . LYS A 1 390 ? -4.760 -7.320 -28.477 1.00 95.94 390 LYS A N 1
ATOM 2829 C CA . LYS A 1 390 ? -5.203 -6.462 -29.591 1.00 95.94 390 LYS A CA 1
ATOM 2830 C C . LYS A 1 390 ? -4.815 -4.993 -29.379 1.00 95.94 390 LYS A C 1
ATOM 2832 O O . LYS A 1 390 ? -4.456 -4.318 -30.340 1.00 95.94 390 LYS A O 1
ATOM 2837 N N . TYR A 1 391 ? -4.866 -4.519 -28.136 1.00 95.81 391 TYR A N 1
ATOM 2838 C CA . TYR A 1 391 ? -4.507 -3.155 -27.755 1.00 95.81 391 TYR A CA 1
ATOM 2839 C C . TYR A 1 391 ? -3.319 -3.162 -26.780 1.00 95.81 391 TYR A C 1
ATOM 2841 O O . TYR A 1 391 ? -3.150 -4.131 -26.034 1.00 95.81 391 TYR A O 1
ATOM 2849 N N . PRO A 1 392 ? -2.477 -2.113 -26.784 1.00 93.69 392 PRO A N 1
ATOM 2850 C CA . PRO A 1 392 ? -1.432 -1.940 -25.784 1.00 93.69 392 PRO A CA 1
ATOM 2851 C C . PRO A 1 392 ? -2.041 -1.716 -24.387 1.00 93.69 392 PRO A C 1
ATOM 2853 O O . PRO A 1 392 ? -3.234 -1.415 -24.278 1.00 93.69 392 PRO A O 1
ATOM 2856 N N . PRO A 1 393 ? -1.230 -1.828 -23.318 1.00 92.50 393 PRO A N 1
ATOM 2857 C CA . PRO A 1 393 ? -1.661 -1.479 -21.970 1.00 92.50 393 PRO A CA 1
ATOM 2858 C C . PRO A 1 393 ? -2.221 -0.055 -21.923 1.00 92.50 393 PRO A C 1
ATOM 2860 O O . PRO A 1 393 ? -1.610 0.873 -22.455 1.00 92.50 393 PRO A O 1
ATOM 2863 N N . VAL A 1 394 ? -3.384 0.095 -21.295 1.00 96.12 394 VAL A N 1
ATOM 2864 C CA . VAL A 1 394 ? -4.105 1.366 -21.186 1.00 96.12 394 VAL A CA 1
ATOM 2865 C C . VAL A 1 394 ? -3.852 1.960 -19.808 1.00 96.12 394 VAL A C 1
ATOM 2867 O O . VAL A 1 394 ? -3.868 1.235 -18.815 1.00 96.12 394 VAL A O 1
ATOM 2870 N N . VAL A 1 395 ? -3.649 3.274 -19.735 1.00 95.69 395 VAL A N 1
ATOM 2871 C CA . VAL A 1 395 ? -3.410 3.987 -18.472 1.00 95.69 395 VAL A CA 1
ATOM 2872 C C . VAL A 1 395 ? -4.495 5.035 -18.255 1.00 95.69 395 VAL A C 1
ATOM 2874 O O . VAL A 1 395 ? -4.765 5.840 -19.144 1.00 95.69 395 VAL A O 1
ATOM 2877 N N . VAL A 1 396 ? -5.120 5.059 -17.076 1.00 97.00 396 VAL A N 1
ATOM 2878 C CA . VAL A 1 396 ? -6.009 6.164 -16.693 1.00 97.00 396 VAL A CA 1
ATOM 2879 C C . VAL A 1 396 ? -5.129 7.353 -16.316 1.00 97.00 396 VAL A C 1
ATOM 2881 O O . VAL A 1 396 ? -4.283 7.254 -15.435 1.00 97.00 396 VAL A O 1
ATOM 2884 N N . THR A 1 397 ? -5.297 8.482 -16.998 1.00 95.31 397 THR A N 1
ATOM 2885 C CA . THR A 1 397 ? -4.453 9.674 -16.799 1.00 95.31 397 THR A CA 1
ATOM 2886 C C . THR A 1 397 ? -5.049 10.661 -15.805 1.00 95.31 397 THR A C 1
ATOM 2888 O O . THR A 1 397 ? -4.318 11.374 -15.124 1.00 95.31 397 THR A O 1
ATOM 2891 N N . SER A 1 398 ? -6.378 10.739 -15.739 1.00 95.00 398 SER A N 1
ATOM 2892 C CA . SER A 1 398 ? -7.094 11.616 -14.812 1.00 95.00 398 SER A CA 1
ATOM 2893 C C . SER A 1 398 ? -8.549 11.187 -14.674 1.00 95.00 398 SER A C 1
ATOM 2895 O O . SER A 1 398 ? -9.153 10.737 -15.648 1.00 95.00 398 SER A O 1
ATOM 2897 N N . ILE A 1 399 ? -9.108 11.378 -13.479 1.00 96.25 399 ILE A N 1
ATOM 2898 C CA . ILE A 1 399 ? -10.528 11.206 -13.166 1.00 96.25 399 ILE A CA 1
ATOM 2899 C C . ILE A 1 399 ? -11.066 12.573 -12.733 1.00 96.25 399 ILE A C 1
ATOM 2901 O O . ILE A 1 399 ? -10.495 13.220 -11.856 1.00 96.25 399 ILE A O 1
ATOM 2905 N N . ALA A 1 400 ? -12.132 13.050 -13.375 1.00 96.38 400 ALA A N 1
ATOM 2906 C CA . ALA A 1 400 ? -12.810 14.273 -12.959 1.00 96.38 400 ALA A CA 1
ATOM 2907 C C . ALA A 1 400 ? -13.714 13.996 -11.751 1.00 96.38 400 ALA A C 1
ATOM 2909 O O . ALA A 1 400 ? -14.269 12.908 -11.621 1.00 96.38 400 ALA A O 1
ATOM 2910 N N . VAL A 1 401 ? -13.903 15.004 -10.897 1.00 95.19 401 VAL A N 1
ATOM 2911 C CA . VAL A 1 401 ? -14.799 14.942 -9.732 1.00 95.19 401 VAL A CA 1
ATOM 2912 C C . VAL A 1 401 ? -16.228 14.594 -10.202 1.00 95.19 401 VAL A C 1
ATOM 2914 O O . VAL A 1 401 ? -16.818 15.394 -10.934 1.00 95.19 401 VAL A O 1
ATOM 2917 N N . PRO A 1 402 ? -16.800 13.429 -9.827 1.00 97.31 402 PRO A N 1
ATOM 2918 C CA . PRO A 1 402 ? -18.158 13.063 -10.212 1.00 97.31 402 PRO A CA 1
ATOM 2919 C C . PRO A 1 402 ? -19.194 13.999 -9.589 1.00 97.31 402 PRO A C 1
ATOM 2921 O O . PRO A 1 402 ? -19.061 14.427 -8.443 1.00 97.31 402 PRO A O 1
ATOM 2924 N N . THR A 1 403 ? -20.258 14.273 -10.338 1.00 97.50 403 THR A N 1
ATOM 2925 C CA . THR A 1 403 ? -21.423 15.034 -9.877 1.00 97.50 403 THR A CA 1
ATOM 2926 C C . THR A 1 403 ? -22.517 14.066 -9.444 1.00 97.50 403 THR A C 1
ATOM 2928 O O . THR A 1 403 ? -22.894 13.176 -10.208 1.00 97.50 403 THR A O 1
ATOM 2931 N N . VAL A 1 404 ? -23.020 14.233 -8.219 1.00 96.31 404 VAL A N 1
ATOM 2932 C CA . VAL A 1 404 ? -24.138 13.450 -7.674 1.00 96.31 404 VAL A CA 1
ATOM 2933 C C . VAL A 1 404 ? -25.420 14.262 -7.816 1.00 96.31 404 VAL A C 1
ATOM 2935 O O . VAL A 1 404 ? -25.558 15.327 -7.221 1.00 96.31 404 VAL A O 1
ATOM 2938 N N . GLU A 1 405 ? -26.365 13.748 -8.591 1.00 95.75 405 GLU A N 1
ATOM 2939 C CA . GLU A 1 405 ? -27.694 14.317 -8.779 1.00 95.75 405 GLU A CA 1
ATOM 2940 C C . GLU A 1 405 ? -28.721 13.422 -8.082 1.00 95.75 405 GLU A C 1
ATOM 2942 O O . GLU A 1 405 ? -28.924 12.265 -8.453 1.00 95.75 405 GLU A O 1
ATOM 2947 N N . ILE A 1 406 ? -29.376 13.949 -7.050 1.00 92.06 406 ILE A N 1
ATOM 2948 C CA . ILE A 1 406 ? -30.475 13.249 -6.381 1.00 92.06 406 ILE A CA 1
ATOM 2949 C C . ILE A 1 406 ? -31.720 13.428 -7.252 1.00 92.06 406 ILE A C 1
ATOM 2951 O O . ILE A 1 406 ? -32.182 14.549 -7.467 1.00 92.06 406 ILE A O 1
ATOM 2955 N N . LEU A 1 407 ? -32.250 12.327 -7.782 1.00 89.25 407 LEU A N 1
ATOM 2956 C CA . LEU A 1 407 ? -33.491 12.334 -8.542 1.00 89.25 407 LEU A CA 1
ATOM 2957 C C . LEU A 1 407 ? -34.646 12.300 -7.546 1.00 89.25 407 LEU A C 1
ATOM 2959 O O . LEU A 1 407 ? -35.027 11.245 -7.034 1.00 89.25 407 LEU A O 1
ATOM 2963 N N . GLU A 1 408 ? -35.203 13.475 -7.265 1.00 83.44 408 GLU A N 1
ATOM 2964 C CA . GLU A 1 408 ? -36.451 13.578 -6.519 1.00 83.44 408 GLU A CA 1
ATOM 2965 C C . GLU A 1 408 ? -37.561 12.890 -7.319 1.00 83.44 408 GLU A C 1
ATOM 2967 O O . GLU A 1 408 ? -38.074 13.406 -8.316 1.00 83.44 408 GLU A O 1
ATOM 2972 N N . VAL A 1 409 ? -37.945 11.694 -6.879 1.00 76.06 409 VAL A N 1
ATOM 2973 C CA . VAL A 1 409 ? -39.190 11.077 -7.320 1.00 76.06 409 VAL A CA 1
ATOM 2974 C C . VAL A 1 409 ? -40.317 11.934 -6.768 1.00 76.06 409 VAL A C 1
ATOM 2976 O O . VAL A 1 409 ? -40.637 11.873 -5.582 1.00 76.06 409 VAL A O 1
ATOM 2979 N N . THR A 1 410 ? -40.917 12.757 -7.634 1.00 72.12 410 THR A N 1
ATOM 2980 C CA . THR A 1 410 ? -42.198 13.389 -7.313 1.00 72.12 410 THR A CA 1
ATOM 2981 C C . THR A 1 410 ? -43.142 12.247 -6.949 1.00 72.12 410 THR A C 1
ATOM 2983 O O . THR A 1 410 ? -43.358 11.375 -7.801 1.00 72.12 410 THR A O 1
ATOM 2986 N N . PRO A 1 411 ? -43.650 12.180 -5.704 1.00 67.38 411 PRO A N 1
ATOM 2987 C CA . PRO A 1 411 ? -44.516 11.088 -5.305 1.00 67.38 411 PRO A CA 1
ATOM 2988 C C . PRO A 1 411 ? -45.666 11.061 -6.299 1.00 67.38 411 PRO A C 1
ATOM 2990 O O . PRO A 1 411 ? -46.340 12.075 -6.501 1.00 67.38 411 PRO A O 1
ATOM 2993 N N . THR A 1 412 ? -45.845 9.923 -6.973 1.00 68.06 412 THR A N 1
ATOM 2994 C CA . THR A 1 412 ? -47.024 9.740 -7.815 1.00 68.06 412 THR A CA 1
ATOM 2995 C C . THR A 1 412 ? -48.213 10.021 -6.903 1.00 68.06 412 THR A C 1
ATOM 2997 O O . THR A 1 412 ? -48.306 9.367 -5.858 1.00 68.06 412 THR A O 1
ATOM 3000 N N . PRO A 1 413 ? -49.052 11.033 -7.207 1.00 65.06 413 PRO A N 1
ATOM 3001 C CA . PRO A 1 413 ? -50.151 11.400 -6.334 1.00 65.06 413 PRO A CA 1
ATOM 3002 C C . PRO A 1 413 ? -50.945 10.134 -6.061 1.00 65.06 413 PRO A C 1
ATOM 3004 O O . PRO A 1 413 ? -51.284 9.410 -7.003 1.00 65.06 413 PRO A O 1
ATOM 3007 N N . ALA A 1 414 ? -51.144 9.838 -4.773 1.00 65.88 414 ALA A N 1
ATOM 3008 C CA . ALA A 1 414 ? -51.863 8.650 -4.344 1.00 65.88 414 ALA A CA 1
ATOM 3009 C C . ALA A 1 414 ? -53.122 8.518 -5.217 1.00 65.88 414 ALA A C 1
ATOM 3011 O O . ALA A 1 414 ? -53.822 9.527 -5.379 1.00 65.88 414 ALA A O 1
ATOM 3012 N N . PRO A 1 415 ? -53.378 7.342 -5.830 1.00 67.75 415 PRO A N 1
ATOM 3013 C CA . PRO A 1 415 ? -54.552 7.143 -6.666 1.00 67.75 415 PRO A CA 1
ATOM 3014 C C . PRO A 1 415 ? -55.755 7.699 -5.921 1.00 67.75 415 PRO A C 1
ATOM 3016 O O . PRO A 1 415 ? -55.985 7.304 -4.776 1.00 67.75 415 PRO A O 1
ATOM 3019 N N . ALA A 1 416 ? -56.449 8.672 -6.522 1.00 62.84 416 ALA A N 1
ATOM 3020 C CA . ALA A 1 416 ? -57.585 9.312 -5.880 1.00 62.84 416 ALA A CA 1
ATOM 3021 C C . ALA A 1 416 ? -58.501 8.207 -5.359 1.00 62.84 416 ALA A C 1
ATOM 3023 O O . ALA A 1 416 ? -58.936 7.359 -6.143 1.00 62.84 416 ALA A O 1
ATOM 3024 N N . THR A 1 417 ? -58.719 8.185 -4.040 1.00 61.75 417 THR A N 1
ATOM 3025 C CA . THR A 1 417 ? -59.601 7.216 -3.395 1.00 61.75 417 THR A CA 1
ATOM 3026 C C . THR A 1 417 ? -60.886 7.161 -4.216 1.00 61.75 417 THR A C 1
ATOM 3028 O O . THR A 1 417 ? -61.527 8.207 -4.368 1.00 61.75 417 THR A O 1
ATOM 3031 N N . PRO A 1 418 ? -61.241 6.006 -4.814 1.00 55.28 418 PRO A N 1
ATOM 3032 C CA . PRO A 1 418 ? -62.432 5.917 -5.638 1.00 55.28 418 PRO A CA 1
ATOM 3033 C C . PRO A 1 418 ? -63.618 6.388 -4.801 1.00 55.28 418 PRO A C 1
ATOM 3035 O O . PRO A 1 418 ? -63.792 5.949 -3.661 1.00 55.28 418 PRO A O 1
ATOM 3038 N N . ALA A 1 419 ? -64.385 7.336 -5.347 1.00 59.31 419 ALA A N 1
ATOM 3039 C CA . ALA A 1 419 ? -65.574 7.855 -4.690 1.00 59.31 419 ALA A CA 1
ATOM 3040 C C . ALA A 1 419 ? -66.445 6.670 -4.235 1.00 59.31 419 ALA A C 1
ATOM 3042 O O . ALA A 1 419 ? -66.593 5.716 -5.007 1.00 59.31 419 ALA A O 1
ATOM 3043 N N . PRO A 1 420 ? -66.983 6.695 -3.000 1.00 56.22 420 PRO A N 1
ATOM 3044 C CA . PRO A 1 420 ? -67.751 5.584 -2.461 1.00 56.22 420 PRO A CA 1
ATOM 3045 C C . PRO A 1 420 ? -68.861 5.225 -3.447 1.00 56.22 420 PRO A C 1
ATOM 3047 O O . PRO A 1 420 ? -69.736 6.040 -3.745 1.00 56.22 420 PRO A O 1
ATOM 3050 N N . GLY A 1 421 ? -68.775 4.011 -3.995 1.00 62.78 421 GLY A N 1
ATOM 3051 C CA . GLY A 1 421 ? -69.808 3.480 -4.868 1.00 62.78 421 GLY A CA 1
ATOM 3052 C C . GLY A 1 421 ? -71.155 3.492 -4.136 1.00 62.78 421 GLY A C 1
ATOM 3053 O O . GLY A 1 421 ? -71.183 3.273 -2.919 1.00 62.78 421 GLY A O 1
ATOM 3054 N N . PRO A 1 422 ? -72.268 3.772 -4.837 1.00 59.31 422 PRO A N 1
ATOM 3055 C CA . PRO A 1 422 ? -73.592 3.787 -4.231 1.00 59.31 422 PRO A CA 1
ATOM 3056 C C . PRO A 1 422 ? -73.860 2.470 -3.500 1.00 59.31 422 PRO A C 1
ATOM 3058 O O . PRO A 1 422 ? -73.537 1.390 -4.000 1.00 59.31 422 PRO A O 1
ATOM 3061 N N . ALA A 1 423 ? -74.426 2.595 -2.298 1.00 52.31 423 ALA A N 1
ATOM 3062 C CA . ALA A 1 423 ? -74.685 1.496 -1.381 1.00 52.31 423 ALA A CA 1
ATOM 3063 C C . ALA A 1 423 ? -75.347 0.302 -2.100 1.00 52.31 423 ALA A C 1
ATOM 3065 O O . ALA A 1 423 ? -76.316 0.500 -2.843 1.00 52.31 423 ALA A O 1
ATOM 3066 N N . PRO A 1 424 ? -74.849 -0.932 -1.895 1.00 50.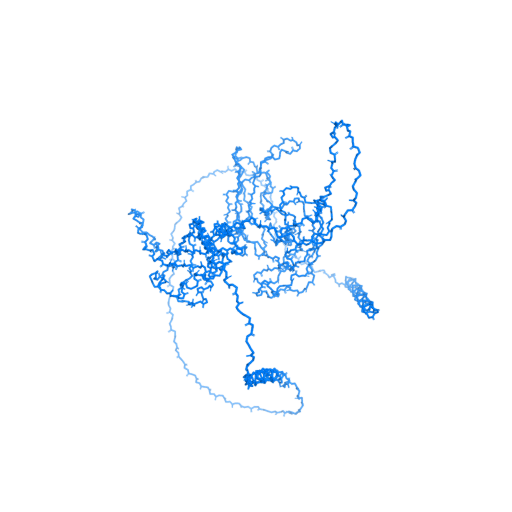69 424 PRO A N 1
ATOM 3067 C CA . PRO A 1 424 ? -75.415 -2.107 -2.534 1.00 50.69 424 PRO A CA 1
ATOM 3068 C C . PRO A 1 424 ? -76.876 -2.273 -2.115 1.00 50.69 424 PRO A C 1
ATOM 3070 O O . PRO A 1 424 ? -77.214 -2.335 -0.933 1.00 50.69 424 PRO A O 1
ATOM 3073 N N . THR A 1 425 ? -77.746 -2.338 -3.121 1.00 60.12 425 THR A N 1
ATOM 3074 C CA . THR A 1 425 ? -79.150 -2.719 -2.958 1.00 60.12 425 THR A CA 1
ATOM 3075 C C . THR A 1 425 ? -79.209 -4.152 -2.404 1.00 60.12 425 THR A C 1
ATOM 3077 O O . THR A 1 425 ? -78.474 -5.011 -2.899 1.00 60.12 425 THR A O 1
ATOM 3080 N N . PRO A 1 426 ? -80.039 -4.430 -1.381 1.00 46.50 426 PRO A N 1
ATOM 3081 C CA . PRO A 1 426 ? -80.095 -5.733 -0.724 1.00 46.50 426 PRO A CA 1
ATOM 3082 C C . PRO A 1 426 ? -80.487 -6.846 -1.702 1.00 46.50 426 PRO A C 1
ATOM 3084 O O . PRO A 1 426 ? -81.450 -6.725 -2.461 1.00 46.50 426 PRO A O 1
ATOM 3087 N N . ALA A 1 427 ? -79.714 -7.932 -1.672 1.00 49.94 427 ALA A N 1
ATOM 3088 C CA . ALA A 1 427 ? -79.895 -9.094 -2.529 1.00 49.94 427 ALA A CA 1
ATOM 3089 C C . ALA A 1 427 ? -81.197 -9.860 -2.199 1.00 49.94 427 ALA A C 1
ATOM 3091 O O . ALA A 1 427 ? -81.532 -10.016 -1.021 1.00 49.94 427 ALA A O 1
ATOM 3092 N N . PRO A 1 428 ? -81.920 -10.373 -3.213 1.00 55.50 428 PRO A N 1
ATOM 3093 C CA . PRO A 1 428 ? -83.069 -11.250 -3.018 1.00 55.50 428 PRO A CA 1
ATOM 3094 C C . PRO A 1 428 ? -82.661 -12.665 -2.545 1.00 55.50 428 PRO A C 1
ATOM 3096 O O . PRO A 1 428 ? -81.523 -13.090 -2.759 1.00 55.50 428 PRO A O 1
ATOM 3099 N N . PRO A 1 429 ? -83.588 -13.393 -1.890 1.00 53.81 429 PRO A N 1
ATOM 3100 C CA . PRO A 1 429 ? -83.327 -14.651 -1.184 1.00 53.81 429 PRO A CA 1
ATOM 3101 C C . PRO A 1 429 ? -82.939 -15.819 -2.113 1.00 53.81 429 PRO A C 1
ATOM 3103 O O . PRO A 1 429 ? -83.249 -15.798 -3.306 1.00 53.81 429 PRO A O 1
ATOM 3106 N N . PRO A 1 430 ? -82.266 -16.855 -1.570 1.00 52.50 430 PRO A N 1
ATOM 3107 C CA . PRO A 1 430 ? -81.534 -17.840 -2.355 1.00 52.50 430 PRO A CA 1
ATOM 3108 C C . PRO A 1 430 ? -82.471 -18.802 -3.089 1.00 52.50 430 PRO A C 1
ATOM 3110 O O . PRO A 1 430 ? -83.303 -19.474 -2.478 1.00 52.50 430 PRO A O 1
ATOM 3113 N N . ALA A 1 431 ? -82.289 -18.903 -4.406 1.00 43.31 431 ALA A N 1
ATOM 3114 C CA . ALA A 1 431 ? -82.911 -19.933 -5.223 1.00 43.31 431 ALA A CA 1
ATOM 3115 C C . ALA A 1 431 ? -82.043 -21.200 -5.270 1.00 43.31 431 ALA A C 1
ATOM 3117 O O . ALA A 1 431 ? -80.817 -21.160 -5.353 1.00 43.31 431 ALA A O 1
ATOM 3118 N N . LEU A 1 432 ? -82.756 -22.319 -5.193 1.00 50.88 432 LEU A N 1
ATOM 3119 C CA . LEU A 1 432 ? -82.313 -23.702 -5.105 1.00 50.88 432 LEU A CA 1
ATOM 3120 C C . LEU A 1 432 ? -81.372 -24.162 -6.243 1.00 50.88 432 LEU A C 1
ATOM 3122 O O . LEU A 1 432 ? -81.494 -23.749 -7.392 1.00 50.88 432 LEU A O 1
ATOM 3126 N N . ALA A 1 433 ? -80.507 -25.104 -5.865 1.00 54.53 433 ALA A N 1
ATOM 3127 C CA . ALA A 1 433 ? -79.479 -25.857 -6.590 1.00 54.53 433 ALA A CA 1
ATOM 3128 C C . ALA A 1 433 ? -79.685 -26.246 -8.075 1.00 54.53 433 ALA A C 1
ATOM 3130 O O . ALA A 1 433 ? -80.778 -26.612 -8.509 1.00 54.53 433 ALA A O 1
ATOM 3131 N N . LYS A 1 434 ? -78.547 -26.409 -8.777 1.00 38.75 434 LYS A N 1
ATOM 3132 C CA . LYS A 1 434 ? -78.324 -27.470 -9.782 1.00 38.75 434 LYS A CA 1
ATOM 3133 C C . LYS A 1 434 ? -76.844 -27.927 -9.786 1.00 38.75 434 LYS A C 1
ATOM 3135 O O . LYS A 1 434 ? -75.988 -27.101 -9.480 1.00 38.75 434 LYS A O 1
ATOM 3140 N N . PRO A 1 435 ? -76.533 -29.209 -10.078 1.00 58.38 435 PRO A N 1
ATOM 3141 C CA . PRO A 1 435 ? -75.196 -29.784 -9.919 1.00 58.38 435 PRO A CA 1
ATOM 3142 C C . PRO A 1 435 ? -74.432 -29.881 -11.254 1.00 58.38 435 PRO A C 1
ATOM 3144 O O . PRO A 1 435 ? -74.994 -30.354 -12.234 1.00 58.38 435 PRO A O 1
ATOM 3147 N N . GLU A 1 436 ? -73.145 -29.531 -11.269 1.00 42.56 436 GLU A N 1
ATOM 3148 C CA . GLU A 1 436 ? -72.175 -29.894 -12.324 1.00 42.56 436 GLU A CA 1
ATOM 3149 C C . GLU A 1 436 ? -70.829 -30.176 -11.636 1.00 42.56 436 GLU A C 1
ATOM 3151 O O . GLU A 1 436 ? -70.353 -29.388 -10.826 1.00 42.56 436 GLU A O 1
ATOM 3156 N N . GLU A 1 437 ? -70.365 -31.423 -11.604 1.00 44.44 437 GLU A N 1
ATOM 3157 C CA . GLU A 1 437 ? -69.668 -32.208 -12.640 1.00 44.44 437 GLU A CA 1
ATOM 3158 C C . GLU A 1 437 ? -68.136 -32.066 -12.532 1.00 44.44 437 GLU A C 1
ATOM 3160 O O . GLU A 1 437 ? -67.508 -31.088 -12.925 1.00 44.44 437 GLU A O 1
ATOM 3165 N N . LYS A 1 438 ? -67.541 -33.112 -11.944 1.00 47.47 438 LYS A N 1
ATOM 3166 C CA . LYS A 1 438 ? -66.103 -33.366 -11.799 1.00 47.47 438 LYS A CA 1
ATOM 3167 C C . LYS A 1 438 ? -65.435 -33.539 -13.168 1.00 47.47 438 LYS A C 1
ATOM 3169 O O . LYS A 1 438 ? -65.773 -34.477 -13.884 1.00 47.47 438 LYS A O 1
ATOM 3174 N N . LYS A 1 439 ? -64.337 -32.818 -13.414 1.00 40.78 439 LYS A N 1
ATOM 3175 C CA . LYS A 1 439 ? -63.232 -33.303 -14.262 1.00 40.78 439 LYS A CA 1
ATOM 3176 C C . LYS A 1 439 ? -61.893 -33.092 -13.565 1.00 40.78 439 LYS A C 1
ATOM 3178 O O . LYS A 1 439 ? -61.429 -31.972 -13.398 1.00 40.78 439 LYS A O 1
ATOM 3183 N N . GLY A 1 440 ? -61.300 -34.206 -13.140 1.00 46.44 440 GLY A N 1
ATOM 3184 C CA . GLY A 1 440 ? -59.913 -34.281 -12.702 1.00 46.44 440 GLY A CA 1
ATOM 3185 C C . GLY A 1 440 ? -58.989 -34.504 -13.897 1.00 46.44 440 GLY A C 1
ATOM 3186 O O . GLY A 1 440 ? -59.274 -35.336 -14.755 1.00 46.44 440 GLY A O 1
ATOM 3187 N N . GLY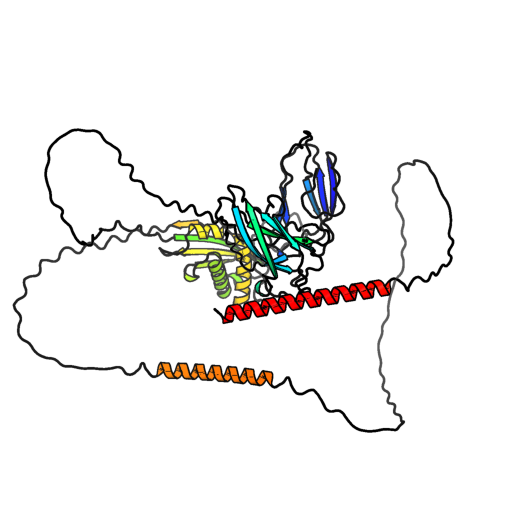 A 1 441 ? -57.877 -33.776 -13.923 1.00 39.59 441 GLY A N 1
ATOM 3188 C CA . GLY A 1 441 ? -56.753 -34.002 -14.825 1.00 39.59 441 GLY A CA 1
ATOM 3189 C C . GLY A 1 441 ? -55.458 -33.827 -14.042 1.00 39.59 441 GLY A C 1
ATOM 3190 O O . GLY A 1 441 ? -55.030 -32.706 -13.796 1.00 39.59 441 GLY A O 1
ATOM 3191 N N . ILE A 1 442 ? -54.866 -34.938 -13.604 1.00 42.91 442 ILE A N 1
ATOM 3192 C CA . ILE A 1 442 ? -53.539 -34.971 -12.982 1.00 42.91 442 ILE A CA 1
ATOM 3193 C C . ILE A 1 442 ? -52.526 -35.049 -14.129 1.00 42.91 442 ILE A C 1
ATOM 3195 O O . ILE A 1 442 ? -52.476 -36.051 -14.841 1.00 42.91 442 ILE A O 1
ATOM 3199 N N . SER A 1 443 ? -51.745 -33.986 -14.333 1.00 40.81 443 SER A N 1
ATOM 3200 C CA . SER A 1 443 ? -50.673 -33.954 -15.334 1.00 40.81 443 SER A CA 1
ATOM 3201 C C . SER A 1 443 ? -49.440 -34.694 -14.811 1.00 40.81 443 SER A C 1
ATOM 3203 O O . SER A 1 443 ? -48.679 -34.181 -13.991 1.00 40.81 443 SER A O 1
ATOM 3205 N N . LEU A 1 444 ? -49.253 -35.919 -15.299 1.00 48.69 444 LEU A N 1
ATOM 3206 C CA . LEU A 1 444 ? -48.133 -36.817 -15.020 1.00 48.69 444 LEU A CA 1
ATOM 3207 C C . LEU A 1 444 ? -46.935 -36.506 -15.943 1.00 48.69 444 LEU A C 1
ATOM 3209 O O . LEU A 1 444 ? -46.604 -37.291 -16.826 1.00 48.69 444 LEU A O 1
ATOM 3213 N N . THR A 1 445 ? -46.287 -35.353 -15.761 1.00 46.50 445 THR A N 1
ATOM 3214 C CA . THR A 1 445 ? -45.094 -34.959 -16.551 1.00 46.50 445 THR A CA 1
ATOM 3215 C C . THR A 1 445 ? -43.886 -34.527 -15.711 1.00 46.50 445 THR A C 1
ATOM 3217 O O . THR A 1 445 ? -42.821 -34.274 -16.263 1.00 46.50 445 THR A O 1
ATOM 3220 N N . GLY A 1 446 ? -43.989 -34.518 -14.377 1.00 47.00 446 GLY A N 1
ATOM 3221 C CA . GLY A 1 446 ? -42.924 -34.018 -13.489 1.00 47.00 446 GLY A CA 1
ATOM 3222 C C . GLY A 1 446 ? -41.892 -35.036 -12.979 1.00 47.00 446 GLY A C 1
ATOM 3223 O O . GLY A 1 446 ? -40.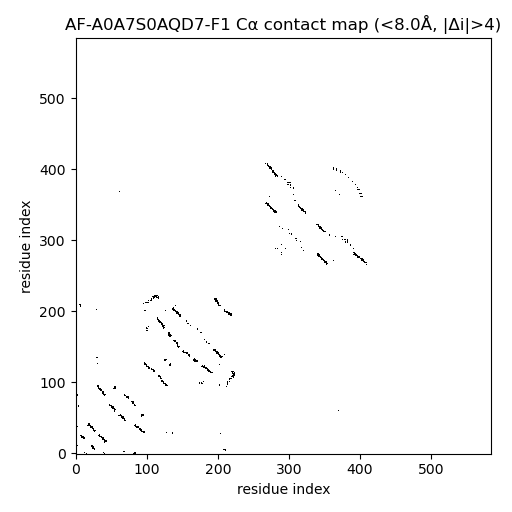912 -34.628 -12.368 1.00 47.00 446 GLY A O 1
ATOM 3224 N N . LEU A 1 447 ? -42.071 -36.345 -13.198 1.00 47.00 447 LEU A N 1
ATOM 3225 C CA . LEU A 1 447 ? -41.275 -37.375 -12.495 1.00 47.00 447 LEU A CA 1
ATOM 3226 C C . LEU A 1 447 ? -40.157 -38.039 -13.320 1.00 47.00 447 LEU A C 1
ATOM 3228 O O . LEU A 1 447 ? -39.335 -38.751 -12.754 1.00 47.00 447 LEU A O 1
ATOM 3232 N N . ILE A 1 448 ? -40.062 -37.779 -14.629 1.00 51.06 448 ILE A N 1
ATOM 3233 C CA . ILE A 1 448 ? -39.033 -38.403 -15.490 1.00 51.06 448 ILE A CA 1
ATOM 3234 C C . ILE A 1 448 ? -37.771 -37.522 -15.621 1.00 51.06 448 ILE A C 1
ATOM 3236 O O . ILE A 1 448 ? -36.678 -38.040 -15.841 1.00 51.06 448 ILE A O 1
ATOM 3240 N N . GLY A 1 449 ? -37.868 -36.207 -15.387 1.00 44.81 449 GLY A N 1
ATOM 3241 C CA . GLY A 1 449 ? -36.727 -35.285 -15.515 1.00 44.81 449 GLY A CA 1
ATOM 3242 C C . GLY A 1 449 ? -35.640 -35.452 -14.444 1.00 44.81 449 GLY A C 1
ATOM 3243 O O . GLY A 1 449 ? -34.458 -35.273 -14.729 1.00 44.81 449 GLY A O 1
ATOM 3244 N N . VAL A 1 450 ? -36.012 -35.859 -13.227 1.00 54.59 450 VAL A N 1
ATOM 3245 C CA . VAL A 1 450 ? -35.065 -35.965 -12.099 1.00 54.59 450 VAL A CA 1
ATOM 3246 C C . VAL A 1 450 ? -34.215 -37.242 -12.176 1.00 54.59 450 VAL A C 1
ATOM 3248 O O . VAL A 1 450 ? -33.045 -37.230 -11.797 1.00 54.59 450 VAL A O 1
ATOM 3251 N N . ALA A 1 451 ? -34.743 -38.329 -12.750 1.00 55.56 451 ALA A N 1
ATOM 3252 C CA . ALA A 1 451 ? -34.005 -39.589 -12.881 1.00 55.56 451 ALA A CA 1
ATOM 3253 C C . ALA A 1 451 ? -32.891 -39.524 -13.946 1.00 55.56 451 ALA A C 1
ATOM 3255 O O . ALA A 1 451 ? -31.832 -40.128 -13.774 1.00 55.56 451 ALA A O 1
ATOM 3256 N N . VAL A 1 452 ? -33.091 -38.755 -15.022 1.00 62.53 452 VAL A N 1
ATOM 3257 C CA . VAL A 1 452 ? -32.096 -38.624 -16.102 1.00 62.53 452 VAL A CA 1
ATOM 3258 C C . VAL A 1 452 ? -30.928 -37.727 -15.678 1.00 62.53 452 VAL A C 1
ATOM 3260 O O . VAL A 1 452 ? -29.776 -38.056 -15.955 1.00 62.53 452 VAL A O 1
ATOM 3263 N N . ALA A 1 453 ? -31.189 -36.651 -14.928 1.00 61.56 453 ALA A N 1
ATOM 3264 C CA . ALA A 1 453 ? -30.135 -35.763 -14.431 1.00 61.56 453 ALA A CA 1
ATOM 3265 C C . ALA A 1 453 ? -29.200 -36.462 -13.421 1.00 61.56 453 ALA A C 1
ATOM 3267 O O . ALA A 1 453 ? -27.981 -36.300 -13.492 1.00 61.56 453 ALA A O 1
ATOM 3268 N N . ALA A 1 454 ? -29.747 -37.304 -12.535 1.00 69.81 454 ALA A N 1
ATOM 3269 C CA . ALA A 1 454 ? -28.947 -38.082 -11.585 1.00 69.81 454 ALA A CA 1
ATOM 3270 C C . ALA A 1 454 ? -28.082 -39.155 -12.278 1.00 69.81 454 ALA A C 1
ATOM 3272 O O . ALA A 1 454 ? -26.936 -39.380 -11.884 1.00 69.81 454 ALA A O 1
ATOM 3273 N N . GLY A 1 455 ? -28.593 -39.777 -13.348 1.00 74.88 455 GLY A N 1
ATOM 3274 C CA . GLY A 1 455 ? -27.848 -40.770 -14.128 1.00 74.88 455 GLY A CA 1
ATOM 3275 C C . GLY A 1 455 ? -26.637 -40.183 -14.861 1.00 74.88 455 GLY A C 1
ATOM 3276 O O . GLY A 1 455 ? -25.563 -40.784 -14.854 1.00 74.88 455 GLY A O 1
ATOM 3277 N N . VAL A 1 456 ? -26.776 -38.985 -15.439 1.00 76.12 456 VAL A N 1
ATOM 3278 C CA . VAL A 1 456 ? -25.678 -38.314 -16.160 1.00 76.12 456 VAL A CA 1
ATOM 3279 C C . VAL A 1 456 ? -24.581 -37.852 -15.198 1.00 76.12 456 VAL A C 1
ATOM 3281 O O . VAL A 1 456 ? -23.398 -38.033 -15.488 1.00 76.12 456 VAL A O 1
ATOM 3284 N N . LEU A 1 457 ? -24.944 -37.342 -14.016 1.00 75.44 457 LEU A N 1
ATOM 3285 C CA . LEU A 1 457 ? -23.957 -36.942 -13.008 1.00 75.44 457 LEU A CA 1
ATOM 3286 C C . LEU A 1 457 ? -23.176 -38.146 -12.447 1.00 75.44 457 LEU A C 1
ATOM 3288 O O . LEU A 1 457 ? -21.960 -38.064 -12.271 1.00 75.44 457 LEU A O 1
ATOM 3292 N N . GLY A 1 458 ? -23.850 -39.281 -12.231 1.00 82.50 458 GLY A N 1
ATOM 3293 C CA . GLY A 1 458 ? -23.207 -40.523 -11.793 1.00 82.50 458 GLY A CA 1
ATOM 3294 C C . GLY A 1 458 ? -22.229 -41.094 -12.827 1.00 82.50 458 GLY A C 1
ATOM 3295 O O . GLY A 1 458 ? -21.135 -41.535 -12.469 1.00 82.50 458 GLY A O 1
ATOM 3296 N N . LEU A 1 459 ? -22.576 -41.024 -14.118 1.00 80.31 459 LEU A N 1
ATOM 3297 C CA . LEU A 1 459 ? -21.704 -41.488 -15.201 1.00 80.31 459 LEU A CA 1
ATOM 3298 C C . LEU A 1 459 ? -20.452 -40.602 -15.351 1.00 80.31 459 LEU A C 1
ATOM 3300 O O . LEU A 1 459 ? -19.352 -41.118 -15.553 1.00 80.31 459 LEU A O 1
ATOM 3304 N N . CYS A 1 460 ? -20.594 -39.283 -15.182 1.00 75.88 460 CYS A N 1
ATOM 3305 C CA . CYS A 1 460 ? -19.468 -38.345 -15.203 1.00 75.88 460 CYS A CA 1
ATOM 3306 C C . CYS A 1 460 ? -18.500 -38.560 -14.027 1.00 75.88 460 CYS A C 1
ATOM 3308 O O . CYS A 1 460 ? -17.283 -38.513 -14.218 1.00 75.88 460 CYS A O 1
ATOM 3310 N N . LEU A 1 461 ? -19.011 -38.861 -12.827 1.00 77.94 461 LEU A N 1
ATOM 3311 C CA . LEU A 1 461 ? -18.172 -39.157 -11.659 1.00 77.94 461 LEU A CA 1
ATOM 3312 C C . LEU A 1 461 ? -17.425 -40.493 -11.801 1.00 77.94 461 LEU A C 1
ATOM 3314 O O . LEU A 1 461 ? -16.247 -40.576 -11.451 1.00 77.94 461 LEU A O 1
ATOM 3318 N N . LEU A 1 462 ? -18.054 -41.517 -12.386 1.00 76.38 462 LEU A N 1
ATOM 3319 C CA . LEU A 1 462 ? -17.383 -42.790 -12.677 1.00 76.38 462 LEU A CA 1
ATOM 3320 C C . LEU A 1 462 ? -16.282 -42.641 -13.737 1.00 76.38 462 LEU A C 1
ATOM 3322 O O . LEU A 1 462 ? -15.197 -43.205 -13.573 1.00 76.38 462 LEU A O 1
ATOM 3326 N N . ALA A 1 463 ? -16.509 -41.835 -14.778 1.00 76.25 463 ALA A N 1
ATOM 3327 C CA . ALA A 1 463 ? -15.490 -41.540 -15.785 1.00 76.25 463 ALA A CA 1
ATOM 3328 C C . ALA A 1 463 ? -14.295 -40.766 -15.192 1.00 76.25 463 ALA A C 1
ATOM 3330 O O . ALA A 1 463 ? -13.140 -41.085 -15.484 1.00 76.25 463 ALA A O 1
ATOM 3331 N N . ALA A 1 464 ? -14.547 -39.803 -14.298 1.00 74.38 464 ALA A N 1
ATOM 3332 C CA . ALA A 1 464 ? -13.493 -39.061 -13.604 1.00 74.38 464 ALA A CA 1
ATOM 3333 C C . ALA A 1 464 ? -12.660 -39.956 -12.661 1.00 74.38 464 ALA A C 1
ATOM 3335 O O . ALA A 1 464 ? -11.432 -39.826 -12.603 1.00 74.38 464 ALA A O 1
ATOM 3336 N N . CYS A 1 465 ? -13.295 -40.911 -11.974 1.00 73.12 465 CYS A N 1
ATOM 3337 C CA . CYS A 1 465 ? -12.604 -41.888 -11.129 1.00 73.12 465 CYS A CA 1
ATOM 3338 C C . CYS A 1 465 ? -11.755 -42.880 -11.943 1.00 73.12 465 CYS A C 1
ATOM 3340 O O . CYS A 1 465 ? -10.613 -43.156 -11.567 1.00 73.12 465 CYS A O 1
ATOM 3342 N N . ALA A 1 466 ? -12.248 -43.358 -13.092 1.00 72.19 466 ALA A N 1
ATOM 3343 C CA . ALA A 1 466 ? -11.485 -44.245 -13.975 1.00 72.19 466 ALA A CA 1
ATOM 3344 C C . ALA A 1 466 ? -10.229 -43.559 -14.554 1.00 72.19 466 ALA A C 1
ATOM 3346 O O . ALA A 1 466 ? -9.157 -44.163 -14.626 1.00 72.19 466 ALA A O 1
ATOM 3347 N N . LEU A 1 467 ? -10.321 -42.266 -14.885 1.00 67.75 467 LEU A N 1
ATOM 3348 C CA . LEU A 1 467 ? -9.183 -41.488 -15.388 1.00 67.75 467 LEU A CA 1
ATOM 3349 C C . LEU A 1 467 ? -8.115 -41.216 -14.314 1.00 67.75 467 LEU A C 1
ATOM 3351 O O . LEU A 1 467 ? -6.925 -41.173 -14.637 1.00 67.75 467 LEU A O 1
ATOM 3355 N N . ARG A 1 468 ? -8.501 -41.090 -13.035 1.00 65.38 468 ARG A N 1
ATOM 3356 C CA . ARG A 1 468 ? -7.540 -40.997 -11.918 1.00 65.38 468 ARG A CA 1
ATOM 3357 C C . ARG A 1 468 ? -6.833 -42.327 -11.643 1.00 65.38 468 ARG A C 1
ATOM 3359 O O . ARG A 1 468 ? -5.625 -42.314 -11.414 1.00 65.38 468 ARG A O 1
ATOM 3366 N N . ALA A 1 469 ? -7.525 -43.462 -11.751 1.00 60.66 469 ALA A N 1
ATOM 3367 C CA . ALA A 1 469 ? -6.917 -44.782 -11.560 1.00 60.66 469 ALA A CA 1
ATOM 3368 C C . ALA A 1 469 ? -5.878 -45.130 -12.650 1.00 60.66 469 ALA A C 1
ATOM 3370 O O . ALA A 1 469 ? -4.833 -45.706 -12.348 1.00 60.66 469 ALA A O 1
ATOM 3371 N N . CYS A 1 470 ? -6.083 -44.700 -13.902 1.00 51.53 470 CYS A N 1
ATOM 3372 C CA . CYS A 1 470 ? -5.107 -44.928 -14.976 1.00 51.53 470 CYS A CA 1
ATOM 3373 C C . CYS A 1 470 ? -3.811 -44.105 -14.848 1.00 51.53 470 CYS A C 1
ATOM 3375 O O . CYS A 1 470 ? -2.789 -44.512 -15.401 1.00 51.53 470 CYS A O 1
ATOM 3377 N N . ARG A 1 471 ? -3.801 -42.976 -14.123 1.00 53.12 471 ARG A N 1
ATOM 3378 C CA . ARG A 1 471 ? -2.578 -42.163 -13.952 1.00 53.12 471 ARG A CA 1
ATOM 3379 C C . ARG A 1 471 ? -1.616 -42.708 -12.894 1.00 53.12 471 ARG A C 1
ATOM 3381 O O . ARG A 1 471 ? -0.426 -42.428 -12.980 1.00 53.12 471 ARG A O 1
ATOM 3388 N N . ILE A 1 472 ? -2.089 -43.533 -11.961 1.00 51.47 472 ILE A N 1
ATOM 3389 C CA . ILE A 1 472 ? -1.252 -44.101 -10.888 1.00 51.47 472 ILE A CA 1
ATOM 3390 C C . ILE A 1 472 ? -0.551 -45.403 -11.343 1.00 51.47 472 ILE A C 1
ATOM 3392 O O . ILE A 1 472 ? 0.506 -45.759 -10.830 1.00 51.47 472 ILE A O 1
ATOM 3396 N N . GLY A 1 473 ? -1.043 -46.065 -12.397 1.00 41.19 473 GLY A N 1
ATOM 3397 C CA . GLY A 1 473 ? -0.483 -47.326 -12.909 1.00 41.19 473 GLY A CA 1
ATOM 3398 C C . GLY A 1 473 ? 0.799 -47.232 -13.754 1.00 41.19 473 GLY A C 1
ATOM 3399 O O . GLY A 1 473 ? 1.294 -48.265 -14.193 1.00 41.19 473 GLY A O 1
ATOM 3400 N N . ARG A 1 474 ? 1.355 -46.036 -14.011 1.00 45.28 474 ARG A N 1
ATOM 3401 C CA . ARG A 1 474 ? 2.553 -45.863 -14.868 1.00 45.28 474 ARG A CA 1
ATOM 3402 C C . ARG A 1 474 ? 3.863 -45.574 -14.124 1.00 45.28 474 ARG A C 1
ATOM 3404 O O . ARG A 1 474 ? 4.888 -45.430 -14.779 1.00 45.28 474 ARG A O 1
ATOM 3411 N N . ALA A 1 475 ? 3.854 -45.539 -12.789 1.00 42.91 475 ALA A N 1
ATOM 3412 C CA . ALA A 1 475 ? 5.041 -45.220 -11.982 1.00 42.91 475 ALA A CA 1
ATOM 3413 C C . ALA A 1 475 ? 5.776 -46.441 -11.380 1.00 42.91 475 ALA A C 1
ATOM 3415 O O . ALA A 1 475 ? 6.820 -46.275 -10.759 1.00 42.91 475 ALA A O 1
ATOM 3416 N N . HIS A 1 476 ? 5.303 -47.673 -11.601 1.00 41.59 476 HIS A N 1
ATOM 3417 C CA . HIS A 1 476 ? 5.966 -48.894 -11.120 1.00 41.59 476 HIS A CA 1
ATOM 3418 C C . HIS A 1 476 ? 6.297 -49.856 -12.269 1.00 41.59 476 HIS A C 1
ATOM 3420 O O . HIS A 1 476 ? 5.678 -50.902 -12.421 1.00 41.59 476 HIS A O 1
ATOM 3426 N N . SER A 1 477 ? 7.291 -49.512 -13.093 1.00 40.62 477 SER A N 1
ATOM 3427 C CA . SER A 1 477 ? 7.958 -50.492 -13.966 1.00 40.62 477 SER A CA 1
ATOM 3428 C C . SER A 1 477 ? 9.369 -50.039 -14.352 1.00 40.62 477 SER A C 1
ATOM 3430 O O . SER A 1 477 ? 9.673 -49.85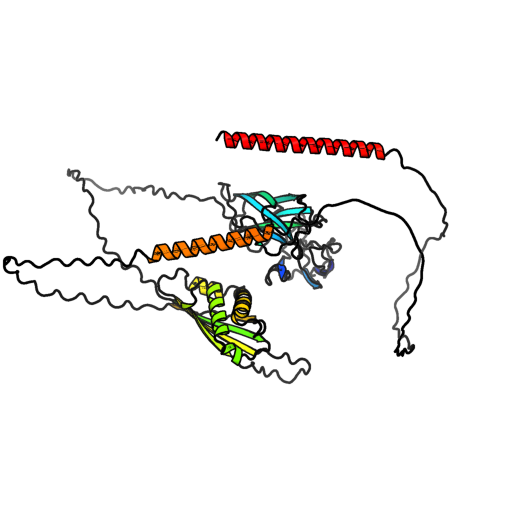2 -15.526 1.00 40.62 477 SER A O 1
ATOM 3432 N N . ALA A 1 478 ? 10.239 -49.847 -13.359 1.00 43.59 478 ALA A N 1
ATOM 3433 C CA . ALA A 1 478 ? 11.685 -49.754 -13.576 1.00 43.59 478 ALA A CA 1
ATOM 3434 C C . ALA A 1 478 ? 12.456 -50.058 -12.280 1.00 43.59 478 ALA A C 1
ATOM 3436 O O . ALA A 1 478 ? 13.025 -49.166 -11.658 1.00 43.59 478 ALA A O 1
ATOM 3437 N N . ARG A 1 479 ? 12.472 -51.324 -11.843 1.00 39.53 479 ARG A N 1
ATOM 3438 C CA . ARG A 1 479 ? 13.530 -51.834 -10.954 1.00 39.53 479 ARG A CA 1
ATOM 3439 C C . ARG A 1 479 ? 13.584 -53.360 -10.968 1.00 39.53 479 ARG A C 1
ATOM 3441 O O . ARG A 1 479 ? 12.646 -54.017 -10.536 1.00 39.53 479 ARG A O 1
ATOM 3448 N N . GLY A 1 480 ? 14.732 -53.881 -11.400 1.00 32.34 480 GLY A N 1
ATOM 3449 C CA . GLY A 1 480 ? 15.246 -55.182 -10.979 1.00 32.34 480 GLY A CA 1
ATOM 3450 C C . GLY A 1 480 ? 15.177 -56.307 -12.011 1.00 32.34 480 GLY A C 1
ATOM 3451 O O . GLY A 1 480 ? 14.157 -56.976 -12.124 1.00 32.34 480 GLY A O 1
ATOM 3452 N N . LYS A 1 481 ? 16.320 -56.594 -12.648 1.00 37.44 481 LYS A N 1
ATOM 3453 C CA . LYS A 1 481 ? 16.933 -57.934 -12.620 1.00 37.44 481 LYS A CA 1
ATOM 3454 C C . LYS A 1 481 ? 18.432 -57.855 -12.946 1.00 37.44 481 LYS A C 1
ATOM 3456 O O . LYS A 1 481 ? 18.828 -57.347 -13.988 1.00 37.44 481 LYS A O 1
ATOM 3461 N N . GLN A 1 482 ? 19.226 -58.317 -11.983 1.00 39.03 482 GLN A N 1
ATOM 3462 C CA . GLN A 1 482 ? 20.647 -58.657 -12.073 1.00 39.03 482 GLN A CA 1
ATOM 3463 C C . GLN A 1 482 ? 20.849 -60.036 -12.732 1.00 39.03 482 GLN A C 1
ATOM 3465 O O . GLN A 1 482 ? 19.930 -60.854 -12.700 1.00 39.03 482 GLN A O 1
ATOM 3470 N N . GLN A 1 483 ? 22.117 -60.272 -13.124 1.00 35.69 483 GLN A N 1
ATOM 3471 C CA . GLN A 1 483 ? 22.834 -61.556 -13.314 1.00 35.69 483 GLN A CA 1
ATOM 3472 C C . GLN A 1 483 ? 22.586 -62.252 -14.676 1.00 35.69 483 GLN A C 1
ATOM 3474 O O . GLN A 1 483 ? 21.445 -62.497 -15.032 1.00 35.69 483 GLN A O 1
ATOM 3479 N N . GLU A 1 484 ? 23.576 -62.493 -15.553 1.00 35.28 484 GLU A N 1
ATOM 3480 C CA . GLU A 1 484 ? 24.786 -63.332 -15.438 1.00 35.28 484 GLU A CA 1
ATOM 3481 C C . GLU A 1 484 ? 25.648 -63.245 -16.729 1.00 35.28 484 GLU A C 1
ATOM 3483 O O . GLU A 1 484 ? 25.098 -63.008 -17.802 1.00 35.28 484 GLU A O 1
ATOM 3488 N N . GLY A 1 485 ? 26.953 -63.562 -16.620 1.00 31.23 485 GLY A N 1
ATOM 3489 C CA . GLY A 1 485 ? 27.864 -63.995 -17.708 1.00 31.23 485 GLY A CA 1
ATOM 3490 C C . GLY A 1 485 ? 28.358 -62.894 -18.661 1.00 31.23 485 GLY A C 1
ATOM 3491 O O . GLY A 1 485 ? 27.612 -62.008 -19.034 1.00 31.23 485 GLY A O 1
ATOM 3492 N N . GLY A 1 486 ? 29.601 -62.833 -19.132 1.00 29.52 486 GLY A N 1
ATOM 3493 C CA . GLY A 1 486 ? 30.704 -63.784 -19.218 1.00 29.52 486 GLY A CA 1
ATOM 3494 C C . GLY A 1 486 ? 31.807 -63.136 -20.079 1.00 29.52 486 GLY A C 1
ATOM 3495 O O . GLY A 1 486 ? 31.588 -62.108 -20.714 1.00 29.52 486 GLY A O 1
ATOM 3496 N N . ALA A 1 487 ? 33.008 -63.697 -20.022 1.00 34.69 487 ALA A N 1
ATOM 3497 C CA . ALA A 1 487 ? 34.274 -63.088 -20.414 1.00 34.69 487 ALA A CA 1
ATOM 3498 C C . ALA A 1 487 ? 34.592 -63.023 -21.930 1.00 34.69 487 ALA A C 1
ATOM 3500 O O . ALA A 1 487 ? 34.062 -63.797 -22.717 1.00 34.69 487 ALA A O 1
ATOM 3501 N N . ALA A 1 488 ? 35.619 -62.204 -22.213 1.00 33.09 488 ALA A N 1
ATOM 3502 C CA . ALA A 1 488 ? 36.722 -62.403 -23.172 1.00 33.09 488 ALA A CA 1
ATOM 3503 C C . ALA A 1 488 ? 36.600 -61.942 -24.648 1.00 33.09 488 ALA A C 1
ATOM 3505 O O . ALA A 1 488 ? 35.587 -62.142 -25.303 1.00 33.09 488 ALA A O 1
ATOM 3506 N N . GLU A 1 489 ? 37.750 -61.417 -25.123 1.00 33.69 489 GLU A N 1
ATOM 3507 C CA . GLU A 1 489 ? 38.214 -61.192 -26.515 1.00 33.69 489 GLU A CA 1
ATOM 3508 C C . GLU A 1 489 ? 37.462 -60.126 -27.345 1.00 33.69 489 GLU A C 1
ATOM 3510 O O . GLU A 1 489 ? 36.266 -59.942 -27.214 1.00 33.69 489 GLU A O 1
ATOM 3515 N N . GLY A 1 490 ? 38.054 -59.322 -28.230 1.00 29.81 490 GLY A N 1
ATOM 3516 C CA . GLY A 1 490 ? 39.394 -59.211 -28.798 1.00 29.81 490 GLY A CA 1
ATOM 3517 C C . GLY A 1 490 ? 39.336 -58.230 -29.992 1.00 29.81 490 GLY A C 1
ATOM 3518 O O . GLY A 1 490 ? 38.311 -58.114 -30.651 1.00 29.81 490 GLY A O 1
ATOM 3519 N N . CYS A 1 491 ? 40.428 -57.489 -30.205 1.00 25.03 491 CYS A N 1
ATOM 3520 C CA . CYS A 1 491 ? 40.951 -56.900 -31.454 1.00 25.03 491 CYS A CA 1
ATOM 3521 C C . CYS A 1 491 ? 40.095 -56.840 -32.754 1.00 25.03 491 CYS A C 1
ATOM 3523 O O . CYS A 1 491 ? 39.732 -57.884 -33.281 1.00 25.03 491 CYS A O 1
ATOM 3525 N N . LEU A 1 492 ? 39.996 -55.636 -33.364 1.00 28.53 492 LEU A N 1
ATOM 3526 C CA . LEU A 1 492 ? 40.380 -55.257 -34.761 1.00 28.53 492 LEU A CA 1
ATOM 3527 C C . LEU A 1 492 ? 39.484 -54.160 -35.404 1.00 28.53 492 LEU A C 1
ATOM 3529 O O . LEU A 1 492 ? 38.296 -54.354 -35.612 1.00 28.53 492 LEU A O 1
ATOM 3533 N N . VAL A 1 493 ? 40.137 -53.038 -35.751 1.00 32.25 493 VAL A N 1
ATOM 3534 C CA . VAL A 1 493 ? 40.197 -52.324 -37.059 1.00 32.25 493 VAL A CA 1
ATOM 3535 C C . VAL A 1 493 ? 38.919 -52.015 -37.866 1.00 32.25 493 VAL A C 1
ATOM 3537 O O . VAL A 1 493 ? 38.253 -52.921 -38.350 1.00 32.25 493 VAL A O 1
ATOM 3540 N N . ALA A 1 494 ? 38.727 -50.712 -38.146 1.00 31.44 494 ALA A N 1
ATOM 3541 C CA . ALA A 1 494 ? 38.497 -50.042 -39.457 1.00 31.44 494 ALA A CA 1
ATOM 3542 C C . ALA A 1 494 ? 37.814 -48.680 -39.173 1.00 31.44 494 ALA A C 1
ATOM 3544 O O . ALA A 1 494 ? 36.754 -48.645 -38.561 1.00 31.44 494 ALA A O 1
ATOM 3545 N N . GLU A 1 495 ? 38.417 -47.501 -39.344 1.00 30.81 495 GLU A N 1
ATOM 3546 C CA . GLU A 1 495 ? 38.888 -46.812 -40.562 1.00 30.81 495 GLU A CA 1
ATOM 3547 C C . GLU A 1 495 ? 37.800 -46.567 -41.633 1.00 30.81 495 GLU A C 1
ATOM 3549 O O . GLU A 1 495 ? 37.458 -47.464 -42.393 1.00 30.81 495 GLU A O 1
ATOM 3554 N N . GLN A 1 496 ? 37.283 -45.327 -41.678 1.00 30.80 496 GLN A N 1
ATOM 3555 C CA . GLN A 1 496 ? 36.778 -44.563 -42.845 1.00 30.80 496 GLN A CA 1
ATOM 3556 C C . GLN A 1 496 ? 36.377 -43.164 -42.317 1.00 30.80 496 GLN A C 1
ATOM 3558 O O . GLN A 1 496 ? 35.457 -43.048 -41.519 1.00 30.80 496 GLN A O 1
ATOM 3563 N N . SER A 1 497 ? 37.167 -42.095 -42.459 1.00 33.12 497 SER A N 1
ATOM 3564 C CA . SER A 1 497 ? 37.534 -41.303 -43.650 1.00 33.12 497 SER A CA 1
ATOM 3565 C C . SER A 1 497 ? 36.371 -40.529 -44.298 1.00 33.12 497 SER A C 1
ATOM 3567 O O . SER A 1 497 ? 35.484 -41.130 -44.899 1.00 33.12 497 SER A O 1
ATOM 3569 N N . GLY A 1 498 ? 36.468 -39.193 -44.266 1.00 31.09 498 GLY A N 1
ATOM 3570 C CA . GLY A 1 498 ? 35.689 -38.233 -45.068 1.00 31.09 498 GLY A CA 1
ATOM 3571 C C . GLY A 1 498 ? 35.103 -37.112 -44.197 1.00 31.09 498 GLY A C 1
ATOM 3572 O O . GLY A 1 498 ? 34.160 -37.354 -43.467 1.00 31.09 498 GLY A O 1
ATOM 3573 N N . GLY A 1 499 ? 35.589 -35.869 -44.146 1.00 32.25 499 GLY A N 1
ATOM 3574 C CA . GLY A 1 499 ? 36.450 -35.121 -45.058 1.00 32.25 499 GLY A CA 1
ATOM 3575 C C . GLY A 1 499 ? 35.625 -34.135 -45.894 1.00 32.25 499 GLY A C 1
ATOM 3576 O O . GLY A 1 499 ? 35.070 -34.552 -46.903 1.00 32.25 499 GLY A O 1
ATOM 3577 N N . ARG A 1 500 ? 35.570 -32.859 -45.463 1.00 33.09 500 ARG A N 1
ATOM 3578 C CA . ARG A 1 500 ? 35.380 -31.588 -46.223 1.00 33.09 500 ARG A CA 1
ATOM 3579 C C . ARG A 1 500 ? 34.743 -30.519 -45.318 1.00 33.09 500 ARG A C 1
ATOM 3581 O O . ARG A 1 500 ? 33.878 -30.865 -44.530 1.00 33.09 500 ARG A O 1
ATOM 3588 N N . SER A 1 501 ? 34.974 -29.212 -45.422 1.00 32.81 501 SER A N 1
ATOM 3589 C CA . SER A 1 501 ? 36.055 -28.315 -45.880 1.00 32.81 501 SER A CA 1
ATOM 3590 C C . SER A 1 501 ? 35.405 -26.928 -46.020 1.00 32.81 501 SER A C 1
ATOM 3592 O O . SER A 1 501 ? 34.326 -26.857 -46.604 1.00 32.81 501 SER A O 1
ATOM 3594 N N . GLY A 1 502 ? 36.100 -25.865 -45.607 1.00 30.88 502 GLY A N 1
ATOM 3595 C CA . GLY A 1 502 ? 35.788 -24.460 -45.935 1.00 30.88 502 GLY A CA 1
ATOM 3596 C C . GLY A 1 502 ? 34.899 -23.764 -44.895 1.00 30.88 502 GLY A C 1
ATOM 3597 O O . GLY A 1 502 ? 33.963 -24.365 -44.393 1.00 30.88 502 GLY A O 1
ATOM 3598 N N . GLU A 1 503 ? 35.119 -22.515 -44.490 1.00 34.84 503 GLU A N 1
ATOM 3599 C CA . GLU A 1 503 ? 35.982 -21.467 -45.039 1.00 34.84 503 GLU A CA 1
ATOM 3600 C C . GLU A 1 503 ? 36.108 -20.339 -43.990 1.00 34.84 503 GLU A C 1
ATOM 3602 O O . GLU A 1 503 ? 35.136 -19.993 -43.321 1.00 34.84 503 GLU A O 1
ATOM 3607 N N . GLN A 1 504 ? 37.314 -19.786 -43.826 1.00 36.50 504 GLN A N 1
ATOM 3608 C CA . GLN A 1 504 ? 37.570 -18.504 -43.147 1.00 36.50 504 GLN A CA 1
ATOM 3609 C C . GLN A 1 504 ? 37.165 -17.333 -44.068 1.00 36.50 504 GLN A C 1
ATOM 3611 O O . GLN A 1 504 ? 37.096 -17.516 -45.282 1.00 36.50 504 GLN A O 1
ATOM 3616 N N . PRO A 1 505 ? 37.007 -16.106 -43.531 1.00 47.22 505 PRO A N 1
ATOM 3617 C CA . PRO A 1 505 ? 38.140 -15.178 -43.625 1.00 47.22 505 PRO A CA 1
ATOM 3618 C C . PRO A 1 505 ? 38.414 -14.339 -42.362 1.00 47.22 505 PRO A C 1
ATOM 3620 O O . PRO A 1 505 ? 37.530 -13.977 -41.590 1.00 47.22 505 PRO A O 1
ATOM 3623 N N . LYS A 1 506 ? 39.705 -14.019 -42.212 1.00 40.22 506 LYS A N 1
ATOM 3624 C CA . LYS A 1 506 ? 40.314 -12.996 -41.347 1.00 40.22 506 LYS A CA 1
ATOM 3625 C C . LYS A 1 506 ? 40.134 -11.582 -41.925 1.00 40.22 506 LYS A C 1
ATOM 3627 O O . LYS A 1 506 ? 40.125 -11.447 -43.144 1.00 40.22 506 LYS A O 1
ATOM 3632 N N . ALA A 1 507 ? 40.202 -10.584 -41.031 1.00 32.88 507 ALA A N 1
ATOM 3633 C CA . ALA A 1 507 ? 40.822 -9.237 -41.128 1.00 32.88 507 ALA A CA 1
ATOM 3634 C C . ALA A 1 507 ? 39.901 -8.184 -40.466 1.00 32.88 507 ALA A C 1
ATOM 3636 O O . ALA A 1 507 ? 38.696 -8.248 -40.649 1.00 32.88 507 ALA A O 1
ATOM 3637 N N . GLY A 1 508 ? 40.351 -7.199 -39.685 1.00 32.22 508 GLY A N 1
ATOM 3638 C CA . GLY A 1 508 ? 41.697 -6.749 -39.346 1.00 32.22 508 GLY A CA 1
ATOM 3639 C C . GLY A 1 508 ? 41.657 -5.686 -38.230 1.00 32.22 508 GLY A C 1
ATOM 3640 O O . GLY A 1 508 ? 40.613 -5.106 -37.944 1.00 32.22 508 GLY A O 1
ATOM 3641 N N . GLN A 1 509 ? 42.811 -5.474 -37.594 1.00 38.72 509 GLN A N 1
ATOM 3642 C CA . GLN A 1 509 ? 43.125 -4.325 -36.732 1.00 38.72 509 GLN A CA 1
ATOM 3643 C C . GLN A 1 509 ? 43.433 -3.076 -37.582 1.00 38.72 509 GLN A C 1
ATOM 3645 O O . GLN A 1 509 ? 43.802 -3.213 -38.751 1.00 38.72 509 GLN A O 1
ATOM 3650 N N . PRO A 1 510 ? 43.348 -1.874 -36.989 1.00 52.47 510 PRO A N 1
ATOM 3651 C CA . PRO A 1 510 ? 44.555 -1.048 -36.795 1.00 52.47 510 PRO A CA 1
ATOM 3652 C C . PRO A 1 510 ? 44.601 -0.436 -35.374 1.00 52.47 510 PRO A C 1
ATOM 3654 O O . PRO A 1 510 ? 43.564 -0.212 -34.761 1.00 52.47 510 PRO A O 1
ATOM 3657 N N . LEU A 1 511 ? 45.747 -0.432 -34.688 1.00 38.94 511 LEU A N 1
ATOM 3658 C CA . LEU A 1 511 ? 46.870 0.528 -34.706 1.00 38.94 511 LEU A CA 1
ATOM 3659 C C . LEU A 1 511 ? 46.604 1.867 -33.986 1.00 38.94 511 LEU A C 1
ATOM 3661 O O . LEU A 1 511 ? 45.591 2.524 -34.180 1.00 38.94 511 LEU A O 1
ATOM 3665 N N . LEU A 1 512 ? 47.587 2.177 -33.138 1.00 39.56 512 LEU A N 1
ATOM 3666 C CA . LEU A 1 512 ? 47.773 3.295 -32.217 1.00 39.56 512 LEU A CA 1
ATOM 3667 C C . LEU A 1 512 ? 47.705 4.670 -32.890 1.00 39.56 512 LEU A C 1
ATOM 3669 O O . LEU A 1 512 ? 48.271 4.843 -33.966 1.00 39.56 512 LEU A O 1
ATOM 3673 N N . GLU A 1 513 ? 47.181 5.662 -32.165 1.00 38.59 513 GLU A N 1
ATOM 3674 C CA . GLU A 1 513 ? 47.655 7.039 -32.296 1.00 38.59 513 GLU A CA 1
ATOM 3675 C C . GLU A 1 513 ? 47.624 7.768 -30.942 1.00 38.59 513 GLU A C 1
ATOM 3677 O O . GLU A 1 513 ? 46.705 7.636 -30.133 1.00 38.59 513 GLU A O 1
ATOM 3682 N N . GLU A 1 514 ? 48.720 8.475 -30.711 1.00 36.78 514 GLU A N 1
ATOM 3683 C CA . GLU A 1 514 ? 49.201 9.160 -29.520 1.00 36.78 514 GLU A CA 1
ATOM 3684 C C . GLU A 1 514 ? 49.016 10.662 -29.751 1.00 36.78 514 GLU A C 1
ATOM 3686 O O . GLU A 1 514 ? 49.614 11.172 -30.691 1.00 36.78 514 GLU A O 1
ATOM 3691 N N . VAL A 1 515 ? 48.248 11.396 -28.929 1.00 35.41 515 VAL A N 1
ATOM 3692 C CA . VAL A 1 515 ? 48.340 12.872 -28.893 1.00 35.41 515 VAL A CA 1
ATOM 3693 C C . VAL A 1 515 ? 48.035 13.444 -27.499 1.00 35.41 515 VAL A C 1
ATOM 3695 O O . VAL A 1 515 ? 46.904 13.432 -27.027 1.00 35.41 515 VAL A O 1
ATOM 3698 N N . ALA A 1 516 ? 49.106 13.981 -26.913 1.00 33.59 516 ALA A N 1
ATOM 3699 C CA . ALA A 1 516 ? 49.265 15.212 -26.132 1.00 33.59 516 ALA A CA 1
ATOM 3700 C C . ALA A 1 516 ? 48.358 15.553 -24.929 1.00 33.59 516 ALA A C 1
ATOM 3702 O O . ALA A 1 516 ? 47.155 15.786 -25.012 1.00 33.59 516 ALA A O 1
ATOM 3703 N N . ALA A 1 517 ? 49.067 15.766 -23.820 1.00 34.53 517 ALA A N 1
ATOM 3704 C CA . ALA A 1 517 ? 48.659 16.434 -22.598 1.00 34.53 517 ALA A CA 1
ATOM 3705 C C . ALA A 1 517 ? 48.384 17.940 -22.778 1.00 34.53 517 ALA A C 1
ATOM 3707 O O . ALA A 1 517 ? 49.101 18.632 -23.502 1.00 34.53 517 ALA A O 1
ATOM 3708 N N . VAL A 1 518 ? 47.432 18.462 -21.999 1.00 40.00 518 VAL A N 1
ATOM 3709 C CA . VAL A 1 518 ? 47.340 19.881 -21.619 1.00 40.00 518 VAL A CA 1
ATOM 3710 C C . VAL A 1 518 ? 47.020 19.951 -20.124 1.00 40.00 518 VAL A C 1
ATOM 3712 O O . VAL A 1 518 ? 45.982 19.468 -19.676 1.00 40.00 518 VAL A O 1
ATOM 3715 N N . ALA A 1 519 ? 47.941 20.533 -19.359 1.00 40.31 519 ALA A N 1
ATOM 3716 C CA . ALA A 1 519 ? 47.785 20.879 -17.948 1.00 40.31 519 ALA A CA 1
ATOM 3717 C C . ALA A 1 519 ? 47.048 22.221 -17.773 1.00 40.31 519 ALA A C 1
ATOM 3719 O O . ALA A 1 519 ? 47.066 23.058 -18.679 1.00 40.31 519 ALA A O 1
ATOM 3720 N N . PRO A 1 520 ? 46.504 22.479 -16.572 1.00 50.69 520 PRO A N 1
ATOM 3721 C CA . PRO A 1 520 ? 46.684 23.796 -15.961 1.00 50.69 520 PRO A CA 1
ATOM 3722 C C . PRO A 1 520 ? 47.206 23.725 -14.505 1.00 50.69 520 PRO A C 1
ATOM 3724 O O . PRO A 1 520 ? 47.245 22.645 -13.913 1.00 50.69 520 PRO A O 1
ATOM 3727 N N . PRO A 1 521 ? 47.680 24.860 -13.950 1.00 51.94 521 PRO A N 1
ATOM 3728 C CA . PRO A 1 521 ? 48.709 24.880 -12.914 1.00 51.94 521 PRO A CA 1
ATOM 3729 C C . PRO A 1 521 ? 48.195 25.173 -11.495 1.00 51.94 521 PRO A C 1
ATOM 3731 O O . PRO A 1 521 ? 47.190 25.853 -11.318 1.00 51.94 521 PRO A O 1
ATOM 3734 N N . GLY A 1 522 ? 49.021 24.776 -10.520 1.00 33.03 522 GLY A N 1
ATOM 3735 C CA . GLY A 1 522 ? 49.326 25.551 -9.312 1.00 33.03 522 GLY A CA 1
ATOM 3736 C C . GLY A 1 522 ? 48.385 25.396 -8.117 1.00 33.03 522 GLY A C 1
ATOM 3737 O O . GLY A 1 522 ? 47.253 25.856 -8.161 1.00 33.03 522 GLY A O 1
ATOM 3738 N N . LEU A 1 523 ? 48.906 24.862 -7.007 1.00 34.06 523 LEU A N 1
ATOM 3739 C CA . LEU A 1 523 ? 49.179 25.654 -5.799 1.00 34.06 523 LEU A CA 1
ATOM 3740 C C . LEU A 1 523 ? 49.853 24.800 -4.706 1.00 34.06 523 LEU A C 1
ATOM 3742 O O . LEU A 1 523 ? 49.335 23.775 -4.282 1.00 34.06 523 LEU A O 1
ATOM 3746 N N . GLU A 1 524 ? 51.021 25.311 -4.320 1.00 35.34 524 GLU A N 1
ATOM 3747 C CA . GLU A 1 524 ? 51.655 25.377 -2.997 1.00 35.34 524 GLU A CA 1
ATOM 3748 C C . GLU A 1 524 ? 52.056 24.131 -2.185 1.00 35.34 524 GLU A C 1
ATOM 3750 O O . GLU A 1 524 ? 51.280 23.260 -1.804 1.00 35.34 524 GLU A O 1
ATOM 3755 N N . GLU A 1 525 ? 53.353 24.170 -1.869 1.00 37.22 525 GLU A N 1
ATOM 3756 C CA . GLU A 1 525 ? 54.136 23.372 -0.938 1.00 37.22 525 GLU A CA 1
ATOM 3757 C C . GLU A 1 525 ? 53.783 23.641 0.536 1.00 37.22 525 GLU A C 1
ATOM 3759 O O . GLU A 1 525 ? 53.638 24.787 0.954 1.00 37.22 525 GLU A O 1
ATOM 3764 N N . ALA A 1 526 ? 53.825 22.584 1.349 1.00 39.34 526 ALA A N 1
ATOM 3765 C CA . ALA A 1 526 ? 54.328 22.594 2.730 1.00 39.34 526 ALA A CA 1
ATOM 3766 C C . ALA A 1 526 ? 54.735 21.141 3.071 1.00 39.34 526 ALA A C 1
ATOM 3768 O O . ALA A 1 526 ? 53.889 20.259 3.149 1.00 39.34 526 ALA A O 1
ATOM 3769 N N . VAL A 1 527 ? 56.006 20.757 2.919 1.00 34.53 527 VAL A N 1
ATOM 3770 C CA . VAL A 1 527 ? 57.095 20.788 3.921 1.00 34.53 527 VAL A CA 1
ATOM 3771 C C . VAL A 1 527 ? 56.886 19.845 5.132 1.00 34.53 527 VAL A C 1
ATOM 3773 O O . VAL A 1 527 ? 56.269 20.242 6.109 1.00 34.53 527 VAL A O 1
ATOM 3776 N N . PHE A 1 528 ? 57.521 18.653 5.033 1.00 34.16 528 PHE A N 1
ATOM 3777 C CA . PHE A 1 528 ? 58.273 17.841 6.037 1.00 34.16 528 PHE A CA 1
ATOM 3778 C C . PHE A 1 528 ? 57.601 17.376 7.372 1.00 34.16 528 PHE A C 1
ATOM 3780 O O . PHE A 1 528 ? 56.730 18.056 7.893 1.00 34.16 528 PHE A O 1
ATOM 3787 N N . PRO A 1 529 ? 58.135 16.351 8.093 1.00 53.34 529 PRO A N 1
ATOM 3788 C CA . PRO A 1 529 ? 58.702 15.059 7.650 1.00 53.34 529 PRO A CA 1
ATOM 3789 C C . PRO A 1 529 ? 58.420 13.838 8.572 1.00 53.34 529 PRO A C 1
ATOM 3791 O O . PRO A 1 529 ? 58.065 13.983 9.735 1.00 53.34 529 PRO A O 1
ATOM 3794 N N . GLY A 1 530 ? 58.814 12.641 8.108 1.00 31.95 530 GLY A N 1
ATOM 3795 C CA . GLY A 1 530 ? 59.725 11.800 8.905 1.00 31.95 530 GLY A CA 1
ATOM 3796 C C . GLY A 1 530 ? 59.284 10.379 9.290 1.00 31.95 530 GLY A C 1
ATOM 3797 O O . GLY A 1 530 ? 58.237 10.189 9.891 1.00 31.95 530 GLY A O 1
ATOM 3798 N N . ALA A 1 531 ? 60.225 9.447 9.064 1.00 33.38 531 ALA A N 1
ATOM 3799 C CA . ALA A 1 531 ? 60.333 8.060 9.551 1.00 33.38 531 ALA A CA 1
ATOM 3800 C C . ALA A 1 531 ? 59.419 7.020 8.866 1.00 33.38 531 ALA A C 1
ATOM 3802 O O . ALA A 1 531 ? 58.234 7.239 8.690 1.00 33.38 531 ALA A O 1
ATOM 3803 N N . GLY A 1 532 ? 59.887 5.848 8.442 1.00 32.22 532 GLY A N 1
ATOM 3804 C CA . GLY A 1 532 ? 61.171 5.178 8.615 1.00 32.22 532 GLY A CA 1
ATOM 3805 C C . GLY A 1 532 ? 61.213 3.938 7.713 1.00 32.22 532 GLY A C 1
ATOM 3806 O O . GLY A 1 532 ? 60.187 3.487 7.209 1.00 32.22 532 GLY A O 1
ATOM 3807 N N . ALA A 1 533 ? 62.430 3.478 7.452 1.00 37.78 533 ALA A N 1
ATOM 3808 C CA . ALA A 1 533 ? 62.790 2.408 6.532 1.00 37.78 533 ALA A CA 1
ATOM 3809 C C . ALA A 1 533 ? 62.549 0.990 7.098 1.00 37.78 533 ALA A C 1
ATOM 3811 O O . ALA A 1 533 ? 62.144 0.845 8.245 1.00 37.78 533 ALA A O 1
ATOM 3812 N N . GLU A 1 534 ? 62.939 0.002 6.276 1.00 33.78 534 GLU A N 1
ATOM 3813 C CA . GLU A 1 534 ? 63.128 -1.449 6.515 1.00 33.78 534 GLU A CA 1
ATOM 3814 C C . GLU A 1 534 ? 61.982 -2.322 5.961 1.00 33.78 534 GLU A C 1
ATOM 3816 O O . GLU A 1 534 ? 60.876 -2.336 6.482 1.00 33.78 534 GLU A O 1
ATOM 3821 N N . ALA A 1 535 ? 62.085 -2.863 4.740 1.00 35.66 535 ALA A N 1
ATOM 3822 C CA . ALA A 1 535 ? 62.974 -3.915 4.205 1.00 35.66 535 ALA A CA 1
ATOM 3823 C C . ALA A 1 535 ? 62.492 -5.350 4.508 1.00 35.66 535 ALA A C 1
ATOM 3825 O O . ALA A 1 535 ? 62.278 -5.743 5.650 1.00 35.66 535 ALA A O 1
ATOM 3826 N N . GLU A 1 536 ? 62.338 -6.109 3.419 1.00 42.50 536 GLU A N 1
ATOM 3827 C CA . GLU A 1 536 ? 61.999 -7.531 3.320 1.00 42.50 536 GLU A CA 1
ATOM 3828 C C . GLU A 1 536 ? 62.870 -8.461 4.179 1.00 42.50 536 GLU A C 1
ATOM 3830 O O . GLU A 1 536 ? 64.091 -8.326 4.192 1.00 42.50 536 GLU A O 1
ATOM 3835 N N . ALA A 1 537 ? 62.258 -9.527 4.711 1.00 35.50 537 ALA A N 1
ATOM 3836 C CA . ALA A 1 537 ? 62.816 -10.883 4.639 1.00 35.50 537 ALA A CA 1
ATOM 3837 C C . ALA A 1 537 ? 61.749 -11.955 4.940 1.00 35.50 537 ALA A C 1
ATOM 3839 O O . ALA A 1 537 ? 61.058 -11.917 5.955 1.00 35.50 537 ALA A O 1
ATOM 3840 N N . ALA A 1 538 ? 61.659 -12.945 4.054 1.00 43.44 538 ALA A N 1
ATOM 3841 C CA . ALA A 1 538 ? 60.924 -14.193 4.228 1.00 43.44 538 ALA A CA 1
ATOM 3842 C C . ALA A 1 538 ? 61.675 -15.179 5.146 1.00 43.44 538 ALA A C 1
ATOM 3844 O O . ALA A 1 538 ? 62.900 -15.211 5.091 1.00 43.44 538 ALA A O 1
ATOM 3845 N N . SER A 1 539 ? 60.966 -16.047 5.891 1.00 31.48 539 SER A N 1
ATOM 3846 C CA . SER A 1 539 ? 61.359 -17.456 6.139 1.00 31.48 539 SER A CA 1
ATOM 3847 C C . SER A 1 539 ? 60.386 -18.209 7.073 1.00 31.48 539 SER A C 1
ATOM 3849 O O . SER A 1 539 ? 60.184 -17.831 8.220 1.00 31.48 539 SER A O 1
ATOM 3851 N N . GLN A 1 540 ? 59.827 -19.299 6.537 1.00 42.09 540 GLN A N 1
ATOM 3852 C CA . GLN A 1 540 ? 59.471 -20.607 7.123 1.00 42.09 540 GLN A CA 1
ATOM 3853 C C . GLN A 1 540 ? 59.279 -20.774 8.651 1.00 42.09 540 GLN A C 1
ATOM 3855 O O . GLN A 1 540 ? 60.215 -20.652 9.435 1.00 42.09 540 GLN A O 1
ATOM 3860 N N . GLY A 1 541 ? 58.103 -21.297 9.031 1.00 31.91 541 GLY A N 1
ATOM 3861 C CA . GLY A 1 541 ? 57.863 -21.977 10.310 1.00 31.91 541 GLY A CA 1
ATOM 3862 C C . GLY A 1 541 ? 56.582 -22.822 10.284 1.00 31.91 541 GLY A C 1
ATOM 3863 O O . GLY A 1 541 ? 55.486 -22.290 10.411 1.00 31.91 541 GLY A O 1
ATOM 3864 N N . HIS A 1 542 ? 56.711 -24.138 10.088 1.00 45.00 542 HIS A N 1
ATOM 3865 C CA . HIS A 1 542 ? 55.644 -25.124 10.311 1.00 45.00 542 HIS A CA 1
ATOM 3866 C C . HIS A 1 542 ? 55.623 -25.514 11.800 1.00 45.00 542 HIS A C 1
ATOM 3868 O O . HIS A 1 542 ? 56.632 -26.004 12.302 1.00 45.00 542 HIS A O 1
ATOM 3874 N N . SER A 1 543 ? 54.473 -25.376 12.469 1.00 37.06 543 SER A N 1
ATOM 3875 C CA . SER A 1 543 ? 54.205 -25.955 13.798 1.00 37.06 543 SER A CA 1
ATOM 3876 C C . SER A 1 543 ? 53.006 -26.910 13.730 1.00 37.06 543 SER A C 1
ATOM 3878 O O . SER A 1 543 ? 51.971 -26.525 13.182 1.00 37.06 543 SER A O 1
ATOM 3880 N N . PRO A 1 544 ? 53.094 -28.134 14.287 1.00 50.59 544 PRO A N 1
ATOM 3881 C CA . PRO A 1 544 ? 51.975 -29.060 14.368 1.00 50.59 544 PRO A CA 1
ATOM 3882 C C . PRO A 1 544 ? 51.265 -28.911 15.722 1.00 50.59 544 PRO A C 1
ATOM 3884 O O . PRO A 1 544 ? 51.794 -29.308 16.755 1.00 50.59 544 PRO A O 1
ATOM 3887 N N . VAL A 1 545 ? 50.042 -28.380 15.719 1.00 47.75 545 VAL A N 1
ATOM 3888 C CA . VAL A 1 545 ? 49.109 -28.483 16.853 1.00 47.75 545 VAL A CA 1
ATOM 3889 C C . VAL A 1 545 ? 47.778 -28.984 16.301 1.00 47.75 545 VAL A C 1
ATOM 3891 O O . VAL A 1 545 ? 46.934 -28.218 15.853 1.00 47.75 545 VAL A O 1
ATOM 3894 N N . ARG A 1 546 ? 47.620 -30.308 16.242 1.00 54.31 546 ARG A N 1
ATOM 3895 C CA . ARG A 1 546 ? 46.338 -30.979 15.985 1.00 54.31 546 ARG A CA 1
ATOM 3896 C C . ARG A 1 546 ? 46.360 -32.308 16.722 1.00 54.31 546 ARG A C 1
ATOM 3898 O O . ARG A 1 546 ? 47.005 -33.250 16.275 1.00 54.31 546 ARG A O 1
ATOM 3905 N N . GLY A 1 547 ? 45.687 -32.365 17.864 1.00 51.59 547 GLY A N 1
ATOM 3906 C CA . GLY A 1 547 ? 45.552 -33.614 18.609 1.00 51.59 547 GLY A CA 1
ATOM 3907 C C . GLY A 1 547 ? 44.674 -33.529 19.852 1.00 51.59 547 GLY A C 1
ATOM 3908 O O . GLY A 1 547 ? 43.988 -34.500 20.139 1.00 51.59 547 GLY A O 1
ATOM 3909 N N . GLN A 1 548 ? 44.644 -32.392 20.556 1.00 52.38 548 GLN A N 1
ATOM 3910 C CA . GLN A 1 548 ? 43.901 -32.289 21.823 1.00 52.38 548 GLN A CA 1
ATOM 3911 C C . GLN A 1 548 ? 42.466 -31.757 21.694 1.00 52.38 548 GLN A C 1
ATOM 3913 O O . GLN A 1 548 ? 41.626 -32.159 22.489 1.00 52.38 548 GLN A O 1
ATOM 3918 N N . ASP A 1 549 ? 42.131 -30.988 20.655 1.00 60.97 549 ASP A N 1
ATOM 3919 C CA . ASP A 1 549 ? 40.786 -30.385 20.558 1.00 60.97 549 ASP A CA 1
ATOM 3920 C C . ASP A 1 549 ? 39.712 -31.317 19.980 1.00 60.97 549 ASP A C 1
ATOM 3922 O O . ASP A 1 549 ? 38.522 -31.045 20.087 1.00 60.97 549 ASP A O 1
ATOM 3926 N N . ARG A 1 550 ? 40.095 -32.449 19.376 1.00 73.25 550 ARG A N 1
ATOM 3927 C CA . ARG A 1 550 ? 39.121 -33.344 18.732 1.00 73.25 550 ARG A CA 1
ATOM 3928 C C . ARG A 1 550 ? 38.289 -34.144 19.739 1.00 73.25 550 ARG A C 1
ATOM 3930 O O . ARG A 1 550 ? 37.112 -34.365 19.490 1.00 73.25 550 ARG A O 1
ATOM 3937 N N . ALA A 1 551 ? 38.880 -34.541 20.864 1.00 72.81 551 ALA A N 1
ATOM 3938 C CA . ALA A 1 551 ? 38.171 -35.304 21.891 1.00 72.81 551 ALA A CA 1
ATOM 3939 C C . ALA A 1 551 ? 37.120 -34.448 22.619 1.00 72.81 551 ALA A C 1
ATOM 3941 O O . ALA A 1 551 ? 36.022 -34.925 22.872 1.00 72.81 551 ALA A O 1
ATOM 3942 N N . ALA A 1 552 ? 37.430 -33.172 22.877 1.00 75.50 552 ALA A N 1
ATOM 3943 C CA . ALA A 1 552 ? 36.487 -32.238 23.493 1.00 75.50 552 ALA A CA 1
ATOM 3944 C C . ALA A 1 552 ? 35.288 -31.944 22.575 1.00 75.50 552 ALA A C 1
ATOM 3946 O O . ALA A 1 552 ? 34.151 -31.915 23.031 1.00 75.50 552 ALA A O 1
ATOM 3947 N N . VAL A 1 553 ? 35.532 -31.805 21.267 1.00 80.19 553 VAL A N 1
ATOM 3948 C CA . VAL A 1 553 ? 34.457 -31.602 20.283 1.00 80.19 553 VAL A CA 1
ATOM 3949 C C . VAL A 1 553 ? 33.590 -32.857 20.125 1.00 80.19 553 VAL A C 1
ATOM 3951 O O . VAL A 1 553 ? 32.378 -32.742 19.979 1.00 80.19 553 VAL A O 1
ATOM 3954 N N . GLU A 1 554 ? 34.171 -34.061 20.174 1.00 87.81 554 GLU A N 1
ATOM 3955 C CA . GLU A 1 554 ? 33.394 -35.310 20.108 1.00 87.81 554 GLU A CA 1
ATOM 3956 C C . GLU A 1 554 ? 32.506 -35.506 21.358 1.00 87.81 554 GLU A C 1
ATOM 3958 O O . GLU A 1 554 ? 31.369 -35.957 21.221 1.00 87.81 554 GLU A O 1
ATOM 3963 N N . GLU A 1 555 ? 32.961 -35.089 22.546 1.00 90.00 555 GLU A N 1
ATOM 3964 C CA . GLU A 1 555 ? 32.163 -35.122 23.785 1.00 90.00 555 GLU A CA 1
ATOM 3965 C C . GLU A 1 555 ? 31.006 -34.105 23.763 1.00 90.00 555 GLU A C 1
ATOM 3967 O O . GLU A 1 555 ? 29.877 -34.433 24.134 1.00 90.00 555 GLU A O 1
ATOM 3972 N N . GLU A 1 556 ? 31.246 -32.896 23.249 1.00 89.75 556 GLU A N 1
ATOM 3973 C CA . GLU A 1 556 ? 30.215 -31.859 23.127 1.00 89.75 556 GLU A CA 1
ATOM 3974 C C . GLU A 1 556 ? 29.120 -32.260 22.122 1.00 89.75 556 GLU A C 1
ATOM 3976 O O . GLU A 1 556 ? 27.928 -32.155 22.423 1.00 89.75 556 GLU A O 1
ATOM 3981 N N . VAL A 1 557 ? 29.506 -32.825 20.971 1.00 89.81 557 VAL A N 1
ATOM 3982 C CA . VAL A 1 557 ? 28.560 -33.333 19.961 1.00 89.81 557 VAL A CA 1
ATOM 3983 C C . VAL A 1 557 ? 27.716 -34.485 20.512 1.00 89.81 557 VAL A C 1
ATOM 3985 O O . VAL A 1 557 ? 26.518 -34.550 20.237 1.00 89.81 557 VAL A O 1
ATOM 3988 N N . GLN A 1 558 ? 28.304 -35.371 21.319 1.00 93.12 558 GLN A N 1
ATOM 3989 C CA . GLN A 1 558 ? 27.555 -36.462 21.937 1.00 93.12 558 GLN A CA 1
ATOM 3990 C C . GLN A 1 558 ? 26.560 -35.952 22.992 1.00 93.12 558 GLN A C 1
ATOM 3992 O O . GLN A 1 558 ? 25.423 -36.420 23.025 1.00 93.12 558 GLN A O 1
ATOM 3997 N N . SER A 1 559 ? 26.934 -34.940 23.783 1.00 92.19 559 SER A N 1
ATOM 3998 C CA . SER A 1 559 ? 26.024 -34.323 24.759 1.00 92.19 559 SER A CA 1
ATOM 3999 C C . SER A 1 559 ? 24.813 -33.639 24.105 1.00 92.19 559 SER A C 1
ATOM 4001 O O . SER A 1 559 ? 23.697 -33.718 24.622 1.00 92.19 559 SER A O 1
ATOM 4003 N N . LEU A 1 560 ? 25.006 -33.019 22.935 1.00 88.31 560 LEU A N 1
ATOM 4004 C CA . LEU A 1 560 ? 23.928 -32.384 22.175 1.00 88.31 560 LEU A CA 1
ATOM 4005 C C . LEU A 1 560 ? 22.965 -33.417 21.580 1.00 88.31 560 LEU A C 1
ATOM 4007 O O . LEU A 1 560 ? 21.753 -33.221 21.643 1.00 88.31 560 LEU A O 1
ATOM 4011 N N . ALA A 1 561 ? 23.485 -34.538 21.075 1.00 90.06 561 ALA A N 1
ATOM 4012 C CA . ALA A 1 561 ? 22.658 -35.626 20.556 1.00 90.06 561 ALA A CA 1
ATOM 4013 C C . ALA A 1 561 ? 21.787 -36.277 21.651 1.00 90.06 561 ALA A C 1
ATOM 4015 O O . ALA A 1 561 ? 20.632 -36.622 21.405 1.00 90.06 561 ALA A O 1
ATOM 4016 N N . GLU A 1 562 ? 22.311 -36.418 22.874 1.00 93.62 562 GLU A N 1
ATOM 4017 C CA . GLU A 1 562 ? 21.539 -36.929 24.015 1.00 93.62 562 GLU A CA 1
ATOM 4018 C C . GLU A 1 562 ? 20.447 -35.943 24.466 1.00 93.62 562 GLU A C 1
ATOM 4020 O O . GLU A 1 562 ? 19.338 -36.366 24.806 1.00 93.62 562 GLU A O 1
ATOM 4025 N N . ALA A 1 563 ? 20.719 -34.635 24.417 1.00 88.81 563 ALA A N 1
ATOM 4026 C CA . ALA A 1 563 ? 19.731 -33.602 24.728 1.00 88.81 563 ALA A CA 1
ATOM 4027 C C . ALA A 1 563 ? 18.600 -33.533 23.685 1.00 88.81 563 ALA A C 1
ATOM 4029 O O . ALA A 1 563 ? 17.432 -33.391 24.052 1.00 88.81 563 ALA A O 1
ATOM 4030 N N . GLU A 1 564 ? 18.925 -33.681 22.398 1.00 93.69 564 GLU A N 1
ATOM 4031 C CA . GLU A 1 564 ? 17.942 -33.719 21.309 1.00 93.69 564 GLU A CA 1
ATOM 4032 C C . GLU A 1 564 ? 17.020 -34.942 21.433 1.00 93.69 564 GLU A C 1
ATOM 4034 O O . GLU A 1 564 ? 15.796 -34.802 21.414 1.00 93.69 564 GLU A O 1
ATOM 4039 N N . ALA A 1 565 ? 17.586 -36.124 21.701 1.00 91.50 565 ALA A N 1
ATOM 4040 C CA . ALA A 1 565 ? 16.807 -37.343 21.924 1.00 91.50 565 ALA A CA 1
ATOM 4041 C C . ALA A 1 565 ? 15.871 -37.242 23.147 1.00 91.50 565 ALA A C 1
ATOM 4043 O O . ALA A 1 565 ? 14.754 -37.768 23.128 1.00 91.50 565 ALA A O 1
ATOM 4044 N N . ALA A 1 566 ? 16.295 -36.552 24.213 1.00 92.62 566 ALA A N 1
ATOM 4045 C CA . ALA A 1 566 ? 15.451 -36.310 25.383 1.00 92.62 566 ALA A CA 1
ATOM 4046 C C . ALA A 1 566 ? 14.274 -35.367 25.066 1.00 92.62 566 ALA A C 1
ATOM 4048 O O . ALA A 1 566 ? 13.151 -35.617 25.511 1.00 92.62 566 ALA A O 1
ATOM 4049 N N . ALA A 1 567 ? 14.505 -34.324 24.262 1.00 88.81 567 ALA A N 1
ATOM 4050 C CA . ALA A 1 567 ? 13.462 -33.390 23.846 1.00 88.81 567 ALA A CA 1
ATOM 4051 C C . ALA A 1 567 ? 12.414 -34.058 22.935 1.00 88.81 567 ALA A C 1
ATOM 4053 O O . ALA A 1 567 ? 11.212 -33.858 23.125 1.00 88.81 567 ALA A O 1
ATOM 4054 N N . GLU A 1 568 ? 12.841 -34.905 21.992 1.00 93.62 568 GLU A N 1
ATOM 4055 C CA . GLU A 1 568 ? 11.921 -35.675 21.143 1.00 93.62 568 GLU A CA 1
ATOM 4056 C C . GLU A 1 568 ? 11.028 -36.617 21.969 1.00 93.62 568 GLU A C 1
ATOM 4058 O O . GLU A 1 568 ? 9.819 -36.706 21.726 1.00 93.62 568 GLU A O 1
ATOM 4063 N N . ALA A 1 569 ? 11.589 -37.259 23.000 1.00 94.44 569 ALA A N 1
ATOM 4064 C CA . ALA A 1 569 ? 10.838 -38.137 23.893 1.00 94.44 569 ALA A CA 1
ATOM 4065 C C . ALA A 1 569 ? 9.763 -37.388 24.709 1.00 94.44 569 ALA A C 1
ATOM 4067 O O . ALA A 1 569 ? 8.660 -37.913 24.900 1.00 94.44 569 ALA A O 1
ATOM 4068 N N . GLU A 1 570 ? 10.035 -36.158 25.164 1.00 96.00 570 GLU A N 1
ATOM 4069 C CA . GLU A 1 570 ? 9.038 -35.330 25.861 1.00 96.00 570 GLU A CA 1
ATOM 4070 C C . GLU A 1 570 ? 7.894 -34.894 24.936 1.00 96.00 570 GLU A C 1
ATOM 4072 O O . GLU A 1 570 ? 6.723 -34.942 25.331 1.00 96.00 570 GLU A O 1
ATOM 4077 N N . VAL A 1 571 ? 8.202 -34.524 23.688 1.00 92.38 571 VAL A N 1
ATOM 4078 C CA . VAL A 1 571 ? 7.184 -34.158 22.690 1.00 92.38 571 VAL A CA 1
ATOM 4079 C C . VAL A 1 571 ? 6.297 -35.358 22.356 1.00 92.38 571 VAL A C 1
ATOM 4081 O O . VAL A 1 571 ? 5.068 -35.226 22.308 1.00 92.38 571 VAL A O 1
ATOM 4084 N N . GLU A 1 572 ? 6.880 -36.548 22.188 1.00 96.12 572 GLU A N 1
ATOM 4085 C CA . GLU A 1 572 ? 6.102 -37.762 21.943 1.00 96.12 572 GLU A CA 1
ATOM 4086 C C . GLU A 1 572 ? 5.203 -38.101 23.146 1.00 96.12 572 GLU A C 1
ATOM 4088 O O . GLU A 1 572 ? 4.014 -38.388 22.966 1.00 96.12 572 GLU A O 1
ATOM 4093 N N . ALA A 1 573 ? 5.713 -37.984 24.377 1.00 94.94 573 ALA A N 1
ATOM 4094 C CA . ALA A 1 573 ? 4.930 -38.198 25.594 1.00 94.94 573 ALA A CA 1
ATOM 4095 C C . ALA A 1 573 ? 3.749 -37.215 25.714 1.00 94.94 573 ALA A C 1
ATOM 4097 O O . ALA A 1 573 ? 2.624 -37.634 26.008 1.00 94.94 573 ALA A O 1
ATOM 4098 N N . ALA A 1 574 ? 3.965 -35.931 25.415 1.00 91.06 574 ALA A N 1
ATOM 4099 C CA . ALA A 1 574 ? 2.912 -34.917 25.410 1.00 91.06 574 ALA A CA 1
ATOM 4100 C C . ALA A 1 574 ? 1.845 -35.195 24.335 1.00 91.06 574 ALA A C 1
ATOM 4102 O O . ALA A 1 574 ? 0.646 -35.039 24.588 1.00 91.06 574 ALA A O 1
ATOM 4103 N N . SER A 1 575 ? 2.260 -35.664 23.152 1.00 91.31 575 SER A N 1
ATOM 4104 C CA . SER A 1 575 ? 1.336 -36.030 22.072 1.00 91.31 575 SER A CA 1
ATOM 4105 C C . SER A 1 575 ? 0.437 -37.215 22.453 1.00 91.31 575 SER A C 1
ATOM 4107 O O . SER A 1 575 ? -0.774 -37.167 22.225 1.00 91.31 575 SER A O 1
ATOM 4109 N N . ARG A 1 576 ? 0.993 -38.236 23.125 1.00 96.62 576 ARG A N 1
ATOM 4110 C CA . ARG A 1 576 ? 0.229 -39.387 23.631 1.00 96.62 576 ARG A CA 1
ATOM 4111 C C . ARG A 1 576 ? -0.745 -38.976 24.733 1.00 96.62 576 ARG A C 1
ATOM 4113 O O . ARG A 1 576 ? -1.898 -39.396 24.698 1.00 96.62 576 ARG A O 1
ATOM 4120 N N . ALA A 1 577 ? -0.320 -38.116 25.660 1.00 93.00 577 ALA A N 1
ATOM 4121 C CA . ALA A 1 577 ? -1.185 -37.607 26.724 1.00 93.00 577 ALA A CA 1
ATOM 4122 C C . ALA A 1 577 ? -2.381 -36.815 26.168 1.00 93.00 577 ALA A C 1
ATOM 4124 O O . ALA A 1 577 ? -3.507 -36.970 26.644 1.00 93.00 577 ALA A O 1
ATOM 4125 N N . LYS A 1 578 ? -2.161 -36.008 25.121 1.00 93.94 578 LYS A N 1
ATOM 4126 C CA . LYS A 1 578 ? -3.235 -35.289 24.427 1.00 93.94 578 LYS A CA 1
ATOM 4127 C C . LYS A 1 578 ? -4.210 -36.247 23.735 1.00 93.94 578 LYS A C 1
ATOM 4129 O O . LYS A 1 578 ? -5.415 -36.091 23.904 1.00 93.94 578 LYS A O 1
ATOM 4134 N N . ALA A 1 579 ? -3.704 -37.249 23.014 1.00 88.94 579 ALA A N 1
ATOM 4135 C CA . ALA A 1 579 ? -4.546 -38.246 22.352 1.00 88.94 579 ALA A CA 1
ATOM 4136 C C . ALA A 1 579 ? -5.389 -39.058 23.356 1.00 88.94 579 ALA A C 1
ATOM 4138 O O . ALA A 1 579 ? -6.558 -39.337 23.101 1.00 88.94 579 ALA A O 1
ATOM 4139 N N . GLU A 1 580 ? -4.833 -39.397 24.524 1.00 97.12 580 GLU A N 1
ATOM 4140 C CA . GLU A 1 580 ? -5.580 -40.079 25.588 1.00 97.12 580 GLU A CA 1
ATOM 4141 C C . GLU A 1 580 ? -6.661 -39.178 26.210 1.00 97.12 580 GLU A C 1
ATOM 4143 O O . GLU A 1 580 ? -7.753 -39.651 26.525 1.00 97.12 580 GLU A O 1
ATOM 4148 N N . ALA A 1 581 ? -6.388 -37.879 26.369 1.00 91.38 581 ALA A N 1
ATOM 4149 C CA . ALA A 1 581 ? -7.376 -36.914 26.849 1.00 91.38 581 ALA A CA 1
ATOM 4150 C C . ALA A 1 581 ? -8.529 -36.724 25.849 1.00 91.38 581 ALA A C 1
ATOM 4152 O O . ALA A 1 581 ? -9.684 -36.693 26.264 1.00 91.38 581 ALA A O 1
ATOM 4153 N N . GLU A 1 582 ? -8.229 -36.659 24.549 1.00 91.12 582 GLU A N 1
ATOM 4154 C CA . GLU A 1 582 ? -9.236 -36.586 23.481 1.00 91.12 582 GLU A CA 1
ATOM 4155 C C . GLU A 1 582 ? -10.066 -37.872 23.370 1.00 91.12 582 GLU A C 1
ATOM 4157 O O . GLU A 1 582 ? -11.244 -37.795 23.052 1.00 91.12 582 GLU A O 1
ATOM 4162 N N . ALA A 1 583 ? -9.492 -39.041 23.670 1.00 88.81 583 ALA A N 1
ATOM 4163 C CA . ALA A 1 583 ? -10.226 -40.309 23.680 1.00 88.81 583 ALA A CA 1
ATOM 4164 C C . ALA A 1 583 ? -11.122 -40.503 24.920 1.00 88.81 583 ALA A C 1
ATOM 4166 O O . ALA A 1 583 ? -12.035 -41.329 24.892 1.00 88.81 583 ALA A O 1
ATOM 4167 N N . LYS A 1 584 ? -10.833 -39.803 26.027 1.00 92.56 584 LYS A N 1
ATOM 4168 C CA . LYS A 1 584 ? -11.649 -39.822 27.257 1.00 92.56 584 LYS A CA 1
ATOM 4169 C C . LYS A 1 584 ? -12.823 -38.843 27.214 1.00 92.56 584 LYS A C 1
ATOM 4171 O O . LYS A 1 584 ? -13.771 -39.040 27.976 1.00 92.56 584 LYS A O 1
ATOM 4176 N N . LEU A 1 585 ? -12.712 -37.786 26.409 1.00 85.31 585 LEU A N 1
ATOM 4177 C CA . LEU A 1 585 ? -13.760 -36.793 26.173 1.00 85.31 585 LEU A CA 1
ATOM 4178 C C . LEU A 1 585 ? -14.807 -37.349 25.200 1.00 85.31 585 LEU A C 1
ATOM 4180 O O . LEU A 1 585 ? -16.005 -37.062 25.424 1.00 85.31 585 LEU A O 1
#

pLDDT: mean 74.56, std 23.15, range [25.03, 98.44]

Solvent-accessible surface area (backbone atoms only — not comparable to full-atom values): 36898 Å² total; per-residue (Å²): 57,65,70,67,86,60,60,53,36,84,46,56,87,58,71,63,54,74,59,36,68,41,58,23,32,38,39,89,43,94,42,34,43,61,23,39,40,31,33,34,24,64,76,60,96,67,78,85,53,79,45,73,43,61,33,41,74,90,70,37,82,83,31,57,50,70,46,70,38,64,83,73,67,58,44,101,82,69,52,78,51,52,48,39,38,80,75,46,74,51,68,52,54,31,68,55,53,41,50,32,53,54,64,58,51,74,56,66,39,70,35,72,50,77,57,30,40,32,34,73,47,33,26,20,59,34,27,41,95,50,20,30,46,48,87,61,41,50,24,37,38,31,31,42,20,44,86,84,66,48,76,50,83,67,74,71,45,75,44,72,58,72,95,73,82,49,66,71,42,76,36,91,44,86,82,70,41,62,15,66,73,40,78,48,78,48,70,49,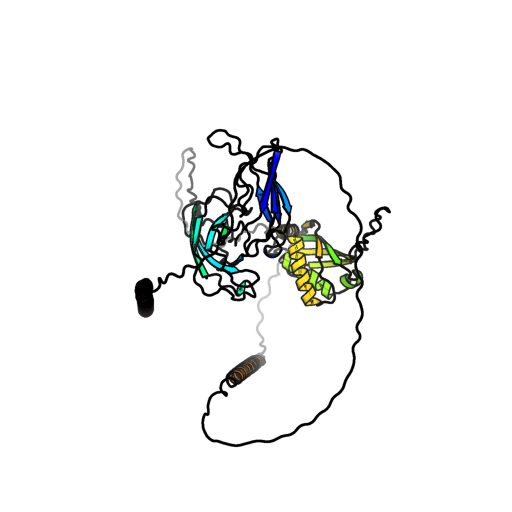75,52,74,85,95,66,63,36,25,47,30,41,16,51,18,31,72,87,73,46,57,47,86,64,54,40,69,48,41,69,58,54,68,51,47,69,76,76,78,71,76,74,78,72,80,78,80,78,87,76,91,79,82,92,83,82,92,77,92,79,81,93,76,90,80,78,92,72,89,77,85,72,84,70,74,80,74,78,80,61,58,27,37,37,37,40,37,41,34,36,33,35,35,41,90,44,60,29,63,61,54,43,67,33,67,55,49,54,50,20,52,42,50,30,50,19,64,72,62,71,48,65,56,90,35,53,50,75,45,58,44,54,40,74,62,79,79,74,83,72,75,93,79,80,94,82,71,86,72,74,72,46,26,27,33,37,37,41,39,37,38,56,42,61,57,81,55,95,66,56,73,65,60,36,47,49,51,64,63,37,92,56,31,49,55,56,47,24,54,42,31,40,51,34,35,39,74,60,56,49,80,78,58,64,80,46,41,50,76,50,68,53,85,59,47,78,44,76,43,77,69,74,74,74,75,72,77,74,76,74,74,83,71,81,79,82,76,84,80,79,82,88,79,82,88,86,90,83,85,91,80,89,80,84,82,90,73,78,76,66,65,61,60,55,56,55,51,54,55,52,52,52,53,52,53,54,52,54,58,56,57,62,67,64,70,73,79,81,85,87,82,89,84,82,89,82,88,83,84,84,90,78,91,84,92,82,92,82,89,84,89,87,81,87,81,87,84,90,87,82,87,84,85,89,87,86,82,85,89,83,87,87,82,88,84,88,90,83,82,89,85,84,88,80,86,86,84,91,82,88,82,90,83,92,79,93,87,84,76,75,66,61,60,58,52,53,53,52,53,51,53,50,54,55,52,50,55,52,52,55,51,52,54,52,51,52,53,52,54,50,54,53,52,63,73,72,105

Secondary structure (DSSP, 8-state):
-PPPSS-B-SS--SPPPTT-EEEEEB--BTTB--EEEEEE--SS-----EEEEE--GGG-TT-EEEEE-------TT---PPPPEEEEEEE---B-EEE--BS-SS------STTEEEEEEEE--EEETTEE--TTEEEEEEEEE-TT--EEEEEEEEEEPP--S-TT-B-SSGGGS-TTSEEEEEEEEPPTTS--EEEEEEEETTSPBPS--EE-S--------------------------------------------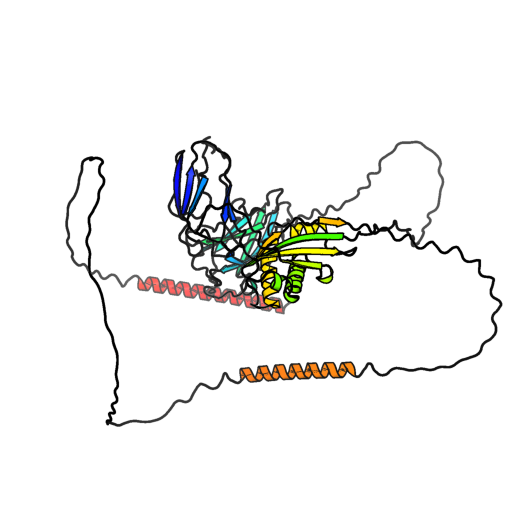PPPPP---EEEEEEEEEEE-TTS-HHHHHH-HHHHHHHHHHHHHHHT--GGGEEEEEEEEP-------S---S-----PPEEEEEEEEEEPTT-SS-HHHHHHHHHSTTHHHHHHHHHHHHHHHHHTTSSPPPEEEEE--PEEEEE--PPPP-PPPPP-PPPPPPPPPPPP-------------SSSHHHHHHHHHHHHHHHHHHHHHHHHTTS-----------------------------------------------------------------------SSHHHHHHHHHHHHHHHHHHHHHHHHHHHHHHHHHHHH-

Mean predicted aligned error: 20.86 Å

Radius of gyration: 41.15 Å; Cα contacts (8 Å, |Δi|>4): 781; chains: 1; bounding box: 146×93×94 Å

Sequence (585 aa):
AHAPPLPVGDGCEWPLQSGSSCRARTIGHECIEQATLTFHCPNMSSAEGVQSLSLGGHWGPDAYLTTWSGEHDADASGNEEKHAHLVNVSGGFDIKCRVCGLARPELKDVDIREGHVDVRLHFGPNILNGFINESGILGYAVHLVDTCHNKHGERLSYVDKAPTGLDGTAVNSVCDCPTATYNIRVRTALPAGESFRLMVAPVISTGHELPVGLMSAVLEDKYTISTTGSTTATTATATTTTAATVTATTTTTADAAVNTTGAPEPAVAAARIVGTFQLDVGSANATEFAADPAVKAAVTASLASLVGVPEEYLNVTLTPEPPSRRLRGRVALSRLLQAGAGVRVDYTIELPSGAAVSAGDMAARLQAADATQSLTSTLSQKLQEAVGTKYPPVVVTSIAVPTVEILEVTPTPAPATPAPGPAPTPAPPPALAKPEEKKGGISLTGLIGVAVAAGVLGLCLLAACALRACRIGRAHSARGKQQEGGAAEGCLVAEQSGGRSGEQPKAGQPLLEEVAAVAPPGLEEAVFPGAGAEAEAASQGHSPVRGQDRAAVEEEVQSLAEAEAAAEAEVEAASRAKAEAEAKL